Protein AF-0000000077860548 (afdb_homodimer)

InterPro domains:
  IPR002347 Short-chain dehydrogenase/reductase SDR [PF00106] (5-201)
  IPR002347 Short-chain dehydrogenase/reductase SDR [PR00081] (3-20)
  IPR002347 Short-chain dehydrogenase/reductase SDR [PR00081] (82-93)
  IPR002347 Short-chain dehydrogenase/reductase SDR [PR00081] (161-180)
  IPR002347 Short-chain dehydrogenase/reductase SDR [PR00081] (182-199)
  IPR036291 NAD(P)-binding domain superfamily [SSF51735] (1-253)
  IPR051468 Fungal Secondary Metabolite SDRs [PTHR43544] (3-253)

Secondary structure (DSSP, 8-state):
-EEEEES--SSHHHHHHHHHHHTS-TTTEEEEEEEESSS--HHHHHHHHHTTTSEEEEE--TT-HHHHHHHHHHHHHHHTTPPP-EEEE--------TT-GGG---HHHHHIIIIIHHHHHHHHHHHHHHTSSS-EEEEE--GGG-STTGGGGTTS--HHHHHHHHHHHHHHHHHHHHTGGGT-EEEEEE--SEESTTT-TT-SEEHHHHHHHHHHHHHH--GGGTTEEEE-B-TT-TT-SSS---BSPBPP-/-EEEEES--SSHHHHHHHHHHHTS-TTTEEEEEEEESSS--HHHHHHHHHTTTSEEEEE--TT-HHHHHHHHHHHHHHHTTPPP-EEEE--------TT-GGG---HHHHHIIIIIHHHHHHHHHHHHHHTSSS-EEEEE--GGG-STTGGGGTTS--HHHHHHHHHHHHHHHHHHHHTGGGT-EEEEEE--SEESTTT-TT-SEEHHHHHHHHHHHHHH--GGGTTEEEE-B-TT-TT-SSS---BSPBPP-

Sequence (506 aa):
MANYLITGSARGLGLALATHLASFPKAEVASVFATSRRDNSPGLAELVASSSGRVVFIPLDATDRTSVQNAARQVEKQLHGRGLDVLVNNVGVMPVTRGGVEKMEDLDDTFHANVTSTHMVTQAFLPLLRKGERKLVTNISTTLGSIGVASTFKSNPVPAYKITRAALNMLTKQYADDLADEGFTFLAVSPGWLQTDMGGSRADLPVAQGAAAVIKTMKEATTAQNGKFLNIHVPGWENNPGLNQYDGKEIPWMANYLITGSARGLGLALATHLASFPKAEVASVFATSRRDNSPGLAELVASSSGRVVFIPLDATDRTSVQNAARQVEKQLHGRGLDVLVNNVGVMPVTRGGVEKMEDLDDTFHANVTSTHMVTQAFLPLLRKGERKLVTNISTTLGSIGVASTFKSNPVPAYKITRAALNMLTKQYADDLADEGFTFLAVSPGWLQTDMGGSRADLPVAQGAAAVIKTMKEATTAQNGKFLNIHVPGWENNPGLNQYDGKEIPW

pLDDT: mean 97.77, std 1.95, range [85.56, 99.0]

Foldseek 3Di:
DAEEEEEPCLWFLNVLLQQVLLPDDCVVQVAYEREDQDDPRPSLVVSCVVSVNRYHYFHADLLDLVRLLVSLVVVVVVCVQAAHAEYEYDWADFDFDPPDPVRDDCLVVRLSRQAVSLVSNCVNRVVRLLRYDRQEYEYEAALLLAPVCVVLVRVGRRVSNNVNSVVNLVVQQVCLVVCLVSQHAGEYEHLAQEPTPRNHNPGDYHSNQSSVQVVVCRVPDHNVCGSFYWAGADPPQQDPPGSDGRHGGTRHD/DAEEEEEPCLWFLNVLLQQVLLPDDCVVQVAYEREDQDDPRPSLVVSCVVSVNRYHYFHADLLDLVRLLVSLVVVVVVCVQAAHAEYEYDWADFDFDPPDPVRDDCLVVRLSRQAVSLVSNCVNRVVRLLRYDRQEYEYEAALLLAPVCVVLVRVRRRVSNNVNSVVNLVVQQVVLVVCLVSQHAGEYEHLAQEPTPRNHNPGDYHSNQSSVQVVVCRVPDHNVCRSFYWAGADPPQQDPPGSDGRHGGTRHD

Organism: Aspergillus terreus (NCBI:txid33178)

Nearest PDB structures (foldseek):
  3wxb-assembly1_A  TM=8.643E-01  e=3.933E-23  Gallus gallus
  7ypd-assembly1_A  TM=9.084E-01  e=6.012E-19  Rhodotorula toruloides
  3osu-assembly1_A  TM=7.828E-01  e=9.444E-14  Staphylococcus aureus subsp. aureus Mu50
  3i4f-assembly1_D  TM=7.724E-01  e=5.865E-13  Bacillus thuringiensis serovar kurstaki str. T03a001
  1qyv-assembly1_A  TM=6.945E-01  e=1.367E-11  Homo sapiens

Structure (mmCIF, N/CA/C/O backbone):
data_AF-0000000077860548-model_v1
#
loop_
_entity.id
_entity.type
_entity.pdbx_description
1 polymer 'Short-chain oxidoreductase'
#
loop_
_atom_site.group_PDB
_atom_site.id
_atom_site.type_symbol
_atom_site.label_atom_id
_atom_site.label_alt_id
_atom_site.label_comp_id
_atom_site.label_asym_id
_atom_site.label_entity_id
_atom_site.label_seq_id
_atom_site.pdbx_PDB_ins_code
_atom_site.Cartn_x
_atom_site.Cartn_y
_atom_site.Cartn_z
_atom_site.occupancy
_atom_site.B_iso_or_equiv
_atom_site.auth_seq_id
_atom_site.auth_comp_id
_atom_site.auth_asym_id
_atom_site.auth_atom_id
_atom_site.pdbx_PDB_model_num
ATOM 1 N N . MET A 1 1 ? -3.428 -33.531 -11.109 1 92 1 MET A N 1
ATOM 2 C CA . MET A 1 1 ? -2.74 -32.781 -12.164 1 92 1 MET A CA 1
ATOM 3 C C . MET A 1 1 ? -3.133 -31.312 -12.133 1 92 1 MET A C 1
ATOM 5 O O . MET A 1 1 ? -4.316 -30.984 -12.195 1 92 1 MET A O 1
ATOM 9 N N . ALA A 1 2 ? -2.025 -30.5 -11.898 1 97.75 2 ALA A N 1
ATOM 10 C CA . ALA A 1 2 ? -2.314 -29.094 -11.68 1 97.75 2 ALA A CA 1
ATOM 11 C C . ALA A 1 2 ? -1.868 -28.234 -12.867 1 97.75 2 ALA A C 1
ATOM 13 O O . ALA A 1 2 ? -0.825 -28.5 -13.469 1 97.75 2 ALA A O 1
ATOM 14 N N . ASN A 1 3 ? -2.666 -27.234 -13.227 1 98.75 3 ASN A N 1
ATOM 15 C CA . ASN A 1 3 ? -2.326 -26.234 -14.227 1 98.75 3 ASN A CA 1
ATOM 16 C C . ASN A 1 3 ? -1.877 -24.922 -13.578 1 98.75 3 ASN A C 1
ATOM 18 O O . ASN A 1 3 ? -2.547 -24.406 -12.68 1 98.75 3 ASN A O 1
ATOM 22 N N . TYR A 1 4 ? -0.72 -24.453 -14.031 1 98.88 4 TYR A N 1
ATOM 23 C CA . TYR A 1 4 ? -0.123 -23.234 -13.477 1 98.88 4 TYR A CA 1
ATOM 24 C C . TYR A 1 4 ? -0.091 -22.125 -14.516 1 98.88 4 TYR A C 1
ATOM 26 O O . TYR A 1 4 ? 0.106 -22.375 -15.703 1 98.88 4 TYR A O 1
ATOM 34 N N . LEU A 1 5 ? -0.34 -20.922 -14.125 1 98.94 5 LEU A N 1
ATOM 35 C CA . LEU A 1 5 ? -0.016 -19.734 -14.906 1 98.94 5 LEU A CA 1
ATOM 36 C C . LEU A 1 5 ? 0.943 -18.812 -14.148 1 98.94 5 LEU A C 1
ATOM 38 O O . LEU A 1 5 ? 0.754 -18.562 -12.953 1 98.94 5 LEU A O 1
ATOM 42 N N . ILE A 1 6 ? 1.998 -18.359 -14.797 1 98.94 6 ILE A N 1
ATOM 43 C CA . ILE A 1 6 ? 2.998 -17.469 -14.227 1 98.94 6 ILE A CA 1
ATOM 44 C C . ILE A 1 6 ? 3.111 -16.203 -15.078 1 98.94 6 ILE A C 1
ATOM 46 O O . ILE A 1 6 ? 3.357 -16.281 -16.281 1 98.94 6 ILE A O 1
ATOM 50 N N . THR A 1 7 ? 2.92 -15.062 -14.43 1 98.88 7 THR A N 1
ATOM 51 C CA . THR A 1 7 ? 3.15 -13.836 -15.18 1 98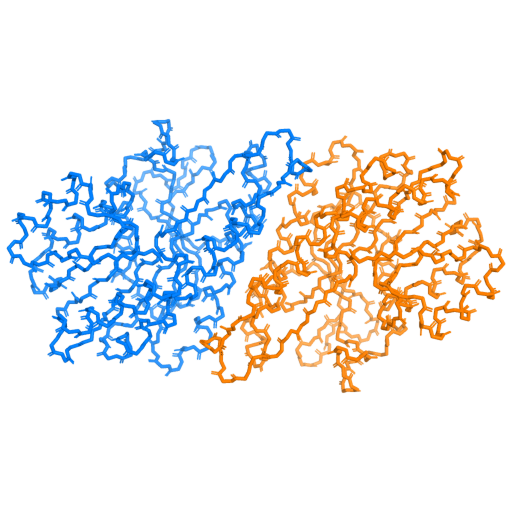.88 7 THR A CA 1
ATOM 52 C C . THR A 1 7 ? 4.625 -13.445 -15.141 1 98.88 7 THR A C 1
ATOM 54 O O . THR A 1 7 ? 5.301 -13.648 -14.125 1 98.88 7 THR A O 1
ATOM 57 N N . GLY A 1 8 ? 5.113 -12.836 -16.234 1 98.31 8 GLY A N 1
ATOM 58 C CA . GLY A 1 8 ? 6.504 -12.406 -16.297 1 98.31 8 GLY A CA 1
ATOM 59 C C . GLY A 1 8 ? 7.484 -13.562 -16.297 1 98.31 8 GLY A C 1
ATOM 60 O O . GLY A 1 8 ? 8.312 -13.68 -15.383 1 98.31 8 GLY A O 1
ATOM 61 N N . SER A 1 9 ? 7.551 -14.375 -17.422 1 98.38 9 SER A N 1
ATOM 62 C CA . SER A 1 9 ? 8.336 -15.609 -17.422 1 98.38 9 SER A CA 1
ATOM 63 C C . SER A 1 9 ? 9.516 -15.508 -18.391 1 98.38 9 SER A C 1
ATOM 65 O O . SER A 1 9 ? 10.188 -16.5 -18.656 1 98.38 9 SER A O 1
ATOM 67 N N . ALA A 1 10 ? 9.781 -14.32 -18.938 1 97.5 10 ALA A N 1
ATOM 68 C CA . ALA A 1 10 ? 10.82 -14.172 -19.938 1 97.5 10 ALA A CA 1
ATOM 69 C C . ALA A 1 10 ? 12.211 -14.336 -19.328 1 97.5 10 ALA A C 1
ATOM 71 O O . ALA A 1 10 ? 13.148 -14.742 -20.016 1 97.5 10 ALA A O 1
ATOM 72 N N . ARG A 1 11 ? 12.391 -13.984 -18.078 1 96.88 11 ARG A N 1
ATOM 73 C CA . ARG A 1 11 ? 13.664 -14.055 -17.375 1 96.88 11 ARG A CA 1
ATOM 74 C C . ARG A 1 11 ? 13.461 -14.141 -15.867 1 96.88 11 ARG A C 1
ATOM 76 O O . ARG A 1 11 ? 12.32 -14.258 -15.398 1 96.88 11 ARG A O 1
ATOM 83 N N . GLY A 1 12 ? 14.492 -14.234 -15.188 1 97.88 12 GLY A N 1
ATOM 84 C CA . GLY A 1 12 ? 14.469 -14.094 -13.742 1 97.88 12 GLY A CA 1
ATOM 85 C C . GLY A 1 12 ? 13.664 -15.188 -13.055 1 97.88 12 GLY A C 1
ATOM 86 O O . GLY A 1 12 ? 13.766 -16.359 -13.414 1 97.88 12 GLY A O 1
ATOM 87 N N . LEU A 1 13 ? 12.977 -14.766 -12.008 1 98.75 13 LEU A N 1
ATOM 88 C CA . LEU A 1 13 ? 12.25 -15.703 -11.156 1 98.75 13 LEU A CA 1
ATOM 89 C C . LEU A 1 13 ? 11.141 -16.391 -11.938 1 98.75 13 LEU A C 1
ATOM 91 O O . LEU A 1 13 ? 10.93 -17.609 -11.781 1 98.75 13 LEU A O 1
ATOM 95 N N . GLY A 1 14 ? 10.422 -15.648 -12.82 1 98.81 14 GLY A N 1
ATOM 96 C CA . GLY A 1 14 ? 9.352 -16.25 -13.594 1 98.81 14 GLY A CA 1
ATOM 97 C C . GLY A 1 14 ? 9.812 -17.406 -14.461 1 98.81 14 GLY A C 1
ATOM 98 O O . GLY A 1 14 ? 9.18 -18.453 -14.492 1 98.81 14 GLY A O 1
ATOM 99 N N . LEU A 1 15 ? 10.906 -17.172 -15.156 1 98.69 15 LEU A N 1
ATOM 100 C CA . LEU A 1 15 ? 11.469 -18.219 -15.992 1 98.69 15 LEU A CA 1
ATOM 101 C C . LEU A 1 15 ? 11.922 -19.406 -15.148 1 98.69 15 LEU A C 1
ATOM 103 O O . LEU A 1 15 ? 11.703 -20.562 -15.516 1 98.69 15 LEU A O 1
ATOM 107 N N . ALA A 1 16 ? 12.523 -19.109 -14.016 1 98.81 16 ALA A N 1
ATOM 108 C CA . ALA A 1 16 ? 13 -20.156 -13.125 1 98.81 16 ALA A CA 1
ATOM 109 C C . ALA A 1 16 ? 11.836 -20.969 -12.562 1 98.81 16 ALA A C 1
ATOM 111 O O . ALA A 1 16 ? 11.93 -22.203 -12.43 1 98.81 16 ALA A O 1
ATOM 112 N N . LEU A 1 17 ? 10.758 -20.328 -12.203 1 98.94 17 LEU A N 1
ATOM 113 C CA . LEU A 1 17 ? 9.562 -21.016 -11.727 1 98.94 17 LEU A CA 1
ATOM 114 C C . LEU A 1 17 ? 9 -21.938 -12.797 1 98.94 17 LEU A C 1
ATOM 116 O O . LEU A 1 17 ? 8.711 -23.109 -12.531 1 98.94 17 LEU A O 1
ATOM 120 N N . ALA A 1 18 ? 8.852 -21.391 -13.992 1 98.81 18 ALA A N 1
ATOM 121 C CA . ALA A 1 18 ? 8.328 -22.188 -15.102 1 98.81 18 ALA A CA 1
ATOM 122 C C . ALA A 1 18 ? 9.203 -23.406 -15.359 1 98.81 18 ALA A C 1
ATOM 124 O O . ALA A 1 18 ? 8.695 -24.516 -15.547 1 98.81 18 ALA A O 1
ATOM 125 N N . THR A 1 19 ? 10.5 -23.188 -15.367 1 98.62 19 THR A N 1
ATOM 126 C CA . THR A 1 19 ? 11.461 -24.266 -15.609 1 98.62 19 THR A CA 1
ATOM 127 C C . THR A 1 19 ? 11.352 -25.344 -14.539 1 98.62 19 THR A C 1
ATOM 129 O O . THR A 1 19 ? 11.312 -26.531 -14.859 1 98.62 19 THR A O 1
ATOM 132 N N . HIS A 1 20 ? 11.305 -24.938 -13.297 1 98.69 20 HIS A N 1
ATOM 133 C CA . HIS A 1 20 ? 11.219 -25.891 -12.195 1 98.69 20 HIS A CA 1
ATOM 134 C C . HIS A 1 20 ? 9.906 -26.656 -12.227 1 98.69 20 HIS A C 1
ATOM 136 O O . HIS A 1 20 ? 9.883 -27.875 -12.055 1 98.69 20 HIS A O 1
ATOM 142 N N . LEU A 1 21 ? 8.82 -25.984 -12.43 1 98.69 21 LEU A N 1
ATOM 143 C CA . LEU A 1 21 ? 7.516 -26.641 -12.484 1 98.69 21 LEU A CA 1
ATOM 144 C C . LEU A 1 21 ? 7.461 -27.656 -13.625 1 98.69 21 LEU A C 1
ATOM 146 O O . LEU A 1 21 ? 6.887 -28.734 -13.477 1 98.69 21 LEU A O 1
ATOM 150 N N . ALA A 1 22 ? 8.07 -27.312 -14.758 1 97.94 22 ALA A N 1
ATOM 151 C CA . ALA A 1 22 ? 8.062 -28.188 -15.93 1 97.94 22 ALA A CA 1
ATOM 152 C C . ALA A 1 22 ? 8.852 -29.469 -15.664 1 97.94 22 ALA A C 1
ATOM 154 O O . ALA A 1 22 ? 8.695 -30.453 -16.391 1 97.94 22 ALA A O 1
ATOM 155 N N . SER A 1 23 ? 9.703 -29.422 -14.664 1 97.56 23 SER A N 1
ATOM 156 C CA . SER A 1 23 ? 10.539 -30.578 -14.375 1 97.56 23 SER A CA 1
ATOM 157 C C . SER A 1 23 ? 9.773 -31.625 -13.586 1 97.56 23 SER A C 1
ATOM 159 O O . SER A 1 23 ? 10.227 -32.781 -13.469 1 97.56 23 SER A O 1
ATOM 161 N N . PHE A 1 24 ? 8.641 -31.297 -13.008 1 97.75 24 PHE A N 1
ATOM 162 C CA . PHE A 1 24 ? 7.832 -32.25 -12.258 1 97.75 24 PHE A CA 1
ATOM 163 C C . PHE A 1 24 ? 7.098 -33.188 -13.195 1 97.75 24 PHE A C 1
ATOM 165 O O . PHE A 1 24 ? 6.852 -32.875 -14.359 1 97.75 24 PHE A O 1
ATOM 172 N N . PRO A 1 25 ? 6.707 -34.375 -12.695 1 97 25 PRO A N 1
ATOM 173 C CA . PRO A 1 25 ? 5.926 -35.312 -13.531 1 97 25 PRO A CA 1
ATOM 174 C C . PRO A 1 25 ? 4.57 -34.719 -13.938 1 97 25 PRO A C 1
ATOM 176 O O . PRO A 1 25 ? 3.99 -33.938 -13.188 1 97 25 PRO A O 1
ATOM 179 N N . LYS A 1 26 ? 4.078 -35.219 -15.062 1 95.31 26 LYS A N 1
ATOM 180 C CA . LYS A 1 26 ? 2.807 -34.75 -15.617 1 95.31 26 LYS A CA 1
ATOM 181 C C . LYS A 1 26 ? 1.664 -35 -14.633 1 95.31 26 LYS A C 1
ATOM 183 O O . LYS A 1 26 ? 0.711 -34.219 -14.57 1 95.31 26 LYS A O 1
ATOM 188 N N . ALA A 1 27 ? 1.834 -36.062 -13.836 1 96.06 27 ALA A N 1
ATOM 189 C CA . ALA A 1 27 ? 0.808 -36.406 -12.859 1 96.06 27 ALA A CA 1
ATOM 190 C C . ALA A 1 27 ? 0.69 -35.375 -11.766 1 96.06 27 ALA A C 1
ATOM 192 O O . ALA A 1 27 ? -0.352 -35.25 -11.117 1 96.06 27 ALA A O 1
ATOM 193 N N . GLU A 1 28 ? 1.735 -34.531 -11.625 1 96.88 28 GLU A N 1
ATOM 194 C CA . GLU A 1 28 ? 1.733 -33.469 -10.625 1 96.88 28 GLU A CA 1
ATOM 195 C C . GLU A 1 28 ? 1.457 -32.125 -11.258 1 96.88 28 GLU A C 1
ATOM 197 O O . GLU A 1 28 ? 0.625 -31.344 -10.766 1 96.88 28 GLU A O 1
ATOM 202 N N . VAL A 1 29 ? 2.166 -31.844 -12.289 1 97.75 29 VAL A N 1
ATOM 203 C CA . VAL A 1 29 ? 2.006 -30.594 -13.031 1 97.75 29 VAL A CA 1
ATOM 204 C C . VAL A 1 29 ? 1.607 -30.906 -14.477 1 97.75 29 VAL A C 1
ATOM 206 O O . VAL A 1 29 ? 2.43 -31.375 -15.266 1 97.75 29 VAL A O 1
ATOM 209 N N . ALA A 1 30 ? 0.38 -30.547 -14.781 1 97.38 30 ALA A N 1
ATOM 210 C CA . ALA A 1 30 ? -0.145 -30.891 -16.109 1 97.38 30 ALA A CA 1
ATOM 211 C C . ALA A 1 30 ? 0.331 -29.891 -17.156 1 97.38 30 ALA A C 1
ATOM 213 O O . ALA A 1 30 ? 0.83 -30.281 -18.203 1 97.38 30 ALA A O 1
ATOM 214 N N . SER A 1 31 ? 0.183 -28.625 -16.859 1 98.19 31 SER A N 1
ATOM 215 C CA . SER A 1 31 ? 0.587 -27.562 -17.797 1 98.19 31 SER A CA 1
ATOM 216 C C . SER A 1 31 ? 1.104 -26.344 -17.047 1 98.19 31 SER A C 1
ATOM 218 O O . SER A 1 31 ? 0.722 -26.094 -15.898 1 98.19 31 SER A O 1
ATOM 220 N N . VAL A 1 32 ? 2.033 -25.719 -17.672 1 98.88 32 VAL A N 1
ATOM 221 C CA . VAL A 1 32 ? 2.547 -24.422 -17.203 1 98.88 32 VAL A CA 1
ATOM 222 C C . VAL A 1 32 ? 2.344 -23.375 -18.297 1 98.88 32 VAL A C 1
ATOM 224 O O . VAL A 1 32 ? 2.992 -23.422 -19.344 1 98.88 32 VAL A O 1
ATOM 227 N N . PHE A 1 33 ? 1.404 -22.469 -18.031 1 98.88 33 PHE A N 1
ATOM 228 C CA . PHE A 1 33 ? 1.256 -21.312 -18.906 1 98.88 33 PHE A CA 1
ATOM 229 C C . PHE A 1 33 ? 2.238 -20.219 -18.516 1 98.88 33 PHE A C 1
ATOM 231 O O . PHE A 1 33 ? 2.088 -19.578 -17.469 1 98.88 33 PHE A O 1
ATOM 238 N N . ALA A 1 34 ? 3.27 -20.016 -19.328 1 98.81 34 ALA A N 1
ATOM 239 C CA . ALA A 1 34 ? 4.301 -19 -19.125 1 98.81 34 ALA A CA 1
ATOM 240 C C . ALA A 1 34 ? 4.016 -17.75 -19.938 1 98.81 34 ALA A C 1
ATOM 242 O O . ALA A 1 34 ? 3.848 -17.828 -21.156 1 98.81 34 ALA A O 1
ATOM 243 N N . THR A 1 35 ? 3.992 -16.594 -19.234 1 98.75 35 THR A N 1
ATOM 244 C CA . THR A 1 35 ? 3.584 -15.391 -19.953 1 98.75 35 THR A CA 1
ATOM 245 C C . THR A 1 35 ? 4.727 -14.383 -20.031 1 98.75 35 THR A C 1
ATOM 247 O O . THR A 1 35 ? 5.617 -14.391 -19.172 1 98.75 35 THR A O 1
ATOM 250 N N . SER A 1 36 ? 4.727 -13.625 -21 1 97.81 36 SER A N 1
ATOM 251 C CA . SER A 1 36 ? 5.551 -12.43 -21.172 1 97.81 36 SER A CA 1
ATOM 252 C C . SER A 1 36 ? 4.973 -11.516 -22.25 1 97.81 36 SER A C 1
ATOM 254 O O . SER A 1 36 ? 4.098 -11.914 -23.016 1 97.81 36 SER A O 1
ATOM 256 N N . ARG A 1 37 ? 5.48 -10.297 -22.328 1 95.31 37 ARG A N 1
ATOM 257 C CA . ARG A 1 37 ? 4.969 -9.32 -23.297 1 95.31 37 ARG A CA 1
ATOM 258 C C . ARG A 1 37 ? 5.273 -9.742 -24.719 1 95.31 37 ARG A C 1
ATOM 260 O O . ARG A 1 37 ? 4.43 -9.602 -25.609 1 95.31 37 ARG A O 1
ATOM 267 N N . ARG A 1 38 ? 6.492 -10.289 -24.844 1 88.75 38 ARG A N 1
ATOM 268 C CA . ARG A 1 38 ? 6.973 -10.672 -26.156 1 88.75 38 ARG A CA 1
ATOM 269 C C . ARG A 1 38 ? 7.547 -12.078 -26.156 1 88.75 38 ARG A C 1
ATOM 271 O O . ARG A 1 38 ? 7.953 -12.578 -25.094 1 88.75 38 ARG A O 1
ATOM 278 N N . ASP A 1 39 ? 7.445 -12.57 -27.281 1 88.12 39 ASP A N 1
ATOM 279 C CA . ASP A 1 39 ? 8.023 -13.898 -27.484 1 88.12 39 ASP A CA 1
ATOM 280 C C . ASP A 1 39 ? 9.484 -13.805 -27.906 1 88.12 39 ASP A C 1
ATOM 282 O O . ASP A 1 39 ? 9.859 -14.297 -28.969 1 88.12 39 ASP A O 1
ATOM 286 N N . ASN A 1 40 ? 10.328 -13.266 -27.125 1 88.94 40 ASN A N 1
ATOM 287 C CA . ASN A 1 40 ? 11.711 -13.062 -27.547 1 88.94 40 ASN A CA 1
ATOM 288 C C . ASN A 1 40 ? 12.695 -13.516 -26.469 1 88.94 40 ASN A C 1
ATOM 290 O O . ASN A 1 40 ? 13.875 -13.156 -26.516 1 88.94 40 ASN A O 1
ATOM 294 N N . SER A 1 41 ? 12.195 -14.18 -25.547 1 94.38 41 SER A N 1
ATOM 295 C CA . SER A 1 41 ? 13.062 -14.758 -24.531 1 94.38 41 SER A CA 1
ATOM 296 C C . SER A 1 41 ? 13.656 -16.078 -24.984 1 94.38 41 SER A C 1
ATOM 298 O O . SER A 1 41 ? 12.945 -17.078 -25.094 1 94.38 41 SER A O 1
ATOM 300 N N . PRO A 1 42 ? 15 -16.109 -25.234 1 96.25 42 PRO A N 1
ATOM 301 C CA . PRO A 1 42 ? 15.594 -17.375 -25.672 1 96.25 42 PRO A CA 1
ATOM 302 C C . PRO A 1 42 ? 15.398 -18.5 -24.672 1 96.25 42 PRO A C 1
ATOM 304 O O . PRO A 1 42 ? 15.133 -19.641 -25.062 1 96.25 42 PRO A O 1
ATOM 307 N N . GLY A 1 43 ? 15.539 -18.156 -23.406 1 96.62 43 GLY A N 1
ATOM 308 C CA . GLY A 1 43 ? 15.344 -19.156 -22.359 1 96.62 43 GLY A CA 1
ATOM 309 C C . GLY A 1 43 ? 13.938 -19.734 -22.344 1 96.62 43 GLY A C 1
ATOM 310 O O . GLY A 1 43 ? 13.758 -20.938 -22.219 1 96.62 43 GLY A O 1
ATOM 311 N N . LEU A 1 44 ? 12.977 -18.875 -22.5 1 97.75 44 LEU A N 1
ATOM 312 C CA . LEU A 1 44 ? 11.594 -19.328 -22.5 1 97.75 44 LEU A CA 1
ATOM 313 C C . LEU A 1 44 ? 11.281 -20.125 -23.766 1 97.75 44 LEU A C 1
ATOM 315 O O . LEU A 1 44 ? 10.586 -21.141 -23.703 1 97.75 44 LEU A O 1
ATOM 319 N N . ALA A 1 45 ? 11.789 -19.641 -24.875 1 97.81 45 ALA A N 1
ATOM 320 C CA . ALA A 1 45 ? 11.578 -20.359 -26.141 1 97.81 45 ALA A CA 1
ATOM 321 C C . ALA A 1 45 ? 12.117 -21.781 -26.062 1 97.81 45 ALA A C 1
ATOM 323 O O . ALA A 1 45 ? 11.477 -22.719 -26.516 1 97.81 45 ALA A O 1
ATOM 324 N N . GLU A 1 46 ? 13.289 -21.906 -25.547 1 97.94 46 GLU A N 1
ATOM 325 C CA . GLU A 1 46 ? 13.898 -23.234 -25.391 1 97.94 46 GLU A CA 1
ATOM 326 C C . GLU A 1 46 ? 13.07 -24.109 -24.469 1 97.94 46 GLU A C 1
ATOM 328 O O . GLU A 1 46 ? 12.922 -25.312 -24.703 1 97.94 46 GLU A O 1
ATOM 333 N N . LEU A 1 47 ? 12.617 -23.547 -23.359 1 97.94 47 LEU A N 1
ATOM 334 C CA . LEU A 1 47 ? 11.797 -24.281 -22.406 1 97.94 47 LEU A CA 1
ATOM 335 C C . LEU A 1 47 ? 10.516 -24.781 -23.062 1 97.94 47 LEU A C 1
ATOM 337 O O . LEU A 1 47 ? 10.133 -25.938 -22.891 1 97.94 47 LEU A O 1
ATOM 341 N N . VAL A 1 48 ? 9.859 -23.906 -23.781 1 98 48 VAL A N 1
ATOM 342 C CA . VAL A 1 48 ? 8.625 -24.266 -24.484 1 98 48 VAL A CA 1
ATOM 343 C C . VAL A 1 48 ? 8.891 -25.375 -25.484 1 98 48 VAL A C 1
ATOM 345 O O . VAL A 1 48 ? 8.18 -26.375 -25.516 1 98 48 VAL A O 1
ATOM 348 N N . ALA A 1 49 ? 9.938 -25.281 -26.219 1 97.44 49 ALA A N 1
ATOM 349 C CA . ALA A 1 49 ? 10.273 -26.234 -27.266 1 97.44 49 ALA A CA 1
ATOM 350 C C . ALA A 1 49 ? 10.602 -27.594 -26.688 1 97.44 49 ALA A C 1
ATOM 352 O O . ALA A 1 49 ? 10.305 -28.625 -27.297 1 97.44 49 ALA A O 1
ATOM 353 N N . SER A 1 50 ? 11.18 -27.594 -25.578 1 96.69 50 SER A N 1
ATOM 354 C CA . SER A 1 50 ? 11.672 -28.844 -25 1 96.69 50 SER A CA 1
ATOM 355 C C . SER A 1 50 ? 10.617 -29.5 -24.109 1 96.69 50 SER A C 1
ATOM 357 O O . SER A 1 50 ? 10.844 -30.578 -23.562 1 96.69 50 SER A O 1
ATOM 359 N N . SER A 1 51 ? 9.438 -28.938 -23.906 1 96.19 51 SER A N 1
ATOM 360 C CA . SER A 1 51 ? 8.492 -29.375 -22.891 1 96.19 51 SER A CA 1
ATOM 361 C C . SER A 1 51 ? 7.461 -30.344 -23.469 1 96.19 51 SER A C 1
ATOM 363 O O . SER A 1 51 ? 6.625 -30.875 -22.734 1 96.19 51 SER A O 1
ATOM 365 N N . SER A 1 52 ? 7.504 -30.594 -24.766 1 94.12 52 SER A N 1
ATOM 366 C CA . SER A 1 52 ? 6.531 -31.438 -25.438 1 94.12 52 SER A CA 1
ATOM 367 C C . SER A 1 52 ? 5.105 -30.953 -25.188 1 94.12 52 SER A C 1
ATOM 369 O O . SER A 1 52 ? 4.227 -31.75 -24.859 1 94.12 52 SER A O 1
ATOM 371 N N . GLY A 1 53 ? 4.891 -29.641 -25.156 1 94.38 53 GLY A N 1
ATOM 372 C CA . GLY A 1 53 ? 3.564 -29.047 -25.094 1 94.38 53 GLY A CA 1
ATOM 373 C C . GLY A 1 53 ? 3.107 -28.75 -23.688 1 94.38 53 GLY A C 1
ATOM 374 O O . GLY A 1 53 ? 2.051 -28.156 -23.469 1 94.38 53 GLY A O 1
ATOM 375 N N . ARG A 1 54 ? 3.891 -29.125 -22.688 1 96.44 54 ARG A N 1
ATOM 376 C CA . ARG A 1 54 ? 3.504 -28.953 -21.297 1 96.44 54 ARG A CA 1
ATOM 377 C C . ARG A 1 54 ? 3.68 -27.5 -20.859 1 96.44 54 ARG A C 1
ATOM 379 O O . ARG A 1 54 ? 2.953 -27.016 -20 1 96.44 54 ARG A O 1
ATOM 386 N N . VAL A 1 55 ? 4.715 -26.859 -21.391 1 98.44 55 VAL A N 1
ATOM 387 C CA . VAL A 1 55 ? 4.883 -25.422 -21.188 1 98.44 55 VAL A CA 1
ATOM 388 C C . VAL A 1 55 ? 4.355 -24.656 -22.406 1 98.44 55 VAL A C 1
ATOM 390 O O . VAL A 1 55 ? 4.781 -24.906 -23.547 1 98.44 55 VAL A O 1
ATOM 393 N N . VAL A 1 56 ? 3.381 -23.766 -22.172 1 98.44 56 VAL A N 1
ATOM 394 C CA . VAL A 1 56 ? 2.754 -23.016 -23.25 1 98.44 56 VAL A CA 1
ATOM 395 C C . VAL A 1 56 ? 3.039 -21.531 -23.078 1 98.44 56 VAL A C 1
ATOM 397 O O . VAL A 1 56 ? 2.818 -20.969 -22 1 98.44 56 VAL A O 1
ATOM 400 N N . PHE A 1 57 ? 3.549 -20.906 -24.125 1 98.5 57 PHE A N 1
ATOM 401 C CA . PHE A 1 57 ? 3.758 -19.453 -24.094 1 98.5 57 PHE A CA 1
ATOM 402 C C . PHE A 1 57 ? 2.449 -18.719 -24.344 1 98.5 57 PHE A C 1
ATOM 404 O O . PHE A 1 57 ? 1.729 -19.031 -25.297 1 98.5 57 PHE A O 1
ATOM 411 N N . ILE A 1 58 ? 2.102 -17.781 -23.484 1 98.69 58 ILE A N 1
ATOM 412 C CA . ILE A 1 58 ? 0.937 -16.922 -23.609 1 98.69 58 ILE A CA 1
ATOM 413 C C . ILE A 1 58 ? 1.38 -15.453 -23.625 1 98.69 58 ILE A C 1
ATOM 415 O O . ILE A 1 58 ? 1.914 -14.961 -22.625 1 98.69 58 ILE A O 1
ATOM 419 N N . PRO A 1 59 ? 1.218 -14.703 -24.75 1 98.56 59 PRO A N 1
ATOM 420 C CA . PRO A 1 59 ? 1.518 -13.273 -24.703 1 98.56 59 PRO A CA 1
ATOM 421 C C . PRO A 1 59 ? 0.638 -12.516 -23.703 1 98.56 59 PRO A C 1
ATOM 423 O O . PRO A 1 59 ? -0.589 -12.641 -23.75 1 98.56 59 PRO A O 1
ATOM 426 N N . LEU A 1 60 ? 1.26 -11.828 -22.781 1 98.75 60 LEU A N 1
ATOM 427 C CA . LEU A 1 60 ? 0.517 -11.102 -21.766 1 98.75 60 LEU A CA 1
ATOM 428 C C . LEU A 1 60 ? 1.321 -9.914 -21.25 1 98.75 60 LEU A C 1
ATOM 430 O O . LEU A 1 60 ? 2.422 -10.086 -20.719 1 98.75 60 LEU A O 1
ATOM 434 N N . ASP A 1 61 ? 0.818 -8.703 -21.547 1 98.69 61 ASP A N 1
ATOM 435 C CA . ASP A 1 61 ? 1.234 -7.496 -20.844 1 98.69 61 ASP A CA 1
ATOM 436 C C . ASP A 1 61 ? 0.32 -7.211 -19.656 1 98.69 61 ASP A C 1
ATOM 438 O O . ASP A 1 61 ? -0.808 -6.746 -19.828 1 98.69 61 ASP A O 1
ATOM 442 N N . ALA A 1 62 ? 0.861 -7.469 -18.453 1 98.5 62 ALA A N 1
ATOM 443 C CA . ALA A 1 62 ? 0.044 -7.402 -17.25 1 98.5 62 ALA A CA 1
ATOM 444 C C . ALA A 1 62 ? -0.484 -5.992 -17.016 1 98.5 62 ALA A C 1
ATOM 446 O O . ALA A 1 62 ? -1.425 -5.793 -16.25 1 98.5 62 ALA A O 1
ATOM 447 N N . THR A 1 63 ? 0.116 -4.938 -17.656 1 98.25 63 THR A N 1
ATOM 448 C CA . THR A 1 63 ? -0.279 -3.553 -17.406 1 98.25 63 THR A CA 1
ATOM 449 C C . THR A 1 63 ? -1.341 -3.111 -18.422 1 98.25 63 THR A C 1
ATOM 451 O O . THR A 1 63 ? -1.772 -1.956 -18.406 1 98.25 63 THR A O 1
ATOM 454 N N . ASP A 1 64 ? -1.715 -4.004 -19.312 1 98.56 64 ASP A N 1
ATOM 455 C CA . ASP A 1 64 ? -2.697 -3.709 -20.344 1 98.56 64 ASP A CA 1
ATOM 456 C C . ASP A 1 64 ? -3.932 -4.598 -20.203 1 98.56 64 ASP A C 1
ATOM 458 O O . ASP A 1 64 ? -3.865 -5.805 -20.453 1 98.56 64 ASP A O 1
ATOM 462 N N . ARG A 1 65 ? -5.031 -4 -19.922 1 98.19 65 ARG A N 1
ATOM 463 C CA . ARG A 1 65 ? -6.258 -4.73 -19.625 1 98.19 65 ARG A CA 1
ATOM 464 C C . ARG A 1 65 ? -6.664 -5.621 -20.781 1 98.19 65 ARG A C 1
ATOM 466 O O . ARG A 1 65 ? -7.066 -6.77 -20.594 1 98.19 65 ARG A O 1
ATOM 473 N N . THR A 1 66 ? -6.57 -5.094 -21.953 1 98.56 66 THR A N 1
ATOM 474 C CA . THR A 1 66 ? -6.941 -5.863 -23.141 1 98.56 66 THR A CA 1
ATOM 475 C C . THR A 1 66 ? -6.023 -7.07 -23.312 1 98.56 66 THR A C 1
ATOM 477 O O . THR A 1 66 ? -6.488 -8.172 -23.609 1 98.56 66 THR A O 1
ATOM 480 N N . SER A 1 67 ? -4.746 -6.844 -23.141 1 98.81 67 SER A N 1
ATOM 481 C CA . SER A 1 67 ? -3.781 -7.938 -23.219 1 98.81 67 SER A CA 1
ATOM 482 C C . SER A 1 67 ? -4.094 -9.031 -22.203 1 98.81 67 SER A C 1
ATOM 484 O O . SER A 1 67 ? -4.051 -10.219 -22.516 1 98.81 67 SER A O 1
ATOM 486 N N . VAL A 1 68 ? -4.457 -8.656 -21 1 98.88 68 VAL A N 1
ATOM 487 C CA . VAL A 1 68 ? -4.762 -9.586 -19.922 1 98.88 68 VAL A CA 1
ATOM 488 C C . VAL A 1 68 ? -6.008 -10.398 -20.266 1 98.88 68 VAL A C 1
ATOM 490 O O . VAL A 1 68 ? -6.023 -11.625 -20.109 1 98.88 68 VAL A O 1
ATOM 493 N N . GLN A 1 69 ? -7.008 -9.742 -20.75 1 98.75 69 GLN A N 1
ATOM 494 C CA . GLN A 1 69 ? -8.242 -10.422 -21.109 1 98.75 69 GLN A CA 1
ATOM 495 C C . GLN A 1 69 ? -8.016 -11.414 -22.25 1 98.75 69 GLN A C 1
ATOM 497 O O . GLN A 1 69 ? -8.555 -12.523 -22.234 1 98.75 69 GLN A O 1
ATOM 502 N N . ASN A 1 70 ? -7.242 -11 -23.219 1 98.81 70 ASN A N 1
ATOM 503 C CA . ASN A 1 70 ? -6.906 -11.891 -24.328 1 98.81 70 ASN A CA 1
ATOM 504 C C . ASN A 1 70 ? -6.148 -13.125 -23.828 1 98.81 70 ASN A C 1
ATOM 506 O O . ASN A 1 70 ? -6.395 -14.234 -24.312 1 98.81 70 ASN A O 1
ATOM 510 N N . ALA A 1 71 ? -5.25 -12.906 -22.922 1 98.88 71 ALA A N 1
ATOM 511 C CA . ALA A 1 71 ? -4.492 -14.023 -22.359 1 98.88 71 ALA A CA 1
ATOM 512 C C . ALA A 1 71 ? -5.414 -15.016 -21.656 1 98.88 71 ALA A C 1
ATOM 514 O O . ALA A 1 71 ? -5.254 -16.234 -21.797 1 98.88 71 ALA A O 1
ATOM 515 N N . ALA A 1 72 ? -6.367 -14.523 -20.875 1 98.88 72 ALA A N 1
ATOM 516 C CA . ALA A 1 72 ? -7.309 -15.383 -20.172 1 98.88 72 ALA A CA 1
ATOM 517 C C . ALA A 1 72 ? -8.109 -16.234 -21.141 1 98.88 72 ALA A C 1
ATOM 519 O O . ALA A 1 72 ? -8.328 -17.438 -20.906 1 98.88 72 ALA A O 1
ATOM 520 N N . ARG A 1 73 ? -8.492 -15.609 -22.25 1 98.69 73 ARG A N 1
ATOM 521 C CA . ARG A 1 73 ? -9.242 -16.344 -23.266 1 98.69 73 ARG A CA 1
ATOM 522 C C . ARG A 1 73 ? -8.383 -17.438 -23.891 1 98.69 73 ARG A C 1
ATOM 524 O O . ARG A 1 73 ? -8.859 -18.547 -24.141 1 98.69 73 ARG A O 1
ATOM 531 N N . GLN A 1 74 ? -7.191 -17.141 -24.188 1 98.69 74 GLN A N 1
ATOM 532 C CA . GLN A 1 74 ? -6.281 -18.109 -24.781 1 98.69 74 GLN A CA 1
ATOM 533 C C . GLN A 1 74 ? -6.043 -19.297 -23.844 1 98.69 74 GLN A C 1
ATOM 535 O O . GLN A 1 74 ? -6.051 -20.438 -24.281 1 98.69 74 GLN A O 1
ATOM 540 N N . VAL A 1 75 ? -5.816 -19 -22.578 1 98.88 75 VAL A N 1
ATOM 541 C CA . VAL A 1 75 ? -5.586 -20.047 -21.594 1 98.88 75 VAL A CA 1
ATOM 542 C C . VAL A 1 75 ? -6.832 -20.922 -21.469 1 98.88 75 VAL A C 1
ATOM 544 O O . VAL A 1 75 ? -6.734 -22.156 -21.391 1 98.88 75 VAL A O 1
ATOM 547 N N . GLU A 1 76 ? -7.98 -20.266 -21.422 1 98.75 76 GLU A N 1
ATOM 548 C CA . GLU A 1 76 ? -9.234 -21.016 -21.359 1 98.75 76 GLU A CA 1
ATOM 549 C C . GLU A 1 76 ? -9.336 -22.031 -22.484 1 98.75 76 GLU A C 1
ATOM 551 O O . GLU A 1 76 ? -9.703 -23.188 -22.25 1 98.75 76 GLU A O 1
ATOM 556 N N . LYS A 1 77 ? -9 -21.609 -23.656 1 98.19 77 LYS A N 1
ATOM 557 C CA . LYS A 1 77 ? -9.047 -22.5 -24.812 1 98.19 77 LYS A CA 1
ATOM 558 C C . LYS A 1 77 ? -8.086 -23.672 -24.641 1 98.19 77 LYS A C 1
ATOM 560 O O . LYS A 1 77 ? -8.414 -24.812 -24.984 1 98.19 77 LYS A O 1
ATOM 565 N N . GLN A 1 78 ? -6.957 -23.406 -24.125 1 97.44 78 GLN A N 1
ATOM 566 C CA . GLN A 1 78 ? -5.918 -24.422 -23.984 1 97.44 78 GLN A CA 1
ATOM 567 C C . GLN A 1 78 ? -6.25 -25.406 -22.859 1 97.44 78 GLN A C 1
ATOM 569 O O . GLN A 1 78 ? -5.73 -26.531 -22.844 1 97.44 78 GLN A O 1
ATOM 574 N N . LEU A 1 79 ? -7.066 -25.016 -21.938 1 97.81 79 LEU A N 1
ATOM 575 C CA . LEU A 1 79 ? -7.406 -25.844 -20.797 1 97.81 79 LEU A CA 1
ATOM 576 C C . LEU A 1 79 ? -8.461 -26.875 -21.172 1 97.81 79 LEU A C 1
ATOM 578 O O . LEU A 1 79 ? -8.68 -27.844 -20.438 1 97.81 79 LEU A O 1
ATOM 582 N N . HIS A 1 80 ? -9.211 -26.656 -22.312 1 96.19 80 HIS A N 1
ATOM 583 C CA . HIS A 1 80 ? -10.188 -27.609 -22.844 1 96.19 80 HIS A CA 1
ATOM 584 C C . HIS A 1 80 ? -11.203 -28.016 -21.781 1 96.19 80 HIS A C 1
ATOM 586 O O . HIS A 1 80 ? -11.445 -29.203 -21.562 1 96.19 80 HIS A O 1
ATOM 592 N N . GLY A 1 81 ? -11.688 -27.016 -21.047 1 95.75 81 GLY A N 1
ATOM 593 C CA . GLY A 1 81 ? -12.758 -27.234 -20.094 1 95.75 81 GLY A CA 1
ATOM 594 C C . GLY A 1 81 ? -12.258 -27.438 -18.672 1 95.75 81 GLY A C 1
ATOM 595 O O . GLY A 1 81 ? -13.023 -27.344 -17.719 1 95.75 81 GLY A O 1
ATOM 596 N N . ARG A 1 82 ? -10.961 -27.719 -18.562 1 97.25 82 ARG A N 1
ATOM 597 C CA . ARG A 1 82 ? -10.375 -27.828 -17.219 1 97.25 82 ARG A CA 1
ATOM 598 C C . ARG A 1 82 ? -10.164 -26.438 -16.609 1 97.25 82 ARG A C 1
ATOM 600 O O . ARG A 1 82 ? -10.32 -25.422 -17.297 1 97.25 82 ARG A O 1
ATOM 607 N N . GLY A 1 83 ? -9.797 -26.453 -15.359 1 98.38 83 GLY A N 1
ATOM 608 C CA . GLY A 1 83 ? -9.555 -25.203 -14.672 1 98.38 83 GLY A CA 1
ATOM 609 C C . GLY A 1 83 ? -8.078 -24.891 -14.492 1 98.38 83 GLY A C 1
ATOM 610 O O . GLY A 1 83 ? -7.223 -25.703 -14.828 1 98.38 83 GLY A O 1
ATOM 611 N N . LEU A 1 84 ? -7.863 -23.656 -14.117 1 98.88 84 LEU A N 1
ATOM 612 C CA . LEU A 1 84 ? -6.551 -23.219 -13.648 1 98.88 84 LEU A CA 1
ATOM 613 C C . LEU A 1 84 ? -6.41 -23.453 -12.141 1 98.88 84 LEU A C 1
ATOM 615 O O . LEU A 1 84 ? -7.309 -23.109 -11.375 1 98.88 84 LEU A O 1
ATOM 619 N N . ASP A 1 85 ? -5.32 -24.031 -11.703 1 98.88 85 ASP A N 1
ATOM 620 C CA . ASP A 1 85 ? -5.195 -24.422 -10.305 1 98.88 85 ASP A CA 1
ATOM 621 C C . ASP A 1 85 ? -4.402 -23.391 -9.516 1 98.88 85 ASP A C 1
ATOM 623 O O . ASP A 1 85 ? -4.703 -23.125 -8.352 1 98.88 85 ASP A O 1
ATOM 627 N N . VAL A 1 86 ? -3.338 -22.828 -10.109 1 98.94 86 VAL A N 1
ATOM 628 C CA . VAL A 1 86 ? -2.441 -21.922 -9.414 1 98.94 86 VAL A CA 1
ATOM 629 C C . VAL A 1 86 ? -2.096 -20.734 -10.32 1 98.94 86 VAL A C 1
ATOM 631 O O . VAL A 1 86 ? -1.725 -20.922 -11.477 1 98.94 86 VAL A O 1
ATOM 634 N N . LEU A 1 87 ? -2.33 -19.562 -9.867 1 98.94 87 LEU A N 1
ATOM 635 C CA . LEU A 1 87 ? -1.858 -18.344 -10.5 1 98.94 87 LEU A CA 1
ATOM 636 C C . LEU A 1 87 ? -0.711 -17.719 -9.703 1 98.94 87 LEU A C 1
ATOM 638 O O . LEU A 1 87 ? -0.836 -17.5 -8.492 1 98.94 87 LEU A O 1
ATOM 642 N N . VAL A 1 88 ? 0.436 -17.531 -10.344 1 99 88 VAL A N 1
ATOM 643 C CA . VAL A 1 88 ? 1.568 -16.828 -9.75 1 99 88 VAL A CA 1
ATOM 644 C C . VAL A 1 88 ? 1.723 -15.453 -10.391 1 99 88 VAL A C 1
ATOM 646 O O . VAL A 1 88 ? 2.164 -15.344 -11.531 1 99 88 VAL A O 1
ATOM 649 N N . ASN A 1 89 ? 1.315 -14.477 -9.664 1 98.94 89 ASN A N 1
ATOM 650 C CA . ASN A 1 89 ? 1.6 -13.102 -10.07 1 98.94 89 ASN A CA 1
ATOM 651 C C . ASN A 1 89 ? 3.031 -12.703 -9.727 1 98.94 89 ASN A C 1
ATOM 653 O O . ASN A 1 89 ? 3.33 -12.391 -8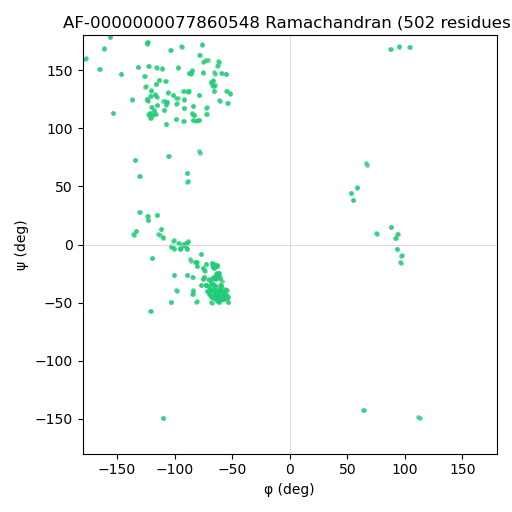.57 1 98.94 89 ASN A O 1
ATOM 657 N N . ASN A 1 90 ? 3.848 -12.609 -10.766 1 98.75 90 ASN A N 1
ATOM 658 C CA . ASN A 1 90 ? 5.281 -12.453 -10.555 1 98.75 90 ASN A CA 1
ATOM 659 C C . ASN A 1 90 ? 5.797 -11.156 -11.172 1 98.75 90 ASN A C 1
ATOM 661 O O . ASN A 1 90 ? 6.902 -10.711 -10.859 1 98.75 90 ASN A O 1
ATOM 665 N N . VAL A 1 91 ? 4.957 -10.508 -11.984 1 98.12 91 VAL A N 1
ATOM 666 C CA . VAL A 1 91 ? 5.363 -9.281 -12.672 1 98.12 91 VAL A CA 1
ATOM 667 C C . VAL A 1 91 ? 5.535 -8.156 -11.648 1 98.12 91 VAL A C 1
ATOM 669 O O . VAL A 1 91 ? 4.734 -8.023 -10.727 1 98.12 91 VAL A O 1
ATOM 672 N N . GLY A 1 92 ? 6.535 -7.371 -11.828 1 97.56 92 GLY A N 1
ATOM 673 C CA . GLY A 1 92 ? 6.766 -6.184 -11.016 1 97.56 92 GLY A CA 1
ATOM 674 C C . GLY A 1 92 ? 7.98 -5.387 -11.453 1 97.56 92 GLY A C 1
ATOM 675 O O . GLY A 1 92 ? 8.828 -5.895 -12.195 1 97.56 92 GLY A O 1
ATOM 676 N N . VAL A 1 93 ? 8.031 -4.145 -11.078 1 98.38 93 VAL A N 1
ATOM 677 C CA . VAL A 1 93 ? 9.18 -3.277 -11.32 1 98.38 93 VAL A CA 1
ATOM 678 C C . VAL A 1 93 ? 9.711 -2.734 -9.992 1 98.38 93 VAL A C 1
ATOM 680 O O . VAL A 1 93 ? 8.984 -2.691 -9 1 98.38 93 VAL A O 1
ATOM 683 N N . MET A 1 94 ? 10.93 -2.424 -9.961 1 98.62 94 MET A N 1
ATOM 684 C CA . MET A 1 94 ? 11.609 -1.906 -8.781 1 98.62 94 MET A CA 1
ATOM 685 C C . MET A 1 94 ? 12.484 -0.708 -9.141 1 98.62 94 MET A C 1
ATOM 687 O O . MET A 1 94 ? 13.711 -0.814 -9.172 1 98.62 94 MET A O 1
ATOM 691 N N . PRO A 1 95 ? 11.875 0.46 -9.43 1 98.38 95 PRO A N 1
ATOM 692 C CA . PRO A 1 95 ? 12.695 1.618 -9.789 1 98.38 95 PRO A CA 1
ATOM 693 C C . PRO A 1 95 ? 13.547 2.121 -8.633 1 98.38 95 PRO A C 1
ATOM 695 O O . PRO A 1 95 ? 13.102 2.107 -7.48 1 98.38 95 PRO A O 1
ATOM 698 N N . VAL A 1 96 ? 14.734 2.508 -8.945 1 98.06 96 VAL A N 1
ATOM 699 C CA . VAL A 1 96 ? 15.656 3.094 -7.98 1 98.06 96 VAL A CA 1
ATOM 700 C C . VAL A 1 96 ? 15.453 4.605 -7.914 1 98.06 96 VAL A C 1
ATOM 702 O O . VAL A 1 96 ? 15.266 5.258 -8.945 1 98.06 96 VAL A O 1
ATOM 705 N N . THR A 1 97 ? 15.352 5.121 -6.727 1 97.88 97 THR A N 1
ATOM 706 C CA . THR A 1 97 ? 15.312 6.559 -6.488 1 97.88 97 THR A CA 1
ATOM 707 C C . THR A 1 97 ? 16.516 7.004 -5.672 1 97.88 97 THR A C 1
ATOM 709 O O . THR A 1 97 ? 16.609 6.703 -4.48 1 97.88 97 THR A O 1
ATOM 712 N N . ARG A 1 98 ? 17.391 7.781 -6.336 1 94.75 98 ARG A N 1
ATOM 713 C CA . ARG A 1 98 ? 18.531 8.312 -5.617 1 94.75 98 ARG A CA 1
ATOM 714 C C . ARG A 1 98 ? 18.203 9.633 -4.938 1 94.75 98 ARG A C 1
ATOM 716 O O . ARG A 1 98 ? 17.344 10.383 -5.414 1 94.75 98 ARG A O 1
ATOM 723 N N . GLY A 1 99 ? 18.75 9.914 -3.869 1 95 99 GLY A N 1
ATOM 724 C CA . GLY A 1 99 ? 18.594 11.188 -3.189 1 95 99 GLY A CA 1
ATOM 725 C C . GLY A 1 99 ? 17.453 11.18 -2.178 1 95 99 GLY A C 1
ATOM 726 O O . GLY A 1 99 ? 17.047 12.234 -1.688 1 95 99 GLY A O 1
ATOM 727 N N . GLY A 1 100 ? 16.812 10.016 -1.939 1 96.62 100 GLY A N 1
ATOM 728 C CA . GLY A 1 100 ? 15.805 9.922 -0.896 1 96.62 100 GLY A CA 1
ATOM 729 C C . GLY A 1 100 ? 14.391 9.883 -1.435 1 96.62 100 GLY A C 1
ATOM 730 O O . GLY A 1 100 ? 14.164 10.156 -2.615 1 96.62 100 GLY A O 1
ATOM 731 N N . VAL A 1 101 ? 13.461 9.594 -0.538 1 98.19 101 VAL A N 1
ATOM 732 C CA . VAL A 1 101 ? 12.055 9.406 -0.887 1 98.19 101 VAL A CA 1
ATOM 733 C C . VAL A 1 101 ? 11.492 10.703 -1.478 1 98.19 101 VAL A C 1
ATOM 735 O O . VAL A 1 101 ? 10.633 10.664 -2.361 1 98.19 101 VAL A O 1
ATOM 738 N N . GLU A 1 102 ? 12.016 11.844 -1.1 1 98.12 102 GLU A N 1
ATOM 739 C CA . GLU A 1 102 ? 11.5 13.125 -1.574 1 98.12 102 GLU A CA 1
ATOM 740 C C . GLU A 1 102 ? 11.75 13.305 -3.068 1 98.12 102 GLU A C 1
ATOM 742 O O . GLU A 1 102 ? 11.156 14.172 -3.705 1 98.12 102 GLU A O 1
ATOM 747 N N . LYS A 1 103 ? 12.641 12.484 -3.637 1 98.25 103 LYS A N 1
ATOM 748 C CA . LYS A 1 103 ? 12.977 12.617 -5.051 1 98.25 103 LYS A CA 1
ATOM 749 C C . LYS A 1 103 ? 12.172 11.641 -5.902 1 98.25 103 LYS A C 1
ATOM 751 O O . LYS A 1 103 ? 12.305 11.625 -7.129 1 98.25 103 LYS A O 1
ATOM 756 N N . MET A 1 104 ? 11.305 10.883 -5.219 1 97.94 104 MET A N 1
ATOM 757 C CA . MET A 1 104 ? 10.5 9.867 -5.891 1 97.94 104 MET A CA 1
ATOM 758 C C . MET A 1 104 ? 9.516 10.508 -6.859 1 97.94 104 MET A C 1
ATOM 760 O O . MET A 1 104 ? 8.812 11.453 -6.504 1 97.94 104 MET A O 1
ATOM 764 N N . GLU A 1 105 ? 9.406 10.016 -8.148 1 97.06 105 GLU A N 1
ATOM 765 C CA . GLU A 1 105 ? 8.523 10.602 -9.156 1 97.06 105 GLU A CA 1
ATOM 766 C C . GLU A 1 105 ? 7.762 9.523 -9.914 1 97.06 105 GLU A C 1
ATOM 768 O O . GLU A 1 105 ? 7.027 9.828 -10.859 1 97.06 105 GLU A O 1
ATOM 773 N N . ASP A 1 106 ? 7.863 8.352 -9.492 1 97.62 106 ASP A N 1
ATOM 774 C CA . ASP A 1 106 ? 7.371 7.254 -10.328 1 97.62 106 ASP A CA 1
ATOM 775 C C . ASP A 1 106 ? 6.332 6.422 -9.578 1 97.62 106 ASP A C 1
ATOM 777 O O . ASP A 1 106 ? 6.117 5.25 -9.898 1 97.62 106 ASP A O 1
ATOM 781 N N . LEU A 1 107 ? 5.68 6.961 -8.625 1 98.5 107 LEU A N 1
ATOM 782 C CA . LEU A 1 107 ? 4.773 6.211 -7.762 1 98.5 107 LEU A CA 1
ATOM 783 C C . LEU A 1 107 ? 3.604 5.645 -8.562 1 98.5 107 LEU A C 1
ATOM 785 O O . LEU A 1 107 ? 3.295 4.453 -8.453 1 98.5 107 LEU A O 1
ATOM 789 N N . ASP A 1 108 ? 3.004 6.512 -9.375 1 98.75 108 ASP A N 1
ATOM 790 C CA . ASP A 1 108 ? 1.819 6.07 -10.102 1 98.75 108 ASP A CA 1
ATOM 791 C C . ASP A 1 108 ? 2.16 4.941 -11.07 1 98.75 108 ASP A C 1
ATOM 793 O O . ASP A 1 108 ? 1.46 3.926 -11.125 1 98.75 108 ASP A O 1
ATOM 797 N N . ASP A 1 109 ? 3.219 5.117 -11.82 1 98.69 109 ASP A N 1
ATOM 798 C CA . ASP A 1 109 ? 3.617 4.094 -12.781 1 98.69 109 ASP A CA 1
ATOM 799 C C . ASP A 1 109 ? 4.004 2.795 -12.078 1 98.69 109 ASP A C 1
ATOM 801 O O . ASP A 1 109 ? 3.658 1.706 -12.539 1 98.69 109 ASP A O 1
ATOM 805 N N . THR A 1 110 ? 4.719 2.904 -11 1 98.94 110 THR A N 1
ATOM 806 C CA . THR A 1 110 ? 5.129 1.729 -10.234 1 98.94 110 THR A CA 1
ATOM 807 C C . THR A 1 110 ? 3.912 1.014 -9.656 1 98.94 110 THR A C 1
ATOM 809 O O . THR A 1 110 ? 3.854 -0.218 -9.648 1 98.94 110 THR A O 1
ATOM 812 N N . PHE A 1 111 ? 2.943 1.787 -9.188 1 98.94 111 PHE A N 1
ATOM 813 C CA . PHE A 1 111 ? 1.728 1.205 -8.633 1 98.94 111 PHE A CA 1
ATOM 814 C C . PHE A 1 111 ? 0.954 0.444 -9.703 1 98.94 111 PHE A C 1
ATOM 816 O O . PHE A 1 111 ? 0.481 -0.668 -9.461 1 98.94 111 PHE A O 1
ATOM 823 N N . HIS A 1 112 ? 0.837 1.047 -10.836 1 98.94 112 HIS A N 1
ATOM 824 C CA . HIS A 1 112 ? 0.135 0.367 -11.922 1 98.94 112 HIS A CA 1
ATOM 825 C C . HIS A 1 112 ? 0.82 -0.946 -12.281 1 98.94 112 HIS A C 1
ATOM 827 O O . HIS A 1 112 ? 0.159 -1.975 -12.438 1 98.94 112 HIS A O 1
ATOM 833 N N . ALA A 1 113 ? 2.068 -0.986 -12.336 1 98.81 113 ALA A N 1
ATOM 834 C CA . ALA A 1 113 ? 2.852 -2.15 -12.742 1 98.81 113 ALA A CA 1
ATOM 835 C C . ALA A 1 113 ? 2.84 -3.225 -11.656 1 98.81 113 ALA A C 1
ATOM 837 O O . ALA A 1 113 ? 2.822 -4.418 -11.961 1 98.81 113 ALA A O 1
ATOM 838 N N . ASN A 1 114 ? 2.822 -2.801 -10.391 1 98.88 114 ASN A N 1
ATOM 839 C CA . ASN A 1 114 ? 3.055 -3.754 -9.312 1 98.88 114 ASN A CA 1
ATOM 840 C C . ASN A 1 114 ? 1.746 -4.191 -8.656 1 98.88 114 ASN A C 1
ATOM 842 O O . ASN A 1 114 ? 1.672 -5.27 -8.07 1 98.88 114 ASN A O 1
ATOM 846 N N . VAL A 1 115 ? 0.741 -3.355 -8.727 1 98.94 115 VAL A N 1
ATOM 847 C CA . VAL A 1 115 ? -0.456 -3.637 -7.945 1 98.94 115 VAL A CA 1
ATOM 848 C C . VAL A 1 115 ? -1.664 -3.762 -8.867 1 98.94 115 VAL A C 1
ATOM 850 O O . VAL A 1 115 ? -2.332 -4.797 -8.891 1 98.94 115 VAL A O 1
ATOM 853 N N . THR A 1 116 ? -1.923 -2.707 -9.648 1 98.94 116 THR A N 1
ATOM 854 C CA . THR A 1 116 ? -3.08 -2.744 -10.539 1 98.94 116 THR A CA 1
ATOM 855 C C . THR A 1 116 ? -2.973 -3.91 -11.516 1 98.94 116 THR A C 1
ATOM 857 O O . THR A 1 116 ? -3.973 -4.562 -11.82 1 98.94 116 THR A O 1
ATOM 860 N N . SER A 1 117 ? -1.771 -4.133 -12.023 1 98.88 117 SER A N 1
ATOM 861 C CA . SER A 1 117 ? -1.548 -5.25 -12.93 1 98.88 117 SER A CA 1
ATOM 862 C C . SER A 1 117 ? -1.935 -6.578 -12.281 1 98.88 117 SER A C 1
ATOM 864 O O . SER A 1 117 ? -2.568 -7.422 -12.922 1 98.88 117 SER A O 1
ATOM 866 N N . THR A 1 118 ? -1.509 -6.793 -11.016 1 98.94 118 THR A N 1
ATOM 867 C CA . THR A 1 118 ? -1.842 -8.008 -10.273 1 98.94 118 THR A CA 1
ATOM 868 C C . THR A 1 118 ? -3.354 -8.164 -10.148 1 98.94 118 THR A C 1
ATOM 870 O O . THR A 1 118 ? -3.887 -9.258 -10.328 1 98.94 118 THR A O 1
ATOM 873 N N . HIS A 1 119 ? -4.043 -7.066 -9.828 1 98.94 119 HIS A N 1
ATOM 874 C CA . HIS A 1 119 ? -5.496 -7.09 -9.742 1 98.94 119 HIS A CA 1
ATOM 875 C C . HIS A 1 119 ? -6.125 -7.465 -11.078 1 98.94 119 HIS A C 1
ATOM 877 O O . HIS A 1 119 ? -7.008 -8.328 -11.133 1 98.94 119 HIS A O 1
ATOM 883 N N . MET A 1 120 ? -5.68 -6.828 -12.164 1 98.94 120 MET A N 1
ATOM 884 C CA . MET A 1 120 ? -6.254 -7.07 -13.484 1 98.94 120 MET A CA 1
ATOM 885 C C . MET A 1 120 ? -6.078 -8.531 -13.898 1 98.94 120 MET A C 1
ATOM 887 O O . MET A 1 120 ? -7.016 -9.156 -14.398 1 98.94 120 MET A O 1
ATOM 891 N N . VAL A 1 121 ? -4.93 -9.055 -13.641 1 98.94 121 VAL A N 1
ATOM 892 C CA . VAL A 1 121 ? -4.656 -10.445 -14 1 98.94 121 VAL A CA 1
ATOM 893 C C . VAL A 1 121 ? -5.512 -11.383 -13.148 1 98.94 121 VAL A C 1
ATOM 895 O O . VAL A 1 121 ? -6.168 -12.281 -13.672 1 98.94 121 VAL A O 1
ATOM 898 N N . THR A 1 122 ? -5.492 -11.18 -11.812 1 98.94 122 THR A N 1
ATOM 899 C CA . THR A 1 122 ? -6.277 -12.016 -10.906 1 98.94 122 THR A CA 1
ATOM 900 C C . THR A 1 122 ? -7.75 -12 -11.305 1 98.94 122 THR A C 1
ATOM 902 O O . THR A 1 122 ? -8.383 -13.055 -11.422 1 98.94 122 THR A O 1
ATOM 905 N N . GLN A 1 123 ? -8.258 -10.789 -11.555 1 98.81 123 GLN A N 1
ATOM 906 C CA . GLN A 1 123 ? -9.656 -10.609 -11.938 1 98.81 123 GLN A CA 1
ATOM 907 C C . GLN A 1 123 ? -9.984 -11.398 -13.203 1 98.81 123 GLN A C 1
ATOM 909 O O . GLN A 1 123 ? -10.984 -12.109 -13.258 1 98.81 123 GLN A O 1
ATOM 914 N N . ALA A 1 124 ? -9.156 -11.312 -14.203 1 98.88 124 ALA A N 1
ATOM 915 C CA . ALA A 1 124 ? -9.406 -11.922 -15.508 1 98.88 124 ALA A CA 1
ATOM 916 C C . ALA A 1 124 ? -9.352 -13.445 -15.414 1 98.88 124 ALA A C 1
ATOM 918 O O . ALA A 1 124 ? -10.055 -14.141 -16.156 1 98.88 124 ALA A O 1
ATOM 919 N N . PHE A 1 125 ? -8.57 -13.977 -14.508 1 98.94 125 PHE A N 1
ATOM 920 C CA . PHE A 1 125 ? -8.344 -15.414 -14.484 1 98.94 125 PHE A CA 1
ATOM 921 C C . PHE A 1 125 ? -9.195 -16.078 -13.406 1 98.94 125 PHE A C 1
ATOM 923 O O . PHE A 1 125 ? -9.203 -17.312 -13.281 1 98.94 125 PHE A O 1
ATOM 930 N N . LEU A 1 126 ? -9.938 -15.297 -12.625 1 98.81 126 LEU A N 1
ATOM 931 C CA . LEU A 1 126 ? -10.727 -15.805 -11.516 1 98.81 126 LEU A CA 1
ATOM 932 C C . LEU A 1 126 ? -11.719 -16.859 -11.984 1 98.81 126 LEU A C 1
ATOM 934 O O . LEU A 1 126 ? -11.867 -17.906 -11.352 1 98.81 126 LEU A O 1
ATOM 938 N N . PRO A 1 127 ? -12.383 -16.656 -13.148 1 98.69 127 PRO A N 1
ATOM 939 C CA . PRO A 1 127 ? -13.312 -17.688 -13.594 1 98.69 127 PRO A CA 1
ATOM 940 C C . PRO A 1 127 ? -12.617 -19.031 -13.844 1 98.69 127 PRO A C 1
ATOM 942 O O . PRO A 1 127 ? -13.164 -20.078 -13.523 1 98.69 127 PRO A O 1
ATOM 945 N N . LEU A 1 128 ? -11.469 -19.031 -14.406 1 98.88 128 LEU A N 1
ATOM 946 C CA . LEU A 1 128 ? -10.719 -20.25 -14.656 1 98.88 128 LEU A CA 1
ATOM 947 C C . LEU A 1 128 ? -10.211 -20.859 -13.352 1 98.88 128 LEU A C 1
ATOM 949 O O . LEU A 1 128 ? -10.148 -22.078 -13.211 1 98.88 128 LEU A O 1
ATOM 953 N N . LEU A 1 129 ? -9.828 -19.969 -12.43 1 98.94 129 LEU A N 1
ATOM 954 C CA . LEU A 1 129 ? -9.367 -20.406 -11.117 1 98.94 129 LEU A CA 1
ATOM 955 C C . LEU A 1 129 ? -10.5 -21.078 -10.344 1 98.94 129 LEU A C 1
ATOM 957 O O . LEU A 1 129 ? -10.273 -22.062 -9.625 1 98.94 129 LEU A O 1
ATOM 961 N N . ARG A 1 130 ? -11.68 -20.578 -10.445 1 98.69 130 ARG A N 1
ATOM 962 C CA . ARG A 1 130 ? -12.844 -21.141 -9.766 1 98.69 130 ARG A CA 1
ATOM 963 C C . ARG A 1 130 ? -13.133 -22.547 -10.266 1 98.69 130 ARG A C 1
ATOM 965 O O . ARG A 1 130 ? -13.719 -23.359 -9.539 1 98.69 130 ARG A O 1
ATOM 972 N N . LYS A 1 131 ? -12.703 -22.875 -11.477 1 98.31 131 LYS A N 1
ATOM 973 C CA . LYS A 1 131 ? -12.891 -24.203 -12.047 1 98.31 131 LYS A CA 1
ATOM 974 C C . LYS A 1 131 ? -11.758 -25.141 -11.633 1 98.31 131 LYS A C 1
ATOM 976 O O . LYS A 1 131 ? -11.836 -26.359 -11.852 1 98.31 131 LYS A O 1
ATOM 981 N N . GLY A 1 132 ? -10.688 -24.562 -11.078 1 97.75 132 GLY A N 1
ATOM 982 C CA . GLY A 1 132 ? -9.539 -25.359 -10.672 1 97.75 132 GLY A CA 1
ATOM 983 C C . GLY A 1 132 ? -9.75 -26.078 -9.359 1 97.75 132 GLY A C 1
ATOM 984 O O . GLY A 1 132 ? -10.648 -25.734 -8.586 1 97.75 132 GLY A O 1
ATOM 985 N N . GLU A 1 133 ? -8.961 -27.031 -9.102 1 95.69 133 GLU A N 1
ATOM 986 C CA . GLU A 1 133 ? -9.078 -27.812 -7.871 1 95.69 133 GLU A CA 1
ATOM 987 C C . GLU A 1 133 ? -8.367 -27.125 -6.715 1 95.69 133 GLU A C 1
ATOM 989 O O . GLU A 1 133 ? -8.875 -27.094 -5.59 1 95.69 133 GLU A O 1
ATOM 994 N N . ARG A 1 134 ? -7.23 -26.531 -6.883 1 96.44 134 ARG A N 1
ATOM 995 C CA . ARG A 1 134 ? -6.406 -26 -5.805 1 96.44 134 ARG A CA 1
ATOM 996 C C . ARG A 1 134 ? -6.855 -24.594 -5.414 1 96.44 134 ARG A C 1
ATOM 998 O O . ARG A 1 134 ? -6.816 -24.234 -4.238 1 96.44 134 ARG A O 1
ATOM 1005 N N . LYS A 1 135 ? -7.168 -23.734 -6.367 1 98.5 135 LYS A N 1
ATOM 1006 C CA . LYS A 1 135 ? -7.609 -22.344 -6.156 1 98.5 135 LYS A CA 1
ATOM 1007 C C . LYS A 1 135 ? -6.57 -21.547 -5.379 1 98.5 135 LYS A C 1
ATOM 1009 O O . LYS A 1 135 ? -6.895 -20.906 -4.383 1 98.5 135 LYS A O 1
ATOM 1014 N N . LEU A 1 136 ? -5.289 -21.609 -5.785 1 98.94 136 LEU A N 1
ATOM 1015 C CA . LEU A 1 136 ? -4.168 -20.922 -5.145 1 98.94 136 LEU A CA 1
ATOM 1016 C C . LEU A 1 136 ? -3.666 -19.766 -6 1 98.94 136 LEU A C 1
ATOM 1018 O O . LEU A 1 136 ? -3.395 -19.953 -7.191 1 98.94 136 LEU A O 1
ATOM 1022 N N . VAL A 1 137 ? -3.66 -18.594 -5.41 1 98.94 137 VAL A N 1
ATOM 1023 C CA . VAL A 1 137 ? -3.035 -17.438 -6.035 1 98.94 137 VAL A CA 1
ATOM 1024 C C . VAL A 1 137 ? -1.848 -16.969 -5.191 1 98.94 137 VAL A C 1
ATOM 1026 O O . VAL A 1 137 ? -1.989 -16.719 -3.994 1 98.94 137 VAL A O 1
ATOM 1029 N N . THR A 1 138 ? -0.696 -16.969 -5.766 1 98.94 138 THR A N 1
ATOM 1030 C CA . THR A 1 138 ? 0.51 -16.484 -5.102 1 98.94 138 THR A CA 1
ATOM 1031 C C . THR A 1 138 ? 0.974 -15.164 -5.723 1 98.94 138 THR A C 1
ATOM 1033 O O . THR A 1 138 ? 1.295 -15.109 -6.91 1 98.94 138 THR A O 1
ATOM 1036 N N . ASN A 1 139 ? 0.937 -14.133 -4.93 1 98.94 139 ASN A N 1
ATOM 1037 C CA . ASN A 1 139 ? 1.542 -12.859 -5.309 1 98.94 139 ASN A CA 1
ATOM 1038 C C . ASN A 1 139 ? 2.986 -12.766 -4.828 1 98.94 139 ASN A C 1
ATOM 1040 O O . ASN A 1 139 ? 3.252 -12.828 -3.627 1 98.94 139 ASN A O 1
ATOM 1044 N N . ILE A 1 140 ? 3.9 -12.648 -5.777 1 98.94 140 ILE A N 1
ATOM 1045 C CA . ILE A 1 140 ? 5.297 -12.484 -5.395 1 98.94 140 ILE A CA 1
ATOM 1046 C C . ILE A 1 140 ? 5.516 -11.086 -4.828 1 98.94 140 ILE A C 1
ATOM 1048 O O . ILE A 1 140 ? 5.379 -10.086 -5.547 1 98.94 140 ILE A O 1
ATOM 1052 N N . SER A 1 141 ? 5.785 -11.023 -3.59 1 98.75 141 SER A N 1
ATOM 1053 C CA . SER A 1 141 ? 6.086 -9.781 -2.883 1 98.75 141 SER A CA 1
ATOM 1054 C C . SER A 1 141 ? 7.555 -9.719 -2.479 1 98.75 141 SER A C 1
ATOM 1056 O O . SER A 1 141 ? 8.438 -10.102 -3.256 1 98.75 141 SER A O 1
ATOM 1058 N N . THR A 1 142 ? 7.887 -9.094 -1.44 1 98.62 142 THR A N 1
ATOM 1059 C CA . THR A 1 142 ? 9.234 -8.898 -0.918 1 98.62 142 THR A CA 1
ATOM 1060 C C . THR A 1 142 ? 9.188 -8.406 0.528 1 98.62 142 THR A C 1
ATOM 1062 O O . THR A 1 142 ? 8.258 -7.699 0.92 1 98.62 142 THR A O 1
ATOM 1065 N N . THR A 1 143 ? 10.211 -8.719 1.317 1 98.19 143 THR A N 1
ATOM 1066 C CA . THR A 1 143 ? 10.32 -8.18 2.67 1 98.19 143 THR A CA 1
ATOM 1067 C C . THR A 1 143 ? 10.414 -6.656 2.639 1 98.19 143 THR A C 1
ATOM 1069 O O . THR A 1 143 ? 10.039 -5.984 3.602 1 98.19 143 THR A O 1
ATOM 1072 N N . LEU A 1 144 ? 10.875 -6.098 1.534 1 98.56 144 LEU A N 1
ATOM 1073 C CA . LEU A 1 144 ? 10.93 -4.648 1.371 1 98.56 144 LEU A CA 1
ATOM 1074 C C . LEU A 1 144 ? 9.531 -4.043 1.401 1 98.56 144 LEU A C 1
ATOM 1076 O O . LEU A 1 144 ? 9.383 -2.83 1.569 1 98.56 144 LEU A O 1
ATOM 1080 N N . GLY A 1 145 ? 8.484 -4.855 1.191 1 98.69 145 GLY A N 1
ATOM 1081 C CA . GLY A 1 145 ? 7.109 -4.391 1.229 1 98.69 145 GLY A CA 1
ATOM 1082 C C . GLY A 1 145 ? 6.484 -4.484 2.609 1 98.69 145 GLY A C 1
ATOM 1083 O O . GLY A 1 145 ? 5.293 -4.223 2.777 1 98.69 145 GLY A O 1
ATOM 1084 N N . SER A 1 146 ? 7.277 -4.953 3.646 1 98.75 146 SER A N 1
ATOM 1085 C CA . SER A 1 146 ? 6.836 -5.012 5.035 1 98.75 146 SER A CA 1
ATOM 1086 C C . SER A 1 146 ? 7.027 -3.672 5.734 1 98.75 146 SER A C 1
ATOM 1088 O O . SER A 1 146 ? 8.156 -3.178 5.844 1 98.75 146 SER A O 1
ATOM 1090 N N . ILE A 1 147 ? 5.949 -3.096 6.195 1 98.88 147 ILE A N 1
ATOM 1091 C CA . ILE A 1 147 ? 6.066 -1.85 6.945 1 98.88 147 ILE A CA 1
ATOM 1092 C C . ILE A 1 147 ? 6.742 -2.117 8.289 1 98.88 147 ILE A C 1
ATOM 1094 O O . ILE A 1 147 ? 7.527 -1.299 8.773 1 98.88 147 ILE A O 1
ATOM 1098 N N . GLY A 1 148 ? 6.469 -3.309 8.828 1 98.19 148 GLY A N 1
ATOM 1099 C CA . GLY A 1 148 ? 6.957 -3.691 10.141 1 98.19 148 GLY A CA 1
ATOM 1100 C C . GLY A 1 148 ? 8.469 -3.775 10.219 1 98.19 148 GLY A C 1
ATOM 1101 O O . GLY A 1 148 ? 9.055 -3.59 11.289 1 98.19 148 GLY A O 1
ATOM 1102 N N . VAL A 1 149 ? 9.141 -4.02 9.07 1 97.44 149 VAL A N 1
ATOM 1103 C CA . VAL A 1 149 ? 10.594 -4.117 9.117 1 97.44 149 VAL A CA 1
ATOM 1104 C C . VAL A 1 149 ? 11.211 -3.109 8.156 1 97.44 149 VAL A C 1
ATOM 1106 O O . VAL A 1 149 ? 12.352 -3.275 7.723 1 97.44 149 VAL A O 1
ATOM 1109 N N . ALA A 1 150 ? 10.492 -2.105 7.805 1 98.06 150 ALA A N 1
ATOM 1110 C CA . ALA A 1 150 ? 10.914 -1.142 6.789 1 98.06 150 ALA A CA 1
ATOM 1111 C C . ALA A 1 150 ? 12.219 -0.458 7.191 1 98.06 150 ALA A C 1
ATOM 1113 O O . ALA A 1 150 ? 13.07 -0.186 6.344 1 98.06 150 ALA A O 1
ATOM 1114 N N . SER A 1 151 ? 12.391 -0.214 8.492 1 97.62 151 SER A N 1
ATOM 1115 C CA . SER A 1 151 ? 13.57 0.504 8.969 1 97.62 151 SER A CA 1
ATOM 1116 C C . SER A 1 151 ? 14.844 -0.308 8.742 1 97.62 151 SER A C 1
ATOM 1118 O O . SER A 1 151 ? 15.922 0.258 8.539 1 97.62 151 SER A O 1
ATOM 1120 N N . THR A 1 152 ? 14.648 -1.662 8.734 1 95.81 152 THR A N 1
ATOM 1121 C CA . THR A 1 152 ? 15.781 -2.553 8.477 1 95.81 152 THR A CA 1
ATOM 1122 C C . THR A 1 152 ? 16.328 -2.324 7.074 1 95.81 152 THR A C 1
ATOM 1124 O O . THR A 1 152 ? 17.531 -2.48 6.844 1 95.81 152 THR A O 1
ATOM 1127 N N . PHE A 1 153 ? 15.477 -1.86 6.195 1 96.94 153 PHE A N 1
ATOM 1128 C CA . PHE A 1 153 ? 15.852 -1.771 4.789 1 96.94 153 PHE A CA 1
ATOM 1129 C C . PHE A 1 153 ? 15.891 -0.318 4.332 1 96.94 153 PHE A C 1
ATOM 1131 O O . PHE A 1 153 ? 15.711 -0.033 3.145 1 96.94 153 PHE A O 1
ATOM 1138 N N . LYS A 1 154 ? 16.109 0.601 5.258 1 96.06 154 LYS A N 1
ATOM 1139 C CA . LYS A 1 154 ? 16.031 2.031 4.98 1 96.06 154 LYS A CA 1
ATOM 1140 C C . LYS A 1 154 ? 17.078 2.447 3.941 1 96.06 154 LYS A C 1
ATOM 1142 O O . LYS A 1 154 ? 16.844 3.375 3.164 1 96.06 154 LYS A O 1
ATOM 1147 N N . SER A 1 155 ? 18.172 1.696 3.824 1 95.75 155 SER A N 1
ATOM 1148 C CA . SER A 1 155 ? 19.266 2.084 2.939 1 95.75 155 SER A CA 1
ATOM 1149 C C . SER A 1 155 ? 18.984 1.675 1.499 1 95.75 155 SER A C 1
ATOM 1151 O O . SER A 1 155 ? 19.672 2.117 0.576 1 95.75 155 SER A O 1
ATOM 1153 N N . ASN A 1 156 ? 17.984 0.767 1.262 1 96.88 156 ASN A N 1
ATOM 1154 C CA . ASN A 1 156 ? 17.594 0.412 -0.1 1 96.88 156 ASN A CA 1
ATOM 1155 C C . ASN A 1 156 ? 16.828 1.542 -0.777 1 96.88 156 ASN A C 1
ATOM 1157 O O . ASN A 1 156 ? 15.734 1.899 -0.342 1 96.88 156 ASN A O 1
ATOM 1161 N N . PRO A 1 157 ? 17.359 2.117 -1.893 1 97.81 157 PRO A N 1
ATOM 1162 C CA . PRO A 1 157 ? 16.797 3.348 -2.455 1 97.81 157 PRO A CA 1
ATOM 1163 C C . PRO A 1 157 ? 15.68 3.078 -3.469 1 97.81 157 PRO A C 1
ATOM 1165 O O . PRO A 1 157 ? 15.727 3.58 -4.594 1 97.81 157 PRO A O 1
ATOM 1168 N N . VAL A 1 158 ? 14.672 2.309 -3.008 1 98.62 158 VAL A N 1
ATOM 1169 C CA . VAL A 1 158 ? 13.586 1.91 -3.896 1 98.62 158 VAL A CA 1
ATOM 1170 C C . VAL A 1 158 ? 12.242 2.188 -3.227 1 98.62 158 VAL A C 1
ATOM 1172 O O . VAL A 1 158 ? 11.398 1.297 -3.125 1 98.62 158 VAL A O 1
ATOM 1175 N N . PRO A 1 159 ? 11.945 3.447 -2.855 1 98.75 159 PRO A N 1
ATOM 1176 C CA . PRO A 1 159 ? 10.758 3.754 -2.059 1 98.75 159 PRO A CA 1
ATOM 1177 C C . PRO A 1 159 ? 9.461 3.438 -2.795 1 98.75 159 PRO A C 1
ATOM 1179 O O . PRO A 1 159 ? 8.508 2.938 -2.188 1 98.75 159 PRO A O 1
ATOM 1182 N N . ALA A 1 160 ? 9.383 3.744 -4.109 1 98.88 160 ALA A N 1
ATOM 1183 C CA . ALA A 1 160 ? 8.156 3.439 -4.848 1 98.88 160 ALA A CA 1
ATOM 1184 C C . ALA A 1 160 ? 7.855 1.944 -4.816 1 98.88 160 ALA A C 1
ATOM 1186 O O . ALA A 1 160 ? 6.695 1.543 -4.691 1 98.88 160 ALA A O 1
ATOM 1187 N N . TYR A 1 161 ? 8.953 1.16 -4.91 1 98.81 161 TYR A N 1
ATOM 1188 C CA . TYR A 1 161 ? 8.82 -0.291 -4.84 1 98.81 161 TYR A CA 1
ATOM 1189 C C . TYR A 1 161 ? 8.305 -0.726 -3.473 1 98.81 161 TYR A C 1
ATOM 1191 O O . TYR A 1 161 ? 7.336 -1.484 -3.381 1 98.81 161 TYR A O 1
ATOM 1199 N N . LYS A 1 162 ? 8.859 -0.209 -2.393 1 98.88 162 LYS A N 1
ATOM 1200 C CA . LYS A 1 162 ? 8.453 -0.549 -1.031 1 98.88 162 LYS A CA 1
ATOM 1201 C C . LYS A 1 162 ? 7 -0.17 -0.78 1 98.88 162 LYS A C 1
ATOM 1203 O O . LYS A 1 162 ? 6.219 -0.98 -0.274 1 98.88 162 LYS A O 1
ATOM 1208 N N . ILE A 1 163 ? 6.633 1.008 -1.211 1 98.94 163 ILE A N 1
ATOM 1209 C CA . ILE A 1 163 ? 5.293 1.545 -0.996 1 98.94 163 ILE A CA 1
ATOM 1210 C C . ILE A 1 163 ? 4.273 0.703 -1.757 1 98.94 163 ILE A C 1
ATOM 1212 O O . ILE A 1 163 ? 3.26 0.284 -1.191 1 98.94 163 ILE A O 1
ATOM 1216 N N . THR A 1 164 ? 4.531 0.376 -3.006 1 98.94 164 THR A N 1
ATOM 1217 C CA . THR A 1 164 ? 3.561 -0.348 -3.822 1 98.94 164 THR A CA 1
ATOM 1218 C C . THR A 1 164 ? 3.488 -1.813 -3.402 1 98.94 164 THR A C 1
ATOM 1220 O O . THR A 1 164 ? 2.426 -2.434 -3.479 1 98.94 164 THR A O 1
ATOM 1223 N N . ARG A 1 165 ? 4.547 -2.336 -2.881 1 98.94 165 ARG A N 1
ATOM 1224 C CA . ARG A 1 165 ? 4.512 -3.725 -2.436 1 98.94 165 ARG A CA 1
ATOM 1225 C C . ARG A 1 165 ? 3.74 -3.861 -1.127 1 98.94 165 ARG A C 1
ATOM 1227 O O . ARG A 1 165 ? 3.098 -4.883 -0.882 1 98.94 165 ARG A O 1
ATOM 1234 N N . ALA A 1 166 ? 3.74 -2.807 -0.284 1 98.94 166 ALA A N 1
ATOM 1235 C CA . ALA A 1 166 ? 2.811 -2.799 0.842 1 98.94 166 ALA A CA 1
ATOM 1236 C C . ALA A 1 166 ? 1.363 -2.836 0.358 1 98.94 166 ALA A C 1
ATOM 1238 O O . ALA A 1 166 ? 0.529 -3.541 0.929 1 98.94 166 ALA A O 1
ATOM 1239 N N . ALA A 1 167 ? 1.08 -2.07 -0.68 1 99 167 ALA A N 1
ATOM 1240 C CA . ALA A 1 167 ? -0.253 -2.094 -1.276 1 99 167 ALA A CA 1
ATOM 1241 C C . ALA A 1 167 ? -0.584 -3.479 -1.825 1 99 167 ALA A C 1
ATOM 1243 O O . ALA A 1 167 ? -1.71 -3.959 -1.675 1 99 167 ALA A O 1
ATOM 1244 N N . LEU A 1 168 ? 0.38 -4.125 -2.459 1 98.94 168 LEU A N 1
ATOM 1245 C CA . LEU A 1 168 ? 0.189 -5.473 -2.982 1 98.94 168 LEU A CA 1
ATOM 1246 C C . LEU A 1 168 ? -0.148 -6.449 -1.858 1 98.94 168 LEU A C 1
ATOM 1248 O O . LEU A 1 168 ? -0.991 -7.332 -2.031 1 98.94 168 LEU A O 1
ATOM 1252 N N . ASN A 1 169 ? 0.557 -6.305 -0.73 1 98.94 169 ASN A N 1
ATOM 1253 C CA . ASN A 1 169 ? 0.267 -7.141 0.43 1 98.94 169 ASN A CA 1
ATOM 1254 C C . ASN A 1 169 ? -1.177 -6.977 0.896 1 98.94 169 ASN A C 1
ATOM 1256 O O . ASN A 1 169 ? -1.854 -7.957 1.2 1 98.94 169 ASN A O 1
ATOM 1260 N N . MET A 1 170 ? -1.642 -5.723 0.879 1 99 170 MET A N 1
ATOM 1261 C CA . MET A 1 170 ? -3.033 -5.504 1.267 1 99 170 MET A CA 1
ATOM 1262 C C . MET A 1 170 ? -3.984 -6.078 0.222 1 99 170 MET A C 1
ATOM 1264 O O . MET A 1 170 ? -5.016 -6.652 0.566 1 99 170 MET A O 1
ATOM 1268 N N . LEU A 1 171 ? -3.654 -5.91 -1.025 1 98.94 171 LEU A N 1
ATOM 1269 C CA . LEU A 1 171 ? -4.461 -6.516 -2.078 1 98.94 171 LEU A CA 1
ATOM 1270 C C . LEU A 1 171 ? -4.605 -8.016 -1.859 1 98.94 171 LEU A C 1
ATOM 1272 O O . LEU A 1 171 ? -5.703 -8.57 -1.985 1 98.94 171 LEU A O 1
ATOM 1276 N N . THR A 1 172 ? -3.504 -8.648 -1.511 1 98.94 172 THR A N 1
ATOM 1277 C CA . THR A 1 172 ? -3.506 -10.078 -1.223 1 98.94 172 THR A CA 1
ATOM 1278 C C . THR A 1 172 ? -4.484 -10.406 -0.1 1 98.94 172 THR A C 1
ATOM 1280 O O . THR A 1 172 ? -5.309 -11.312 -0.23 1 98.94 172 THR A O 1
ATOM 1283 N N . LYS A 1 173 ? -4.398 -9.609 0.957 1 98.94 173 LYS A N 1
ATOM 1284 C CA . LYS A 1 173 ? -5.254 -9.812 2.119 1 98.94 173 LYS A CA 1
ATOM 1285 C C . LYS A 1 173 ? -6.723 -9.602 1.765 1 98.94 173 LYS A C 1
ATOM 1287 O O . LYS A 1 173 ? -7.59 -10.352 2.223 1 98.94 173 LYS A O 1
ATOM 1292 N N . GLN A 1 174 ? -7.047 -8.609 0.939 1 98.88 174 GLN A N 1
ATOM 1293 C CA . GLN A 1 174 ? -8.422 -8.312 0.542 1 98.88 174 GLN A CA 1
ATOM 1294 C C . GLN A 1 174 ? -9.023 -9.469 -0.254 1 98.88 174 GLN A C 1
ATOM 1296 O O . GLN A 1 174 ? -10.156 -9.883 0.004 1 98.88 174 GLN A O 1
ATOM 1301 N N . TYR A 1 175 ? -8.305 -9.992 -1.217 1 98.94 175 TYR A N 1
ATOM 1302 C CA . TYR A 1 175 ? -8.781 -11.141 -1.986 1 98.94 175 TYR A CA 1
ATOM 1303 C C . TYR A 1 175 ? -8.953 -12.359 -1.094 1 98.94 175 TYR A C 1
ATOM 1305 O O . TYR A 1 175 ? -9.945 -13.078 -1.202 1 98.94 175 TYR A O 1
ATOM 1313 N N . ALA A 1 176 ? -7.93 -12.609 -0.238 1 98.94 176 ALA A N 1
ATOM 1314 C CA . ALA A 1 176 ? -7.977 -13.75 0.675 1 98.94 176 ALA A CA 1
ATOM 1315 C C . ALA A 1 176 ? -9.258 -13.734 1.501 1 98.94 176 ALA A C 1
ATOM 1317 O O . ALA A 1 176 ? -9.961 -14.75 1.588 1 98.94 176 ALA A O 1
ATOM 1318 N N . ASP A 1 177 ? -9.555 -12.562 2.111 1 98.62 177 ASP A N 1
ATOM 1319 C CA . ASP A 1 177 ? -10.734 -12.438 2.959 1 98.62 177 ASP A CA 1
ATOM 1320 C C . ASP A 1 177 ? -12.016 -12.594 2.143 1 98.62 177 ASP A C 1
ATOM 1322 O O . ASP A 1 177 ? -12.945 -13.289 2.561 1 98.62 177 ASP A O 1
ATOM 1326 N N . ASP A 1 178 ? -12.086 -12.055 0.975 1 98.56 178 ASP A N 1
ATOM 1327 C CA . ASP A 1 178 ? -13.305 -11.984 0.175 1 98.56 178 ASP A CA 1
ATOM 1328 C C . ASP A 1 178 ? -13.672 -13.352 -0.382 1 98.56 178 ASP A C 1
ATOM 1330 O O . ASP A 1 178 ? -14.859 -13.688 -0.504 1 98.56 178 ASP A O 1
ATOM 1334 N N . LEU A 1 179 ? -12.648 -14.156 -0.716 1 98.56 179 LEU A N 1
ATOM 1335 C CA . LEU A 1 179 ? -12.938 -15.383 -1.44 1 98.56 179 LEU A CA 1
ATOM 1336 C C . LEU A 1 179 ? -12.656 -16.609 -0.57 1 98.56 179 LEU A C 1
ATOM 1338 O O . LEU A 1 179 ? -12.594 -17.734 -1.071 1 98.56 179 LEU A O 1
ATOM 1342 N N . ALA A 1 180 ? -12.477 -16.375 0.732 1 98.31 180 ALA A N 1
ATOM 1343 C CA . ALA A 1 180 ? -12.188 -17.469 1.658 1 98.31 180 ALA A CA 1
ATOM 1344 C C . ALA A 1 180 ? -13.266 -18.531 1.592 1 98.31 180 ALA A C 1
ATOM 1346 O O . ALA A 1 180 ? -12.961 -19.734 1.584 1 98.31 180 ALA A O 1
ATOM 1347 N N . ASP A 1 181 ? -14.5 -18.125 1.458 1 97.69 181 ASP A N 1
ATOM 1348 C CA . ASP A 1 181 ? -15.625 -19.047 1.5 1 97.69 181 ASP A CA 1
ATOM 1349 C C . ASP A 1 181 ? -15.703 -19.891 0.223 1 97.69 181 ASP A C 1
ATOM 1351 O O . ASP A 1 181 ? -16.391 -20.906 0.183 1 97.69 181 ASP A O 1
ATOM 1355 N N . GLU A 1 182 ? -15.008 -19.422 -0.803 1 98.06 182 GLU A N 1
ATOM 1356 C CA . GLU A 1 182 ? -14.977 -20.172 -2.053 1 98.06 182 GLU A CA 1
ATOM 1357 C C . GLU A 1 182 ? -13.828 -21.188 -2.064 1 98.06 182 GLU A C 1
ATOM 1359 O O . GLU A 1 182 ? -13.625 -21.891 -3.057 1 98.06 182 GLU A O 1
ATOM 1364 N N . GLY A 1 183 ? -13.016 -21.172 -0.996 1 98.06 183 GLY A N 1
ATOM 1365 C CA . GLY A 1 183 ? -11.945 -22.141 -0.882 1 98.06 183 GLY A CA 1
ATOM 1366 C C . GLY A 1 183 ? -10.625 -21.641 -1.423 1 98.06 183 GLY A C 1
ATOM 1367 O O . GLY A 1 183 ? -9.664 -22.406 -1.537 1 98.06 183 GLY A O 1
ATOM 1368 N N . PHE A 1 184 ? -10.578 -20.375 -1.736 1 98.81 184 PHE A N 1
ATOM 1369 C CA . PHE A 1 184 ? -9.352 -19.812 -2.283 1 98.81 184 PHE A CA 1
ATOM 1370 C C . PHE A 1 184 ? -8.305 -19.625 -1.189 1 98.81 184 PHE A C 1
ATOM 1372 O O . PHE A 1 184 ? -8.648 -19.375 -0.032 1 98.81 184 PHE A O 1
ATOM 1379 N N . THR A 1 185 ? -7.066 -19.75 -1.537 1 98.88 185 THR A N 1
ATOM 1380 C CA . THR A 1 185 ? -5.914 -19.328 -0.749 1 98.88 185 THR A CA 1
ATOM 1381 C C . THR A 1 185 ? -5.086 -18.297 -1.514 1 98.88 185 THR A C 1
ATOM 1383 O O . THR A 1 185 ? -4.652 -18.562 -2.639 1 98.88 185 THR A O 1
ATOM 1386 N N . PHE A 1 186 ? -4.988 -17.141 -0.968 1 98.94 186 PHE A N 1
ATOM 1387 C CA . PHE A 1 186 ? -4.094 -16.109 -1.47 1 98.94 186 PHE A CA 1
ATOM 1388 C C . PHE A 1 186 ? -2.875 -15.961 -0.569 1 98.94 186 PHE A C 1
ATOM 1390 O O . PHE A 1 186 ? -3.008 -15.828 0.65 1 98.94 186 PHE A O 1
ATOM 1397 N N . LEU A 1 187 ? -1.654 -15.953 -1.181 1 98.94 187 LEU A N 1
ATOM 1398 C CA . LEU A 1 187 ? -0.408 -15.781 -0.443 1 98.94 187 LEU A CA 1
ATOM 1399 C C . LEU A 1 187 ? 0.405 -14.625 -1.012 1 98.94 187 LEU A C 1
ATOM 1401 O O . LEU A 1 187 ? 0.466 -14.438 -2.229 1 98.94 187 LEU A O 1
ATOM 1405 N N . ALA A 1 188 ? 0.923 -13.828 -0.148 1 98.94 188 ALA A N 1
ATOM 1406 C CA . ALA A 1 188 ? 2.098 -13.031 -0.489 1 98.94 188 ALA A CA 1
ATOM 1407 C C . ALA A 1 188 ? 3.385 -13.758 -0.12 1 98.94 188 ALA A C 1
ATOM 1409 O O . ALA A 1 188 ? 3.555 -14.188 1.022 1 98.94 188 ALA A O 1
ATOM 1410 N N . VAL A 1 189 ? 4.289 -13.938 -1.067 1 98.94 189 VAL A N 1
ATOM 1411 C CA . VAL A 1 189 ? 5.508 -14.695 -0.798 1 98.94 189 VAL A CA 1
ATOM 1412 C C . VAL A 1 189 ? 6.73 -13.836 -1.127 1 98.94 189 VAL A C 1
ATOM 1414 O O . VAL A 1 189 ? 6.816 -13.266 -2.213 1 98.94 189 VAL A O 1
ATOM 1417 N N . SER A 1 190 ? 7.59 -13.672 -0.222 1 98.88 190 SER A N 1
ATOM 1418 C CA . SER A 1 190 ? 8.906 -13.117 -0.493 1 98.88 190 SER A CA 1
ATOM 1419 C C . SER A 1 190 ? 9.883 -14.188 -0.96 1 98.88 190 SER A C 1
ATOM 1421 O O . SER A 1 190 ? 10.258 -15.07 -0.186 1 98.88 190 SER A O 1
ATOM 1423 N N . PRO A 1 191 ? 10.281 -14.117 -2.156 1 98.69 191 PRO A N 1
ATOM 1424 C CA . PRO A 1 191 ? 11.125 -15.18 -2.703 1 98.69 191 PRO A CA 1
ATOM 1425 C C . PRO A 1 191 ? 12.578 -15.07 -2.232 1 98.69 191 PRO A C 1
ATOM 1427 O O . PRO A 1 191 ? 13.367 -16 -2.445 1 98.69 191 PRO A O 1
ATOM 1430 N N . GLY A 1 192 ? 12.922 -13.93 -1.538 1 97.75 192 GLY A N 1
ATOM 1431 C CA . GLY A 1 192 ? 14.297 -13.656 -1.182 1 97.75 192 GLY A CA 1
ATOM 1432 C C . GLY A 1 192 ? 15.008 -12.766 -2.184 1 97.75 192 GLY A C 1
ATOM 1433 O O . GLY A 1 192 ? 14.438 -12.406 -3.217 1 97.75 192 GLY A O 1
ATOM 1434 N N . TRP A 1 193 ? 16.203 -12.32 -1.78 1 98.06 193 TRP A N 1
ATOM 1435 C CA . TRP A 1 193 ? 17.062 -11.547 -2.672 1 98.06 193 TRP A CA 1
ATOM 1436 C C . TRP A 1 193 ? 17.812 -12.461 -3.633 1 98.06 193 TRP A C 1
ATOM 1438 O O . TRP A 1 193 ? 18.766 -13.133 -3.24 1 98.06 193 TRP A O 1
ATOM 1448 N N . LEU A 1 194 ? 17.375 -12.43 -4.887 1 98.5 194 LEU A N 1
ATOM 1449 C CA . LEU A 1 194 ? 17.812 -13.422 -5.871 1 98.5 194 LEU A CA 1
ATOM 1450 C C . LEU A 1 194 ? 18.703 -12.781 -6.926 1 98.5 194 LEU A C 1
ATOM 1452 O O . LEU A 1 194 ? 18.5 -11.633 -7.309 1 98.5 194 LEU A O 1
ATOM 1456 N N . GLN A 1 195 ? 19.578 -13.594 -7.461 1 98.25 195 GLN A N 1
ATOM 1457 C CA . GLN A 1 195 ? 20.484 -13.148 -8.523 1 98.25 195 GLN A CA 1
ATOM 1458 C C . GLN A 1 195 ? 19.766 -13.117 -9.867 1 98.25 195 GLN A C 1
ATOM 1460 O O . GLN A 1 195 ? 19.875 -14.062 -10.656 1 98.25 195 GLN A O 1
ATOM 1465 N N . THR A 1 196 ? 19.031 -12.102 -10.117 1 97.69 196 THR A N 1
ATOM 1466 C CA . THR A 1 196 ? 18.328 -11.742 -11.344 1 97.69 196 THR A CA 1
ATOM 1467 C C . THR A 1 196 ? 18.734 -10.344 -11.812 1 97.69 196 THR A C 1
ATOM 1469 O O . THR A 1 196 ? 19.547 -9.68 -11.164 1 97.69 196 THR A O 1
ATOM 1472 N N . ASP A 1 197 ? 18.266 -9.945 -12.969 1 95.56 197 ASP A N 1
ATOM 1473 C CA . ASP A 1 197 ? 18.531 -8.578 -13.406 1 95.56 197 ASP A CA 1
ATOM 1474 C C . ASP A 1 197 ? 18.062 -7.57 -12.359 1 95.56 197 ASP A C 1
ATOM 1476 O O . ASP A 1 197 ? 18.734 -6.57 -12.102 1 95.56 197 ASP A O 1
ATOM 1480 N N . MET A 1 198 ? 16.953 -7.805 -11.75 1 95.31 198 MET A N 1
ATOM 1481 C CA . MET A 1 198 ? 16.391 -6.918 -10.742 1 95.31 198 MET A CA 1
ATOM 1482 C C . MET A 1 198 ? 17.188 -6.984 -9.445 1 95.31 198 MET A C 1
ATOM 1484 O O . MET A 1 198 ? 17.453 -5.957 -8.82 1 95.31 198 MET A O 1
ATOM 1488 N N . GLY A 1 199 ? 17.641 -8.203 -9.023 1 96.38 199 GLY A N 1
ATOM 1489 C CA . GLY A 1 199 ? 18.297 -8.406 -7.738 1 96.38 199 GLY A CA 1
ATOM 1490 C C . GLY A 1 199 ? 19.781 -8.102 -7.766 1 96.38 199 GLY A C 1
ATOM 1491 O O . GLY A 1 199 ? 20.375 -7.809 -6.727 1 96.38 199 GLY A O 1
ATOM 1492 N N . GLY A 1 200 ? 20.391 -8.281 -8.969 1 96.69 200 GLY A N 1
ATOM 1493 C CA . GLY A 1 200 ? 21.812 -8.047 -9.109 1 96.69 200 GLY A CA 1
ATOM 1494 C C . GLY A 1 200 ? 22.656 -9.266 -8.781 1 96.69 200 GLY A C 1
ATOM 1495 O O . GLY A 1 200 ? 22.172 -10.211 -8.164 1 96.69 200 GLY A O 1
ATOM 1496 N N . SER A 1 201 ? 23.906 -9.227 -9.102 1 95.62 201 SER A N 1
ATOM 1497 C CA . SER A 1 201 ? 24.812 -10.367 -8.969 1 95.62 201 SER A CA 1
ATOM 1498 C C . SER A 1 201 ? 25.203 -10.594 -7.512 1 95.62 201 SER A C 1
ATOM 1500 O O . SER A 1 201 ? 25.656 -11.68 -7.148 1 95.62 201 SER A O 1
ATOM 1502 N N . ARG A 1 202 ? 25.062 -9.594 -6.66 1 94.56 202 ARG A N 1
ATOM 1503 C CA . ARG A 1 202 ? 25.484 -9.688 -5.266 1 94.56 202 ARG A CA 1
ATOM 1504 C C . ARG A 1 202 ? 24.359 -10.258 -4.398 1 94.56 202 ARG A C 1
ATOM 1506 O O . ARG A 1 202 ? 24.516 -10.391 -3.184 1 94.56 202 ARG A O 1
ATOM 1513 N N . ALA A 1 203 ? 23.219 -10.641 -5.035 1 97.19 203 ALA A N 1
ATOM 1514 C CA . ALA A 1 203 ? 22.078 -11.156 -4.277 1 97.19 203 ALA A CA 1
ATOM 1515 C C . ALA A 1 203 ? 22.453 -12.438 -3.537 1 97.19 203 ALA A C 1
ATOM 1517 O O . ALA A 1 203 ? 23.391 -13.133 -3.916 1 97.19 203 ALA A O 1
ATOM 1518 N N . ASP A 1 204 ? 21.672 -12.719 -2.5 1 97 204 ASP A N 1
ATOM 1519 C CA . ASP A 1 204 ? 21.938 -13.789 -1.544 1 97 204 ASP A CA 1
ATOM 1520 C C . ASP A 1 204 ? 21.938 -15.156 -2.229 1 97 204 ASP A C 1
ATOM 1522 O O . ASP A 1 204 ? 22.781 -16 -1.938 1 97 204 ASP A O 1
ATOM 1526 N N . LEU A 1 205 ? 20.906 -15.367 -3.137 1 97.94 205 LEU A N 1
ATOM 1527 C CA . LEU A 1 205 ? 20.625 -16.719 -3.619 1 97.94 205 LEU A CA 1
ATOM 1528 C C . LEU A 1 205 ? 20.625 -16.766 -5.145 1 97.94 205 LEU A C 1
ATOM 1530 O O . LEU A 1 205 ? 20.141 -15.828 -5.793 1 97.94 205 LEU A O 1
ATOM 1534 N N . PRO A 1 206 ? 21.094 -17.875 -5.719 1 98.31 206 PRO A N 1
ATOM 1535 C CA . PRO A 1 206 ? 20.781 -18.125 -7.129 1 98.31 206 PRO A CA 1
ATOM 1536 C C . PRO A 1 206 ? 19.266 -18.188 -7.383 1 98.31 206 PRO A C 1
ATOM 1538 O O . PRO A 1 206 ? 18.516 -18.672 -6.531 1 98.31 206 PRO A O 1
ATOM 1541 N N . VAL A 1 207 ? 18.859 -17.766 -8.523 1 98.56 207 VAL A N 1
ATOM 1542 C CA . VAL A 1 207 ? 17.438 -17.656 -8.844 1 98.56 207 VAL A CA 1
ATOM 1543 C C . VAL A 1 207 ? 16.797 -19.031 -8.742 1 98.56 207 VAL A C 1
ATOM 1545 O O . VAL A 1 207 ? 15.648 -19.156 -8.289 1 98.56 207 VAL A O 1
ATOM 1548 N N . ALA A 1 208 ? 17.484 -20.125 -9.094 1 98.38 208 ALA A N 1
ATOM 1549 C CA . ALA A 1 208 ? 16.938 -21.484 -9.062 1 98.38 208 ALA A CA 1
ATOM 1550 C C . ALA A 1 208 ? 16.609 -21.906 -7.633 1 98.38 208 ALA A C 1
ATOM 1552 O O . ALA A 1 208 ? 15.625 -22.609 -7.398 1 98.38 208 ALA A O 1
ATOM 1553 N N . GLN A 1 209 ? 17.438 -21.453 -6.707 1 98.38 209 GLN A N 1
ATOM 1554 C CA . GLN A 1 209 ? 17.203 -21.781 -5.305 1 98.38 209 GLN A CA 1
ATOM 1555 C C . GLN A 1 209 ? 15.969 -21.078 -4.762 1 98.38 209 GLN A C 1
ATOM 1557 O O . GLN A 1 209 ? 15.172 -21.672 -4.031 1 98.38 209 GLN A O 1
ATOM 1562 N N . GLY A 1 210 ? 15.805 -19.812 -5.086 1 98.56 210 GLY A N 1
ATOM 1563 C CA . GLY A 1 210 ? 14.602 -19.094 -4.715 1 98.56 210 GLY A CA 1
ATOM 1564 C C . GLY A 1 210 ? 13.344 -19.672 -5.332 1 98.56 210 GLY A C 1
ATOM 1565 O O . GLY A 1 210 ? 12.32 -19.812 -4.652 1 98.56 210 GLY A O 1
ATOM 1566 N N . ALA A 1 211 ? 13.461 -20.031 -6.582 1 98.88 211 ALA A N 1
ATOM 1567 C CA . ALA A 1 211 ? 12.32 -20.594 -7.289 1 98.88 211 ALA A CA 1
ATOM 1568 C C . ALA A 1 211 ? 11.867 -21.906 -6.641 1 98.88 211 ALA A C 1
ATOM 1570 O O . ALA A 1 211 ? 10.672 -22.125 -6.445 1 98.88 211 ALA A O 1
ATOM 1571 N N . ALA A 1 212 ? 12.844 -22.75 -6.32 1 98.75 212 ALA A N 1
ATOM 1572 C CA . ALA A 1 212 ? 12.523 -24.016 -5.672 1 98.75 212 ALA A CA 1
ATOM 1573 C C . ALA A 1 212 ? 11.812 -23.781 -4.344 1 98.75 212 ALA A C 1
ATOM 1575 O O . ALA A 1 212 ? 10.867 -24.5 -4.004 1 98.75 212 ALA A O 1
ATOM 1576 N N . ALA A 1 213 ? 12.289 -22.797 -3.59 1 98.88 213 ALA A N 1
ATOM 1577 C CA . ALA A 1 213 ? 11.695 -22.5 -2.285 1 98.88 213 ALA A CA 1
ATOM 1578 C C . ALA A 1 213 ? 10.289 -21.922 -2.438 1 98.88 213 ALA A C 1
ATOM 1580 O O . ALA A 1 213 ? 9.398 -22.219 -1.633 1 98.88 213 ALA A O 1
ATOM 1581 N N . VAL A 1 214 ? 10.039 -21.078 -3.422 1 98.94 214 VAL A N 1
ATOM 1582 C CA . VAL A 1 214 ? 8.711 -20.531 -3.693 1 98.94 214 VAL A CA 1
ATOM 1583 C C . VAL A 1 214 ? 7.758 -21.672 -4.062 1 98.94 214 VAL A C 1
ATOM 1585 O O . VAL A 1 214 ? 6.633 -21.734 -3.557 1 98.94 214 VAL A O 1
ATOM 1588 N N . ILE A 1 215 ? 8.203 -22.625 -4.945 1 98.88 215 ILE A N 1
ATOM 1589 C CA . ILE A 1 215 ? 7.371 -23.734 -5.371 1 98.88 215 ILE A CA 1
ATOM 1590 C C . ILE A 1 215 ? 7.039 -24.625 -4.172 1 98.88 215 ILE A C 1
ATOM 1592 O O . ILE A 1 215 ? 5.902 -25.078 -4.023 1 98.88 215 ILE A O 1
ATOM 1596 N N . LYS A 1 216 ? 8.039 -24.828 -3.311 1 98.75 216 LYS A N 1
ATOM 1597 C CA . LYS A 1 216 ? 7.773 -25.594 -2.094 1 98.75 216 LYS A CA 1
ATOM 1598 C C . LYS A 1 216 ? 6.711 -24.906 -1.238 1 98.75 216 LYS A C 1
ATOM 1600 O O . LYS A 1 216 ? 5.809 -25.578 -0.72 1 98.75 216 LYS A O 1
ATOM 1605 N N . THR A 1 217 ? 6.824 -23.594 -1.062 1 98.69 217 THR A N 1
ATOM 1606 C CA . THR A 1 217 ? 5.836 -22.828 -0.315 1 98.69 217 THR A CA 1
ATOM 1607 C C . THR A 1 217 ? 4.445 -23 -0.909 1 98.69 217 THR A C 1
ATOM 1609 O O . THR A 1 217 ? 3.477 -23.234 -0.178 1 98.69 217 THR A O 1
ATOM 1612 N N . MET A 1 218 ? 4.32 -22.984 -2.227 1 98.5 218 MET A N 1
ATOM 1613 C CA . MET A 1 218 ? 3.037 -23.141 -2.908 1 98.5 218 MET A CA 1
ATOM 1614 C C . MET A 1 218 ? 2.488 -24.547 -2.73 1 98.5 218 MET A C 1
ATOM 1616 O O . MET A 1 218 ? 1.303 -24.719 -2.447 1 98.5 218 MET A O 1
ATOM 1620 N N . LYS A 1 219 ? 3.34 -25.531 -2.9 1 97.75 219 LYS A N 1
ATOM 1621 C CA . LYS A 1 219 ? 2.912 -26.922 -2.834 1 97.75 219 LYS A CA 1
ATOM 1622 C C . LYS A 1 219 ? 2.426 -27.281 -1.433 1 97.75 219 LYS A C 1
ATOM 1624 O O . LYS A 1 219 ? 1.515 -28.094 -1.276 1 97.75 219 LYS A O 1
ATOM 1629 N N . GLU A 1 220 ? 2.994 -26.609 -0.45 1 97.69 220 GLU A N 1
ATOM 1630 C CA . GLU A 1 220 ? 2.666 -26.938 0.934 1 97.69 220 GLU A CA 1
ATOM 1631 C C . GLU A 1 220 ? 1.558 -26.031 1.468 1 97.69 220 GLU A C 1
ATOM 1633 O O . GLU A 1 220 ? 1.087 -26.219 2.592 1 97.69 220 GLU A O 1
ATOM 1638 N N . ALA A 1 221 ? 1.13 -25.109 0.676 1 97.44 221 ALA A N 1
ATOM 1639 C CA . ALA A 1 221 ? 0.136 -24.125 1.125 1 97.44 221 ALA A CA 1
ATOM 1640 C C . ALA A 1 221 ? -1.201 -24.812 1.415 1 97.44 221 ALA A C 1
ATOM 1642 O O . ALA A 1 221 ? -1.625 -25.703 0.677 1 97.44 221 ALA A O 1
ATOM 1643 N N . THR A 1 222 ? -1.85 -24.438 2.531 1 96.94 222 THR A N 1
ATOM 1644 C CA . THR A 1 222 ? -3.209 -24.812 2.898 1 96.94 222 THR A CA 1
ATOM 1645 C C . THR A 1 222 ? -4.07 -23.578 3.15 1 96.94 222 THR A C 1
ATOM 1647 O O . THR A 1 222 ? -3.568 -22.453 3.168 1 96.94 222 THR A O 1
ATOM 1650 N N . THR A 1 223 ? -5.332 -23.812 3.338 1 97.38 223 THR A N 1
ATOM 1651 C CA . THR A 1 223 ? -6.242 -22.703 3.584 1 97.38 223 THR A CA 1
ATOM 1652 C C . THR A 1 223 ? -5.91 -22.016 4.906 1 97.38 223 THR A C 1
ATOM 1654 O O . THR A 1 223 ? -6.301 -20.859 5.129 1 97.38 223 THR A O 1
ATOM 1657 N N . ALA A 1 224 ? -5.145 -22.672 5.793 1 97.56 224 ALA A N 1
ATOM 1658 C CA . ALA A 1 224 ? -4.719 -22.078 7.062 1 97.56 224 ALA A CA 1
ATOM 1659 C C . ALA A 1 224 ? -3.777 -20.906 6.828 1 97.56 224 ALA A C 1
ATOM 1661 O O . ALA A 1 224 ? -3.652 -20.031 7.684 1 97.56 224 ALA A O 1
ATOM 1662 N N . GLN A 1 225 ? -3.152 -20.828 5.672 1 98.12 225 GLN A N 1
ATOM 1663 C CA . GLN A 1 225 ? -2.193 -19.781 5.371 1 98.12 225 GLN A CA 1
ATOM 1664 C C . GLN A 1 225 ? -2.826 -18.688 4.512 1 98.12 225 GLN A C 1
ATOM 1666 O O . GLN A 1 225 ? -2.148 -17.75 4.09 1 98.12 225 GLN A O 1
ATOM 1671 N N . ASN A 1 226 ? -4.176 -18.859 4.266 1 98.81 226 ASN A N 1
ATOM 1672 C CA . ASN A 1 226 ? -4.852 -17.875 3.424 1 98.81 226 ASN A CA 1
ATOM 1673 C C . ASN A 1 226 ? -4.652 -16.453 3.951 1 98.81 226 ASN A C 1
ATOM 1675 O O . ASN A 1 226 ? -4.918 -16.188 5.121 1 98.81 226 ASN A O 1
ATOM 1679 N N . GLY A 1 227 ? -4.098 -15.594 3.129 1 98.81 227 GLY A N 1
ATOM 1680 C CA . GLY A 1 227 ? -3.951 -14.188 3.467 1 98.81 227 GLY A CA 1
ATOM 1681 C C . GLY A 1 227 ? -2.67 -13.883 4.219 1 98.81 227 GLY A C 1
ATOM 1682 O O . GLY A 1 227 ? -2.537 -12.82 4.828 1 98.81 227 GLY A O 1
ATOM 1683 N N . LYS A 1 228 ? -1.733 -14.836 4.199 1 98.75 228 LYS A N 1
ATOM 1684 C CA . LYS A 1 228 ? -0.508 -14.625 4.961 1 98.75 228 LYS A CA 1
ATOM 1685 C C . LYS A 1 228 ? 0.61 -14.094 4.066 1 98.75 228 LYS A C 1
ATOM 1687 O O . LYS A 1 228 ? 0.556 -14.234 2.844 1 98.75 228 LYS A O 1
ATOM 1692 N N . PHE A 1 229 ? 1.512 -13.375 4.625 1 98.94 229 PHE A N 1
ATOM 1693 C CA . PHE A 1 229 ? 2.768 -12.914 4.047 1 98.94 229 PHE A CA 1
ATOM 1694 C C . PHE A 1 229 ? 3.924 -13.805 4.473 1 98.94 229 PHE A C 1
ATOM 1696 O O . PHE A 1 229 ? 4.379 -13.734 5.617 1 98.94 229 PHE A O 1
ATOM 1703 N N . LEU A 1 230 ? 4.457 -14.625 3.559 1 98.88 230 LEU A N 1
ATOM 1704 C CA . LEU A 1 230 ? 5.375 -15.695 3.939 1 98.88 230 LEU A CA 1
ATOM 1705 C C . LEU A 1 230 ? 6.758 -15.461 3.338 1 98.88 230 LEU A C 1
ATOM 1707 O O . LEU A 1 230 ? 6.875 -15.047 2.184 1 98.88 230 LEU A O 1
ATOM 1711 N N . ASN A 1 231 ? 7.727 -15.719 4.148 1 98.62 231 ASN A N 1
ATOM 1712 C CA . ASN A 1 231 ? 9.102 -15.82 3.67 1 98.62 231 ASN A CA 1
ATOM 1713 C C . ASN A 1 231 ? 9.406 -17.219 3.15 1 98.62 231 ASN A C 1
ATOM 1715 O O . ASN A 1 231 ? 8.836 -18.203 3.629 1 98.62 231 ASN A O 1
ATOM 1719 N N . ILE A 1 232 ? 10.305 -17.312 2.166 1 98.75 232 ILE A N 1
ATOM 1720 C CA . ILE A 1 232 ? 10.727 -18.641 1.761 1 98.75 232 ILE A CA 1
ATOM 1721 C C . ILE A 1 232 ? 11.602 -19.266 2.848 1 98.75 232 ILE A C 1
ATOM 1723 O O . ILE A 1 232 ? 12.148 -18.547 3.695 1 98.75 232 ILE A O 1
ATOM 1727 N N . HIS A 1 233 ? 11.664 -20.578 2.793 1 98.69 233 HIS A N 1
ATOM 1728 C CA . HIS A 1 233 ? 12.594 -21.281 3.66 1 98.69 233 HIS A CA 1
ATOM 1729 C C . HIS A 1 233 ? 13.773 -21.844 2.867 1 98.69 233 HIS A C 1
ATOM 1731 O O . HIS A 1 233 ? 13.578 -22.562 1.881 1 98.69 233 HIS A O 1
ATOM 1737 N N . VAL A 1 234 ? 14.898 -21.438 3.203 1 98.31 234 VAL A N 1
ATOM 1738 C CA . VAL A 1 234 ? 16.141 -21.984 2.648 1 98.31 234 VAL A CA 1
ATOM 1739 C C . VAL A 1 234 ? 17.016 -22.516 3.777 1 98.31 234 VAL A C 1
ATOM 1741 O O . VAL A 1 234 ? 17.562 -21.75 4.566 1 98.31 234 VAL A O 1
ATOM 1744 N N . PRO A 1 235 ? 17.188 -23.891 3.842 1 97.19 235 PRO A N 1
ATOM 1745 C CA . PRO A 1 235 ? 18 -24.453 4.914 1 97.19 235 PRO A CA 1
ATOM 1746 C C . PRO A 1 235 ? 19.375 -23.797 5.031 1 97.19 235 PRO A C 1
ATOM 1748 O O . PRO A 1 235 ? 20.062 -23.594 4.02 1 97.19 235 PRO A O 1
ATOM 1751 N N . GLY A 1 236 ? 19.75 -23.391 6.191 1 96.06 236 GLY A N 1
ATOM 1752 C CA . GLY A 1 236 ? 21.031 -22.766 6.441 1 96.06 236 GLY A CA 1
ATOM 1753 C C . GLY A 1 236 ? 20.969 -21.25 6.461 1 96.06 236 GLY A C 1
ATOM 1754 O O . GLY A 1 236 ? 21.922 -20.594 6.875 1 96.06 236 GLY A O 1
ATOM 1755 N N . TRP A 1 237 ? 19.781 -20.719 6.051 1 96.75 237 TRP A N 1
ATOM 1756 C CA . TRP A 1 237 ? 19.656 -19.266 5.953 1 96.75 237 TRP A CA 1
ATOM 1757 C C . TRP A 1 237 ? 18.734 -18.719 7.039 1 96.75 237 TRP A C 1
ATOM 1759 O O . TRP A 1 237 ? 18.438 -17.531 7.07 1 96.75 237 TRP A O 1
ATOM 1769 N N . GLU A 1 238 ? 18.266 -19.562 7.988 1 96.38 238 GLU A N 1
ATOM 1770 C CA . GLU A 1 238 ? 17.25 -19.203 8.969 1 96.38 238 GLU A CA 1
ATOM 1771 C C . GLU A 1 238 ? 17.75 -18.109 9.922 1 96.38 238 GLU A C 1
ATOM 1773 O O . GLU A 1 238 ? 16.969 -17.297 10.406 1 96.38 238 GLU A O 1
ATOM 1778 N N . ASN A 1 239 ? 19.047 -18.078 10.148 1 93.44 239 ASN A N 1
ATOM 1779 C CA . ASN A 1 239 ? 19.656 -17.125 11.078 1 93.44 239 ASN A CA 1
ATOM 1780 C C . ASN A 1 239 ? 20.844 -16.391 10.453 1 93.44 239 ASN A C 1
ATOM 1782 O O . ASN A 1 239 ? 21.828 -16.125 11.133 1 93.44 239 ASN A O 1
ATOM 1786 N N . ASN A 1 240 ? 20.734 -16.297 9.141 1 91.5 240 ASN A N 1
ATOM 1787 C CA . ASN A 1 240 ? 21.812 -15.617 8.43 1 91.5 240 ASN A CA 1
ATOM 1788 C C . ASN A 1 240 ? 22.047 -14.203 8.969 1 91.5 240 ASN A C 1
ATOM 1790 O O . ASN A 1 240 ? 21.094 -13.469 9.219 1 91.5 240 ASN A O 1
ATOM 1794 N N . PRO A 1 241 ? 23.359 -13.938 9.203 1 88.75 241 PRO A N 1
ATOM 1795 C CA . PRO A 1 241 ? 23.609 -12.547 9.594 1 88.75 241 PRO A CA 1
ATOM 1796 C C . PRO A 1 241 ? 23.297 -11.547 8.484 1 88.75 241 PRO A C 1
ATOM 1798 O O . PRO A 1 241 ? 23.359 -11.891 7.305 1 88.75 241 PRO A O 1
ATOM 1801 N N . GLY A 1 242 ? 22.891 -10.398 8.812 1 85.88 242 GLY A N 1
ATOM 1802 C CA . GLY A 1 242 ? 22.578 -9.391 7.801 1 85.88 242 GLY A CA 1
ATOM 1803 C C . GLY A 1 242 ? 21.109 -9.062 7.715 1 85.88 242 GLY A C 1
ATOM 1804 O O . GLY A 1 242 ? 20.375 -9.164 8.703 1 85.88 242 GLY A O 1
ATOM 1805 N N . LEU A 1 243 ? 20.688 -8.711 6.488 1 88.81 243 LEU A N 1
ATOM 1806 C CA . LEU A 1 243 ? 19.359 -8.109 6.332 1 88.81 243 LEU A CA 1
ATOM 1807 C C . LEU A 1 243 ? 18.297 -9.188 6.121 1 88.81 243 LEU A C 1
ATOM 1809 O O . LEU A 1 243 ? 17.141 -9 6.492 1 88.81 243 LEU A O 1
ATOM 1813 N N . ASN A 1 244 ? 18.828 -10.375 5.555 1 94.44 244 ASN A N 1
ATOM 1814 C CA . ASN A 1 244 ? 17.812 -11.336 5.141 1 94.44 244 ASN A CA 1
ATOM 1815 C C . ASN A 1 244 ? 18 -12.68 5.852 1 94.44 244 ASN A C 1
ATOM 1817 O O . ASN A 1 244 ? 19.125 -13.172 5.973 1 94.44 244 ASN A O 1
ATOM 1821 N N . GLN A 1 245 ? 16.969 -13.141 6.43 1 96.25 245 GLN A N 1
ATOM 1822 C CA . GLN A 1 245 ? 16.828 -14.516 6.895 1 96.25 245 GLN A CA 1
ATOM 1823 C C . GLN A 1 245 ? 15.703 -15.234 6.16 1 96.25 245 GLN A C 1
ATOM 1825 O O . GLN A 1 245 ? 14.609 -14.68 5.996 1 96.25 245 GLN A O 1
ATOM 1830 N N . TYR A 1 246 ? 15.938 -16.375 5.637 1 98.12 246 TYR A N 1
ATOM 1831 C CA . TYR A 1 246 ? 14.938 -17.141 4.902 1 98.12 246 TYR A CA 1
ATOM 1832 C C . TYR A 1 246 ? 14.438 -18.312 5.734 1 98.12 246 TYR A C 1
ATOM 1834 O O . TYR A 1 246 ? 14.719 -19.469 5.422 1 98.12 246 TYR A O 1
ATOM 1842 N N . ASP A 1 247 ? 13.555 -18.016 6.73 1 97.88 247 ASP A N 1
ATOM 1843 C CA . ASP A 1 247 ? 13.195 -18.953 7.789 1 97.88 247 ASP A CA 1
ATOM 1844 C C . ASP A 1 247 ? 11.82 -19.578 7.535 1 97.88 247 ASP A C 1
ATOM 1846 O O . ASP A 1 247 ? 11.344 -20.391 8.328 1 97.88 247 ASP A O 1
ATOM 1850 N N . GLY A 1 248 ? 11.133 -19.203 6.469 1 97.94 248 GLY A N 1
ATOM 1851 C CA . GLY A 1 248 ? 9.852 -19.781 6.098 1 97.94 248 GLY A CA 1
ATOM 1852 C C . GLY A 1 248 ? 8.703 -19.297 6.957 1 97.94 248 GLY A C 1
ATOM 1853 O O . GLY A 1 248 ? 7.578 -19.781 6.84 1 97.94 248 GLY A O 1
ATOM 1854 N N . LYS A 1 249 ? 8.945 -18.297 7.793 1 97.56 249 LYS A N 1
ATOM 1855 C CA . LYS A 1 249 ? 7.926 -17.828 8.727 1 97.56 249 LYS A CA 1
ATOM 1856 C C . LYS A 1 249 ? 7.133 -16.672 8.133 1 97.56 249 LYS A C 1
ATOM 1858 O O . LYS A 1 249 ? 7.441 -16.188 7.039 1 97.56 249 LYS A O 1
ATOM 1863 N N . GLU A 1 250 ? 6.086 -16.328 8.812 1 98.38 250 GLU A N 1
ATOM 1864 C CA . GLU A 1 250 ? 5.309 -15.156 8.414 1 98.38 250 GLU A CA 1
ATOM 1865 C C . GLU A 1 250 ? 6.109 -13.867 8.602 1 98.38 250 GLU A C 1
ATOM 1867 O O . GLU A 1 250 ? 6.84 -13.727 9.586 1 98.38 250 GLU A O 1
ATOM 1872 N N . ILE A 1 251 ? 6.023 -13.039 7.656 1 98.12 251 ILE A N 1
ATOM 1873 C CA . ILE A 1 251 ? 6.645 -11.719 7.707 1 98.12 251 ILE A CA 1
ATOM 1874 C C . ILE A 1 251 ? 5.652 -10.703 8.266 1 98.12 251 ILE A C 1
ATOM 1876 O O . ILE A 1 251 ? 4.48 -10.688 7.875 1 98.12 251 ILE A O 1
ATOM 1880 N N . PRO A 1 252 ? 6.098 -9.875 9.25 1 97.88 252 PRO A N 1
ATOM 1881 C CA . PRO A 1 252 ? 5.18 -8.812 9.672 1 97.88 252 PRO A CA 1
ATOM 1882 C C . PRO A 1 252 ? 4.723 -7.934 8.516 1 97.88 252 PRO A C 1
ATOM 1884 O O . PRO A 1 252 ? 5.477 -7.707 7.566 1 97.88 252 PRO A O 1
ATOM 1887 N N . TRP A 1 253 ? 3.549 -7.504 8.641 1 97.81 253 TRP A N 1
ATOM 1888 C CA . TRP A 1 253 ? 3.059 -6.648 7.562 1 97.81 253 TRP A CA 1
ATOM 1889 C C . TRP A 1 253 ? 3.846 -5.34 7.504 1 97.81 253 TRP A C 1
ATOM 1891 O O . TRP A 1 253 ? 4.133 -4.734 8.539 1 97.81 253 TRP A O 1
ATOM 1901 N N . MET B 1 1 ? 5.055 29.703 18.609 1 92 1 MET B N 1
ATOM 1902 C CA . MET B 1 1 ? 3.998 29.969 17.641 1 92 1 MET B CA 1
ATOM 1903 C C . MET B 1 1 ? 4.164 29.094 16.391 1 92 1 MET B C 1
ATOM 1905 O O . MET B 1 1 ? 5.219 29.109 15.758 1 92 1 MET B O 1
ATOM 1909 N N . ALA B 1 2 ? 3.068 28.25 16.219 1 97.75 2 ALA B N 1
ATOM 1910 C CA . ALA B 1 2 ? 3.205 27.234 15.164 1 97.75 2 ALA B CA 1
ATOM 1911 C C . ALA B 1 2 ? 2.328 27.578 13.961 1 97.75 2 ALA B C 1
ATOM 1913 O O . ALA B 1 2 ? 1.205 28.062 14.125 1 97.75 2 ALA B O 1
ATOM 1914 N N . ASN B 1 3 ? 2.848 27.344 12.758 1 98.75 3 ASN B N 1
ATOM 1915 C CA . ASN B 1 3 ? 2.104 27.453 11.508 1 98.75 3 ASN B CA 1
ATOM 1916 C C . ASN B 1 3 ? 1.679 26.078 10.992 1 98.75 3 ASN B C 1
ATOM 1918 O O . ASN B 1 3 ? 2.496 25.156 10.922 1 98.75 3 ASN B O 1
ATOM 1922 N N . TYR B 1 4 ? 0.384 25.969 10.695 1 98.88 4 TYR B N 1
ATOM 1923 C CA . TYR B 1 4 ? -0.195 24.719 10.234 1 98.88 4 TYR B CA 1
ATOM 1924 C C . TYR B 1 4 ? -0.671 24.828 8.789 1 98.88 4 TYR B C 1
ATOM 1926 O O . TYR B 1 4 ? -1.155 25.875 8.367 1 98.88 4 TYR B O 1
ATOM 1934 N N . LEU B 1 5 ? -0.49 23.797 8.016 1 98.94 5 LEU B N 1
ATOM 1935 C CA . LEU B 1 5 ? -1.184 23.641 6.738 1 98.94 5 LEU B CA 1
ATOM 1936 C C . LEU B 1 5 ? -2.008 22.359 6.734 1 98.94 5 LEU B C 1
ATOM 1938 O O . LEU B 1 5 ? -1.529 21.297 7.164 1 98.94 5 LEU B O 1
ATOM 1942 N N . ILE B 1 6 ? -3.254 22.422 6.312 1 98.94 6 ILE B N 1
ATOM 1943 C CA . ILE B 1 6 ? -4.168 21.281 6.223 1 98.94 6 ILE B CA 1
ATOM 1944 C C . ILE B 1 6 ? -4.695 21.156 4.797 1 98.94 6 ILE B C 1
ATOM 1946 O O . ILE B 1 6 ? -5.262 22.109 4.25 1 98.94 6 ILE B O 1
ATOM 1950 N N . THR B 1 7 ? -4.488 19.984 4.23 1 98.88 7 THR B N 1
ATOM 1951 C CA . THR B 1 7 ? -5.09 19.781 2.918 1 98.88 7 THR B CA 1
ATOM 1952 C C . THR B 1 7 ? -6.531 19.297 3.057 1 98.88 7 THR B C 1
ATOM 1954 O O . THR B 1 7 ? -6.855 18.547 3.977 1 98.88 7 THR B O 1
ATOM 1957 N N . GLY B 1 8 ? -7.391 19.688 2.102 1 98.31 8 GLY B N 1
ATOM 1958 C CA . GLY B 1 8 ? -8.781 19.266 2.129 1 98.31 8 GLY B CA 1
ATOM 1959 C C . GLY B 1 8 ? -9.555 19.844 3.297 1 98.31 8 GLY B C 1
ATOM 1960 O O . GLY B 1 8 ? -10.086 19.109 4.129 1 98.31 8 GLY B O 1
ATOM 1961 N N . SER B 1 9 ? -9.805 21.219 3.311 1 98.38 9 SER B N 1
ATOM 1962 C CA . SER B 1 9 ? -10.375 21.875 4.48 1 98.38 9 SER B CA 1
ATOM 1963 C C . SER B 1 9 ? -11.781 22.391 4.191 1 98.38 9 SER B C 1
ATOM 1965 O O . SER B 1 9 ? -12.367 23.109 5 1 98.38 9 SER B O 1
ATOM 1967 N N . ALA B 1 10 ? -12.359 22.047 3.037 1 97.5 10 ALA B N 1
ATOM 1968 C CA . ALA B 1 10 ? -13.648 22.594 2.637 1 97.5 10 ALA B CA 1
ATOM 1969 C C . ALA B 1 10 ? -14.773 22.016 3.5 1 97.5 10 ALA B C 1
ATOM 1971 O O . ALA B 1 10 ? -15.812 22.672 3.686 1 97.5 10 ALA B O 1
ATOM 1972 N N . ARG B 1 11 ? -14.641 20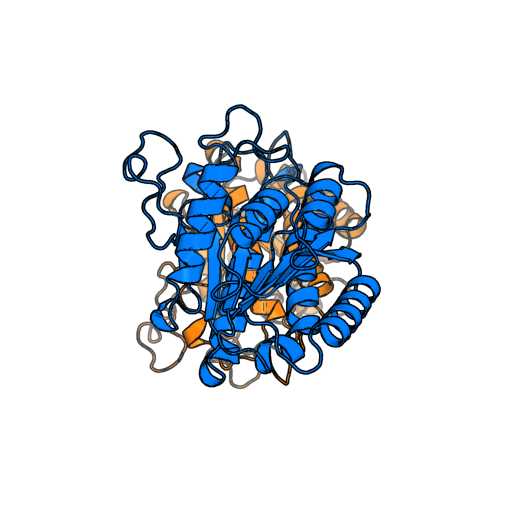.812 3.986 1 96.75 11 ARG B N 1
ATOM 1973 C CA . ARG B 1 11 ? -15.648 20.125 4.797 1 96.75 11 ARG B CA 1
ATOM 1974 C C . ARG B 1 11 ? -15.016 19.047 5.66 1 96.75 11 ARG B C 1
ATOM 1976 O O . ARG B 1 11 ? -13.789 18.922 5.707 1 96.75 11 ARG B O 1
ATOM 1983 N N . GLY B 1 12 ? -15.805 18.438 6.398 1 97.88 12 GLY B N 1
ATOM 1984 C CA . GLY B 1 12 ? -15.391 17.234 7.109 1 97.88 12 GLY B CA 1
ATOM 1985 C C . GLY B 1 12 ? -14.289 17.484 8.117 1 97.88 12 GLY B C 1
ATOM 1986 O O . GLY B 1 12 ? -14.32 18.484 8.852 1 97.88 12 GLY B O 1
ATOM 1987 N N . LEU B 1 13 ? -13.391 16.516 8.195 1 98.75 13 LEU B N 1
ATOM 1988 C CA . LEU B 1 13 ? -12.328 16.531 9.188 1 98.75 13 LEU B CA 1
ATOM 1989 C C . LEU B 1 13 ? -11.406 17.734 8.977 1 98.75 13 LEU B C 1
ATOM 1991 O O . LEU B 1 13 ? -10.992 18.391 9.938 1 98.75 13 LEU B O 1
ATOM 1995 N N . GLY B 1 14 ? -11.078 18.047 7.691 1 98.81 14 GLY B N 1
ATOM 1996 C CA . GLY B 1 14 ? -10.195 19.172 7.414 1 98.81 14 GLY B CA 1
ATOM 1997 C C . GLY B 1 14 ? -10.719 20.5 7.949 1 98.81 14 GLY B C 1
ATOM 1998 O O . GLY B 1 14 ? -9.984 21.25 8.578 1 98.81 14 GLY B O 1
ATOM 1999 N N . LEU B 1 15 ? -11.977 20.734 7.688 1 98.62 15 LEU B N 1
ATOM 2000 C CA . LEU B 1 15 ? -12.602 21.953 8.188 1 98.62 15 LEU B CA 1
ATOM 2001 C C . LEU B 1 15 ? -12.633 21.953 9.711 1 98.62 15 LEU B C 1
ATOM 2003 O O . LEU B 1 15 ? -12.359 22.984 10.336 1 98.62 15 LEU B O 1
ATOM 2007 N N . ALA B 1 16 ? -12.922 20.812 10.297 1 98.81 16 ALA B N 1
ATOM 2008 C CA . ALA B 1 16 ? -12.977 20.703 11.75 1 98.81 16 ALA B CA 1
ATOM 2009 C C . ALA B 1 16 ? -11.602 20.938 12.367 1 98.81 16 ALA B C 1
ATOM 2011 O O . ALA B 1 16 ? -11.484 21.578 13.414 1 98.81 16 ALA B O 1
ATOM 2012 N N . LEU B 1 17 ? -10.562 20.406 11.758 1 98.94 17 LEU B N 1
ATOM 2013 C CA . LEU B 1 17 ? -9.203 20.625 12.227 1 98.94 17 LEU B CA 1
ATOM 2014 C C . LEU B 1 17 ? -8.844 22.109 12.172 1 98.94 17 LEU B C 1
ATOM 2016 O O . LEU B 1 17 ? -8.336 22.672 13.148 1 98.94 17 LEU B O 1
ATOM 2020 N N . ALA B 1 18 ? -9.109 22.719 11.031 1 98.81 18 ALA B N 1
ATOM 2021 C CA . ALA B 1 18 ? -8.812 24.141 10.875 1 98.81 18 ALA B CA 1
ATOM 2022 C C . ALA B 1 18 ? -9.547 24.984 11.922 1 98.81 18 ALA B C 1
ATOM 2024 O O . ALA B 1 18 ? -8.961 25.875 12.531 1 98.81 18 ALA B O 1
ATOM 2025 N N . THR B 1 19 ? -10.805 24.656 12.109 1 98.62 19 THR B N 1
ATOM 2026 C CA . THR B 1 19 ? -11.641 25.375 13.062 1 98.62 19 THR B CA 1
ATOM 2027 C C . THR B 1 19 ? -11.094 25.234 14.484 1 98.62 19 THR B C 1
ATOM 2029 O O . THR B 1 19 ? -10.969 26.219 15.211 1 98.62 19 THR B O 1
ATOM 2032 N N . HIS B 1 20 ? -10.758 24.031 14.859 1 98.69 20 HIS B N 1
ATOM 2033 C CA . HIS B 1 20 ? -10.234 23.766 16.203 1 98.69 20 HIS B CA 1
ATOM 2034 C C . HIS B 1 20 ? -8.883 24.438 16.406 1 98.69 20 HIS B C 1
ATOM 2036 O O . HIS B 1 20 ? -8.648 25.078 17.438 1 98.69 20 HIS B O 1
ATOM 2042 N N . LEU B 1 21 ? -8.008 24.359 15.477 1 98.69 21 LEU B N 1
ATOM 2043 C CA . LEU B 1 21 ? -6.695 24.984 15.57 1 98.69 21 LEU B CA 1
ATOM 2044 C C . LEU B 1 21 ? -6.824 26.5 15.695 1 98.69 21 LEU B C 1
ATOM 2046 O O . LEU B 1 21 ? -6.086 27.125 16.453 1 98.69 21 LEU B O 1
ATOM 2050 N N . ALA B 1 22 ? -7.77 27.062 14.969 1 97.94 22 ALA B N 1
ATOM 2051 C CA . ALA B 1 22 ? -7.977 28.516 14.969 1 97.94 22 ALA B CA 1
ATOM 2052 C C . ALA B 1 22 ? -8.469 29 16.328 1 97.94 22 ALA B C 1
ATOM 2054 O O . ALA B 1 22 ? -8.391 30.188 16.641 1 97.94 22 ALA B O 1
ATOM 2055 N N . SER B 1 23 ? -8.992 28.078 17.094 1 97.5 23 SER B N 1
ATOM 2056 C CA . SER B 1 23 ? -9.555 28.453 18.391 1 97.5 23 SER B CA 1
ATOM 2057 C C . SER B 1 23 ? -8.461 28.594 19.453 1 97.5 23 SER B C 1
ATOM 2059 O O . SER B 1 23 ? -8.695 29.156 20.516 1 97.5 23 SER B O 1
ATOM 2061 N N . PHE B 1 24 ? -7.266 28.094 19.203 1 97.75 24 PHE B N 1
ATOM 2062 C CA . PHE B 1 24 ? -6.156 28.219 20.141 1 97.75 24 PHE B CA 1
ATOM 2063 C C . PHE B 1 24 ? -5.594 29.641 20.141 1 97.75 24 PHE B C 1
ATOM 2065 O O . PHE B 1 24 ? -5.738 30.359 19.156 1 97.75 24 PHE B O 1
ATOM 2072 N N . PRO B 1 25 ? -4.906 30.031 21.234 1 97 25 PRO B N 1
ATOM 2073 C CA . PRO B 1 25 ? -4.273 31.344 21.25 1 97 25 PRO B CA 1
ATOM 2074 C C . PRO B 1 25 ? -3.184 31.5 20.203 1 97 25 PRO B C 1
ATOM 2076 O O . PRO B 1 25 ? -2.531 30.516 19.828 1 97 25 PRO B O 1
ATOM 2079 N N . LYS B 1 26 ? -2.975 32.75 19.797 1 95.25 26 LYS B N 1
ATOM 2080 C CA . LYS B 1 26 ? -1.986 33.062 18.766 1 95.25 26 LYS B CA 1
ATOM 2081 C C . LYS B 1 26 ? -0.59 32.594 19.188 1 95.25 26 LYS B C 1
ATOM 2083 O O . LYS B 1 26 ? 0.22 32.219 18.344 1 95.25 26 LYS B O 1
ATOM 2088 N N . ALA B 1 27 ? -0.377 32.625 20.516 1 96.12 27 ALA B N 1
ATOM 2089 C CA . ALA B 1 27 ? 0.925 32.25 21.047 1 96.12 27 ALA B CA 1
ATOM 2090 C C . ALA B 1 27 ? 1.199 30.75 20.812 1 96.12 27 ALA B C 1
ATOM 2092 O O . ALA B 1 27 ? 2.355 30.328 20.797 1 96.12 27 ALA B O 1
ATOM 2093 N N . GLU B 1 28 ? 0.126 29.984 20.547 1 96.88 28 GLU B N 1
ATOM 2094 C CA . GLU B 1 28 ? 0.263 28.547 20.297 1 96.88 28 GLU B CA 1
ATOM 2095 C C . GLU B 1 28 ? 0.155 28.25 18.812 1 96.88 28 GLU B C 1
ATOM 2097 O O . GLU B 1 28 ? 0.975 27.5 18.25 1 96.88 28 GLU B O 1
ATOM 2102 N N . VAL B 1 29 ? -0.839 28.781 18.219 1 97.75 29 VAL B N 1
ATOM 2103 C CA . VAL B 1 29 ? -1.07 28.609 16.781 1 97.75 29 VAL B CA 1
ATOM 2104 C C . VAL B 1 29 ? -1.057 29.969 16.094 1 97.75 29 VAL B C 1
ATOM 2106 O O . VAL B 1 29 ? -1.999 30.766 16.234 1 97.75 29 VAL B O 1
ATOM 2109 N N . ALA B 1 30 ? -0.027 30.172 15.305 1 97.38 30 ALA B N 1
ATOM 2110 C CA . ALA B 1 30 ? 0.143 31.469 14.672 1 97.38 30 ALA B CA 1
ATOM 2111 C C . ALA B 1 30 ? -0.743 31.609 13.43 1 97.38 30 ALA B C 1
ATOM 2113 O O . ALA B 1 30 ? -1.458 32.594 13.273 1 97.38 30 ALA B O 1
ATOM 2114 N N . SER B 1 31 ? -0.697 30.609 12.578 1 98.19 31 SER B N 1
ATOM 2115 C CA . SER B 1 31 ? -1.486 30.625 11.344 1 98.19 31 SER B CA 1
ATOM 2116 C C . SER B 1 31 ? -1.936 29.219 10.961 1 98.19 31 SER B C 1
ATOM 2118 O O . SER B 1 31 ? -1.278 28.234 11.312 1 98.19 31 SER B O 1
ATOM 2120 N N . VAL B 1 32 ? -3.082 29.188 10.391 1 98.88 32 VAL B N 1
ATOM 2121 C CA . VAL B 1 32 ? -3.617 27.969 9.797 1 98.88 32 VAL B CA 1
ATOM 2122 C C . VAL B 1 32 ? -3.875 28.188 8.305 1 98.88 32 VAL B C 1
ATOM 2124 O O . VAL B 1 32 ? -4.777 28.938 7.93 1 98.88 32 VAL B O 1
ATOM 2127 N N . PHE B 1 33 ? -3.031 27.547 7.5 1 98.88 33 PHE B N 1
ATOM 2128 C CA . PHE B 1 33 ? -3.297 27.531 6.066 1 98.88 33 PHE B CA 1
ATOM 2129 C C . PHE B 1 33 ? -4.27 26.422 5.711 1 98.88 33 PHE B C 1
ATOM 2131 O O . PHE B 1 33 ? -3.918 25.234 5.77 1 98.88 33 PHE B O 1
ATOM 2138 N N . ALA B 1 34 ? -5.504 26.781 5.379 1 98.81 34 ALA B N 1
ATOM 2139 C CA . ALA B 1 34 ? -6.562 25.844 5.008 1 98.81 34 ALA B CA 1
ATOM 2140 C C . ALA B 1 34 ? -6.699 25.75 3.49 1 98.81 34 ALA B C 1
ATOM 2142 O O . ALA B 1 34 ? -6.879 26.766 2.811 1 98.81 34 ALA B O 1
ATOM 2143 N N . THR B 1 35 ? -6.629 24.484 2.992 1 98.75 35 THR B N 1
ATOM 2144 C CA . THR B 1 35 ? -6.617 24.375 1.538 1 98.75 35 THR B CA 1
ATOM 2145 C C . THR B 1 35 ? -7.859 23.641 1.042 1 98.75 35 THR B C 1
ATOM 2147 O O . THR B 1 35 ? -8.461 22.859 1.778 1 98.75 35 THR B O 1
ATOM 2150 N N . SER B 1 36 ? -8.234 23.922 -0.104 1 97.81 36 SER B N 1
ATOM 2151 C CA . SER B 1 36 ? -9.227 23.203 -0.893 1 97.81 36 SER B CA 1
ATOM 2152 C C . SER B 1 36 ? -9.109 23.547 -2.375 1 97.81 36 SER B C 1
ATOM 2154 O O . SER B 1 36 ? -8.445 24.516 -2.744 1 97.81 36 SER B O 1
ATOM 2156 N N . ARG B 1 37 ? -9.805 22.781 -3.221 1 95.19 37 ARG B N 1
ATOM 2157 C CA . ARG B 1 37 ? -9.727 22.984 -4.664 1 95.19 37 ARG B CA 1
ATOM 2158 C C . ARG B 1 37 ? -10.367 24.312 -5.062 1 95.19 37 ARG B C 1
ATOM 2160 O O . ARG B 1 37 ? -9.844 25.031 -5.91 1 95.19 37 ARG B O 1
ATOM 2167 N N . ARG B 1 38 ? -11.484 24.578 -4.371 1 88.69 38 ARG B N 1
ATOM 2168 C CA . ARG B 1 38 ? -12.266 25.766 -4.691 1 88.69 38 ARG B CA 1
ATOM 2169 C C . ARG B 1 38 ? -12.609 26.562 -3.43 1 88.69 38 ARG B C 1
ATOM 2171 O O . ARG B 1 38 ? -12.633 26 -2.33 1 88.69 38 ARG B O 1
ATOM 2178 N N . ASP B 1 39 ? -12.75 27.734 -3.723 1 88 39 ASP B N 1
ATOM 2179 C CA . ASP B 1 39 ? -13.164 28.641 -2.648 1 88 39 ASP B CA 1
ATOM 2180 C C . ASP B 1 39 ? -14.688 28.719 -2.551 1 88 39 ASP B C 1
ATOM 2182 O O . ASP B 1 39 ? -15.266 29.797 -2.678 1 88 39 ASP B O 1
ATOM 2186 N N . ASN B 1 40 ? -15.344 27.656 -2.281 1 89 40 ASN B N 1
ATOM 2187 C CA . ASN B 1 40 ? -16.797 27.688 -2.289 1 89 40 ASN B CA 1
ATOM 2188 C C . ASN B 1 40 ? -17.375 27 -1.052 1 89 40 ASN B C 1
ATOM 2190 O O . ASN B 1 40 ? -18.562 26.656 -1.022 1 89 40 ASN B O 1
ATOM 2194 N N . SER B 1 41 ? -16.547 26.75 -0.162 1 94.44 41 SER B N 1
ATOM 2195 C CA . SER B 1 41 ? -17 26.188 1.108 1 94.44 41 SER B CA 1
ATOM 2196 C C . SER B 1 41 ? -17.5 27.297 2.041 1 94.44 41 SER B C 1
ATOM 2198 O O . SER B 1 41 ? -16.719 28.094 2.557 1 94.44 41 SER B O 1
ATOM 2200 N N . PRO B 1 42 ? -18.844 27.312 2.303 1 96.19 42 PRO B N 1
ATOM 2201 C CA . PRO B 1 42 ? -19.359 28.359 3.195 1 96.19 42 PRO B CA 1
ATOM 2202 C C . PRO B 1 42 ? -18.734 28.312 4.586 1 96.19 42 PRO B C 1
ATOM 2204 O O . PRO B 1 42 ? -18.438 29.344 5.168 1 96.19 42 PRO B O 1
ATOM 2207 N N . GLY B 1 43 ? -18.562 27.078 5.078 1 96.5 43 GLY B N 1
ATOM 2208 C CA . GLY B 1 43 ? -17.938 26.922 6.387 1 96.5 43 GLY B CA 1
ATOM 2209 C C . GLY B 1 43 ? -16.531 27.453 6.445 1 96.5 43 GLY B C 1
ATOM 2210 O O . GLY B 1 43 ? -16.156 28.141 7.402 1 96.5 43 GLY B O 1
ATOM 2211 N N . LEU B 1 44 ? -15.781 27.172 5.434 1 97.69 44 LEU B N 1
ATOM 2212 C CA . LEU B 1 44 ? -14.398 27.641 5.395 1 97.69 44 LEU B CA 1
ATOM 2213 C C . LEU B 1 44 ? -14.352 29.156 5.203 1 97.69 44 LEU B C 1
ATOM 2215 O O . LEU B 1 44 ? -13.531 29.844 5.824 1 97.69 44 LEU B O 1
ATOM 2219 N N . ALA B 1 45 ? -15.203 29.656 4.344 1 97.81 45 ALA B N 1
ATOM 2220 C CA . ALA B 1 45 ? -15.258 31.109 4.125 1 97.81 45 ALA B CA 1
ATOM 2221 C C . ALA B 1 45 ? -15.555 31.844 5.422 1 97.81 45 ALA B C 1
ATOM 2223 O O . ALA B 1 45 ? -14.938 32.875 5.711 1 97.81 45 ALA B O 1
ATOM 2224 N N . GLU B 1 46 ? -16.5 31.375 6.137 1 97.94 46 GLU B N 1
ATOM 2225 C CA . GLU B 1 46 ? -16.859 31.984 7.418 1 97.94 46 GLU B CA 1
ATOM 2226 C C . GLU B 1 46 ? -15.688 31.922 8.398 1 97.94 46 GLU B C 1
ATOM 2228 O O . GLU B 1 46 ? -15.453 32.875 9.148 1 97.94 46 GLU B O 1
ATOM 2233 N N . LEU B 1 47 ? -15.031 30.781 8.445 1 97.94 47 LEU B N 1
ATOM 2234 C CA . LEU B 1 47 ? -13.883 30.609 9.328 1 97.94 47 LEU B CA 1
ATOM 2235 C C . LEU B 1 47 ? -12.773 31.609 8.984 1 97.94 47 LEU B C 1
ATOM 2237 O O . LEU B 1 47 ? -12.203 32.219 9.875 1 97.94 47 LEU B O 1
ATOM 2241 N N . VAL B 1 48 ? -12.477 31.719 7.719 1 97.94 48 VAL B N 1
ATOM 2242 C CA . VAL B 1 48 ? -11.445 32.625 7.258 1 97.94 48 VAL B CA 1
ATOM 2243 C C . VAL B 1 48 ? -11.836 34.062 7.633 1 97.94 48 VAL B C 1
ATOM 2245 O O . VAL B 1 48 ? -11.023 34.812 8.195 1 97.94 48 VAL B O 1
ATOM 2248 N N . ALA B 1 49 ? -13.047 34.438 7.434 1 97.44 49 ALA B N 1
ATOM 2249 C CA . ALA B 1 49 ? -13.523 35.781 7.664 1 97.44 49 ALA B CA 1
ATOM 2250 C C . ALA B 1 49 ? -13.484 36.125 9.148 1 97.44 49 ALA B C 1
ATOM 2252 O O . ALA B 1 49 ? -13.234 37.281 9.516 1 97.44 49 ALA B O 1
ATOM 2253 N N . SER B 1 50 ? -13.719 35.188 9.93 1 96.62 50 SER B N 1
ATOM 2254 C CA . SER B 1 50 ? -13.852 35.438 11.359 1 96.62 50 SER B CA 1
ATOM 2255 C C . SER B 1 50 ? -12.516 35.312 12.078 1 96.62 50 SER B C 1
ATOM 2257 O O . SER B 1 50 ? -12.422 35.531 13.289 1 96.62 50 SER B O 1
ATOM 2259 N N . SER B 1 51 ? -11.422 34.969 11.438 1 96.12 51 SER B N 1
ATOM 2260 C CA . SER B 1 51 ? -10.172 34.594 12.086 1 96.12 51 SER B CA 1
ATOM 2261 C C . SER B 1 51 ? -9.227 35.781 12.211 1 96.12 51 SER B C 1
ATOM 2263 O O . SER B 1 51 ? -8.156 35.656 12.82 1 96.12 51 SER B O 1
ATOM 2265 N N . SER B 1 52 ? -9.602 36.938 11.68 1 94.06 52 SER B N 1
ATOM 2266 C CA . SER B 1 52 ? -8.75 38.125 11.688 1 94.06 52 SER B CA 1
ATOM 2267 C C . SER B 1 52 ? -7.395 37.812 11.055 1 94.06 52 SER B C 1
ATOM 226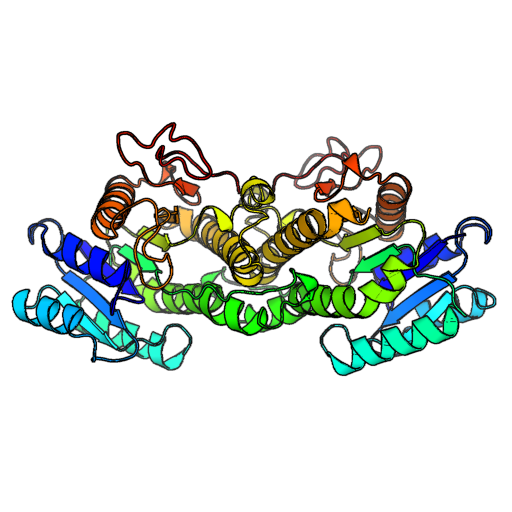9 O O . SER B 1 52 ? -6.352 38.188 11.609 1 94.06 52 SER B O 1
ATOM 2271 N N . GLY B 1 53 ? -7.363 37 9.977 1 94.25 53 GLY B N 1
ATOM 2272 C CA . GLY B 1 53 ? -6.168 36.781 9.18 1 94.25 53 GLY B CA 1
ATOM 2273 C C . GLY B 1 53 ? -5.375 35.562 9.633 1 94.25 53 GLY B C 1
ATOM 2274 O O . GLY B 1 53 ? -4.398 35.188 8.984 1 94.25 53 GLY B O 1
ATOM 2275 N N . ARG B 1 54 ? -5.789 34.906 10.711 1 96.44 54 ARG B N 1
ATOM 2276 C CA . ARG B 1 54 ? -5.051 33.781 11.258 1 96.44 54 ARG B CA 1
ATOM 2277 C C . ARG B 1 54 ? -5.297 32.531 10.422 1 96.44 54 ARG B C 1
ATOM 2279 O O . ARG B 1 54 ? -4.43 31.656 10.336 1 96.44 54 ARG B O 1
ATOM 2286 N N . VAL B 1 55 ? -6.52 32.406 9.906 1 98.44 55 VAL B N 1
ATOM 2287 C CA . VAL B 1 55 ? -6.82 31.328 8.961 1 98.44 55 VAL B CA 1
ATOM 2288 C C . VAL B 1 55 ? -6.766 31.875 7.535 1 98.44 55 VAL B C 1
ATOM 2290 O O . VAL B 1 55 ? -7.453 32.844 7.211 1 98.44 55 VAL B O 1
ATOM 2293 N N . VAL B 1 56 ? -5.891 31.297 6.711 1 98.44 56 VAL B N 1
ATOM 2294 C CA . VAL B 1 56 ? -5.703 31.75 5.34 1 98.44 56 VAL B CA 1
ATOM 2295 C C . VAL B 1 56 ? -6.129 30.656 4.363 1 98.44 56 VAL B C 1
ATOM 2297 O O . VAL B 1 56 ? -5.695 29.516 4.48 1 98.44 56 VAL B O 1
ATOM 2300 N N . PHE B 1 57 ? -7.004 31.016 3.43 1 98.5 57 PHE B N 1
ATOM 2301 C CA . PHE B 1 57 ? -7.391 30.062 2.389 1 98.5 57 PHE B CA 1
ATOM 2302 C C . PHE B 1 57 ? -6.32 29.984 1.306 1 98.5 57 PHE B C 1
ATOM 2304 O O . PHE B 1 57 ? -5.859 31.016 0.806 1 98.5 57 PHE B O 1
ATOM 2311 N N . ILE B 1 58 ? -5.879 28.797 0.978 1 98.69 58 ILE B N 1
ATOM 2312 C CA . ILE B 1 58 ? -4.93 28.516 -0.096 1 98.69 58 ILE B CA 1
ATOM 2313 C C . ILE B 1 58 ? -5.555 27.562 -1.106 1 98.69 58 ILE B C 1
ATOM 2315 O O . ILE B 1 58 ? -5.852 26.406 -0.777 1 98.69 58 ILE B O 1
ATOM 2319 N N . PRO B 1 59 ? -5.828 27.984 -2.381 1 98.56 59 PRO B N 1
ATOM 2320 C CA . PRO B 1 59 ? -6.297 27.031 -3.381 1 98.56 59 PRO B CA 1
ATOM 2321 C C . PRO B 1 59 ? -5.285 25.906 -3.648 1 98.56 59 PRO B C 1
ATOM 2323 O O . PRO B 1 59 ? -4.117 26.188 -3.928 1 98.56 59 PRO B O 1
ATOM 2326 N N . LEU B 1 60 ? -5.711 24.688 -3.482 1 98.75 60 LEU B N 1
ATOM 2327 C CA . LEU B 1 60 ? -4.816 23.562 -3.672 1 98.75 60 LEU B CA 1
ATOM 2328 C C . LEU B 1 60 ? -5.602 22.312 -4.074 1 98.75 60 LEU B C 1
ATOM 2330 O O . LEU B 1 60 ? -6.473 21.859 -3.33 1 98.75 60 LEU B O 1
ATOM 2334 N N . ASP B 1 61 ? -5.371 21.859 -5.32 1 98.69 61 ASP B N 1
ATOM 2335 C CA . ASP B 1 61 ? -5.734 20.516 -5.738 1 98.69 61 ASP B CA 1
ATOM 2336 C C . ASP B 1 61 ? -4.57 19.547 -5.543 1 98.69 61 ASP B C 1
ATOM 2338 O O . ASP B 1 61 ? -3.611 19.547 -6.32 1 98.69 61 ASP B O 1
ATOM 2342 N N . ALA B 1 62 ? -4.719 18.703 -4.516 1 98.5 62 ALA B N 1
ATOM 2343 C CA . ALA B 1 62 ? -3.613 17.844 -4.113 1 98.5 62 ALA B CA 1
ATOM 2344 C C . ALA B 1 62 ? -3.24 16.859 -5.223 1 98.5 62 ALA B C 1
ATOM 2346 O O . ALA B 1 62 ? -2.156 16.281 -5.207 1 98.5 62 ALA B O 1
ATOM 2347 N N . THR B 1 63 ? -4.133 16.625 -6.23 1 98.19 63 THR B N 1
ATOM 2348 C CA . THR B 1 63 ? -3.883 15.633 -7.273 1 98.19 63 THR B CA 1
ATOM 2349 C C . THR B 1 63 ? -3.221 16.281 -8.484 1 98.19 63 THR B C 1
ATOM 2351 O O . THR B 1 63 ? -2.965 15.625 -9.492 1 98.19 63 THR B O 1
ATOM 2354 N N . ASP B 1 64 ? -2.994 17.594 -8.406 1 98.5 64 ASP B N 1
ATOM 2355 C CA . ASP B 1 64 ? -2.393 18.344 -9.5 1 98.5 64 ASP B CA 1
ATOM 2356 C C . ASP B 1 64 ? -1.057 18.953 -9.078 1 98.5 64 ASP B C 1
ATOM 2358 O O . ASP B 1 64 ? -1.02 19.875 -8.258 1 98.5 64 ASP B O 1
ATOM 2362 N N . ARG B 1 65 ? -0.018 18.5 -9.695 1 98.19 65 ARG B N 1
ATOM 2363 C CA . ARG B 1 65 ? 1.334 18.891 -9.305 1 98.19 65 ARG B CA 1
ATOM 2364 C C . ARG B 1 65 ? 1.516 20.406 -9.391 1 98.19 65 ARG B C 1
ATOM 2366 O O . ARG B 1 65 ? 2.115 21.016 -8.5 1 98.19 65 ARG B O 1
ATOM 2373 N N . THR B 1 66 ? 1.025 20.969 -10.43 1 98.56 66 THR B N 1
ATOM 2374 C CA . THR B 1 66 ? 1.154 22.422 -10.609 1 98.56 66 THR B CA 1
ATOM 2375 C C . THR B 1 66 ? 0.402 23.172 -9.516 1 98.56 66 THR B C 1
ATOM 2377 O O . THR B 1 66 ? 0.91 24.141 -8.961 1 98.56 66 THR B O 1
ATOM 2380 N N . SER B 1 67 ? -0.792 22.719 -9.227 1 98.81 67 SER B N 1
ATOM 2381 C CA . SER B 1 67 ? -1.581 23.312 -8.156 1 98.81 67 SER B CA 1
ATOM 2382 C C . SER B 1 67 ? -0.848 23.25 -6.82 1 98.81 67 SER B C 1
ATOM 2384 O O . SER B 1 67 ? -0.815 24.234 -6.074 1 98.81 67 SER B O 1
ATOM 2386 N N . VAL B 1 68 ? -0.215 22.141 -6.531 1 98.88 68 VAL B N 1
ATOM 2387 C CA . VAL B 1 68 ? 0.51 21.922 -5.285 1 98.88 68 VAL B CA 1
ATOM 2388 C C . VAL B 1 68 ? 1.704 22.859 -5.203 1 98.88 68 VAL B C 1
ATOM 2390 O O . VAL B 1 68 ? 1.932 23.5 -4.172 1 98.88 68 VAL B O 1
ATOM 2393 N N . GLN B 1 69 ? 2.426 22.969 -6.262 1 98.75 69 GLN B N 1
ATOM 2394 C CA . GLN B 1 69 ? 3.594 23.844 -6.293 1 98.75 69 GLN B CA 1
ATOM 2395 C C . GLN B 1 69 ? 3.191 25.297 -6.105 1 98.75 69 GLN B C 1
ATOM 2397 O O . GLN B 1 69 ? 3.865 26.047 -5.391 1 98.75 69 GLN B O 1
ATOM 2402 N N . ASN B 1 70 ? 2.129 25.688 -6.758 1 98.81 70 ASN B N 1
ATOM 2403 C CA . ASN B 1 70 ? 1.626 27.047 -6.598 1 98.81 70 ASN B CA 1
ATOM 2404 C C . ASN B 1 70 ? 1.211 27.328 -5.156 1 98.81 70 ASN B C 1
ATOM 2406 O O . ASN B 1 70 ? 1.465 28.406 -4.633 1 98.81 70 ASN B O 1
ATOM 2410 N N . ALA B 1 71 ? 0.582 26.375 -4.555 1 98.88 71 ALA B N 1
ATOM 2411 C CA . ALA B 1 71 ? 0.174 26.516 -3.158 1 98.88 71 ALA B CA 1
ATOM 2412 C C . ALA B 1 71 ? 1.385 26.719 -2.252 1 98.88 71 ALA B C 1
ATOM 2414 O O . ALA B 1 71 ? 1.361 27.547 -1.345 1 98.88 71 ALA B O 1
ATOM 2415 N N . ALA B 1 72 ? 2.441 25.938 -2.455 1 98.88 72 ALA B N 1
ATOM 2416 C CA . ALA B 1 72 ? 3.652 26.062 -1.648 1 98.88 72 ALA B CA 1
ATOM 2417 C C . ALA B 1 72 ? 4.258 27.453 -1.769 1 98.88 72 ALA B C 1
ATOM 2419 O O . ALA B 1 72 ? 4.691 28.031 -0.772 1 98.88 72 ALA B O 1
ATOM 2420 N N . ARG B 1 73 ? 4.227 27.969 -2.984 1 98.69 73 ARG B N 1
ATOM 2421 C CA . ARG B 1 73 ? 4.75 29.312 -3.199 1 98.69 73 ARG B CA 1
ATOM 2422 C C . ARG B 1 73 ? 3.906 30.344 -2.473 1 98.69 73 ARG B C 1
ATOM 2424 O O . ARG B 1 73 ? 4.445 31.297 -1.884 1 98.69 73 ARG B O 1
ATOM 2431 N N . GLN B 1 74 ? 2.652 30.219 -2.537 1 98.69 74 GLN B N 1
ATOM 2432 C CA . GLN B 1 74 ? 1.755 31.156 -1.869 1 98.69 74 GLN B CA 1
ATOM 2433 C C . GLN B 1 74 ? 1.955 31.125 -0.357 1 98.69 74 GLN B C 1
ATOM 2435 O O . GLN B 1 74 ? 2 32.188 0.288 1 98.69 74 GLN B O 1
ATOM 2440 N N . VAL B 1 75 ? 2.061 29.938 0.199 1 98.88 75 VAL B N 1
ATOM 2441 C CA . VAL B 1 75 ? 2.264 29.797 1.638 1 98.88 75 VAL B CA 1
ATOM 2442 C C . VAL B 1 75 ? 3.605 30.422 2.031 1 98.88 75 VAL B C 1
ATOM 2444 O O . VAL B 1 75 ? 3.705 31.094 3.057 1 98.88 75 VAL B O 1
ATOM 2447 N N . GLU B 1 76 ? 4.609 30.141 1.229 1 98.75 76 GLU B N 1
ATOM 2448 C CA . GLU B 1 76 ? 5.926 30.719 1.49 1 98.75 76 GLU B CA 1
ATOM 2449 C C . GLU B 1 76 ? 5.844 32.219 1.612 1 98.75 76 GLU B C 1
ATOM 2451 O O . GLU B 1 76 ? 6.426 32.812 2.527 1 98.75 76 GLU B O 1
ATOM 2456 N N . LYS B 1 77 ? 5.129 32.844 0.707 1 98.19 77 LYS B N 1
ATOM 2457 C CA . LYS B 1 77 ? 4.973 34.281 0.726 1 98.19 77 LYS B CA 1
ATOM 2458 C C . LYS B 1 77 ? 4.273 34.75 2.002 1 98.19 77 LYS B C 1
ATOM 2460 O O . LYS B 1 77 ? 4.652 35.781 2.592 1 98.19 77 LYS B O 1
ATOM 2465 N N . GLN B 1 78 ? 3.318 34.031 2.414 1 97.44 78 GLN B N 1
ATOM 2466 C CA . GLN B 1 78 ? 2.51 34.406 3.57 1 97.44 78 GLN B CA 1
ATOM 2467 C C . GLN B 1 78 ? 3.281 34.188 4.871 1 97.44 78 GLN B C 1
ATOM 2469 O O . GLN B 1 78 ? 2.959 34.781 5.895 1 97.44 78 GLN B O 1
ATOM 2474 N N . LEU B 1 79 ? 4.266 33.344 4.852 1 97.81 79 LEU B N 1
ATOM 2475 C CA . LEU B 1 79 ? 5.031 33.031 6.047 1 97.81 79 LEU B CA 1
ATOM 2476 C C . LEU B 1 79 ? 6.078 34.094 6.332 1 97.81 79 LEU B C 1
ATOM 2478 O O . LEU B 1 79 ? 6.629 34.156 7.434 1 97.81 79 LEU B O 1
ATOM 2482 N N . HIS B 1 80 ? 6.438 34.938 5.316 1 96.19 80 HIS B N 1
ATOM 2483 C CA . HIS B 1 80 ? 7.348 36.062 5.469 1 96.19 80 HIS B CA 1
ATOM 2484 C C . HIS B 1 80 ? 8.664 35.656 6.094 1 96.19 80 HIS B C 1
ATOM 2486 O O . HIS B 1 80 ? 9.133 36.25 7.062 1 96.19 80 HIS B O 1
ATOM 2492 N N . GLY B 1 81 ? 9.188 34.531 5.605 1 95.75 81 GLY B N 1
ATOM 2493 C CA . GLY B 1 81 ? 10.5 34.062 6.016 1 95.75 81 GLY B CA 1
ATOM 2494 C C . GLY B 1 81 ? 10.445 33.031 7.129 1 95.75 81 GLY B C 1
ATOM 2495 O O . GLY B 1 81 ? 11.43 32.312 7.383 1 95.75 81 GLY B O 1
ATOM 2496 N N . ARG B 1 82 ? 9.289 32.938 7.77 1 97.25 82 ARG B N 1
ATOM 2497 C CA . ARG B 1 82 ? 9.117 31.875 8.773 1 97.25 82 ARG B CA 1
ATOM 2498 C C . ARG B 1 82 ? 8.898 30.516 8.117 1 97.25 82 ARG B C 1
ATOM 2500 O O . ARG B 1 82 ? 8.695 30.438 6.906 1 97.25 82 ARG B O 1
ATOM 2507 N N . GLY B 1 83 ? 8.906 29.516 8.953 1 98.38 83 GLY B N 1
ATOM 2508 C CA . 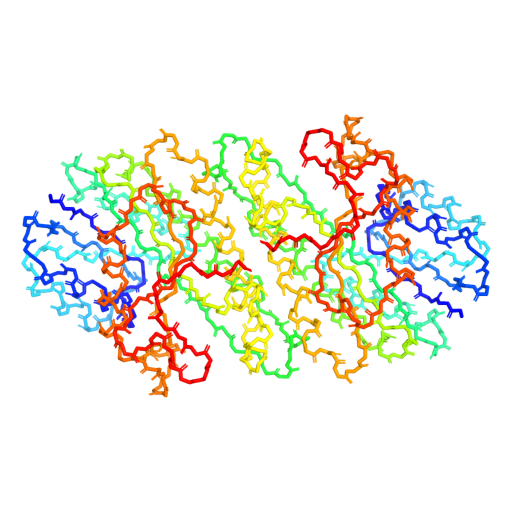GLY B 1 83 ? 8.695 28.172 8.438 1 98.38 83 GLY B CA 1
ATOM 2509 C C . GLY B 1 83 ? 7.305 27.641 8.703 1 98.38 83 GLY B C 1
ATOM 2510 O O . GLY B 1 83 ? 6.504 28.281 9.383 1 98.38 83 GLY B O 1
ATOM 2511 N N . LEU B 1 84 ? 7.035 26.547 8.023 1 98.88 84 LEU B N 1
ATOM 2512 C CA . LEU B 1 84 ? 5.863 25.734 8.32 1 98.88 84 LEU B CA 1
ATOM 2513 C C . LEU B 1 84 ? 6.184 24.688 9.391 1 98.88 84 LEU B C 1
ATOM 2515 O O . LEU B 1 84 ? 7.207 24.016 9.312 1 98.88 84 LEU B O 1
ATOM 2519 N N . ASP B 1 85 ? 5.344 24.562 10.406 1 98.88 85 ASP B N 1
ATOM 2520 C CA . ASP B 1 85 ? 5.676 23.703 11.539 1 98.88 85 ASP B CA 1
ATOM 2521 C C . ASP B 1 85 ? 5.004 22.328 11.406 1 98.88 85 ASP B C 1
ATOM 2523 O O . ASP B 1 85 ? 5.582 21.312 11.781 1 98.88 85 ASP B O 1
ATOM 2527 N N . VAL B 1 86 ? 3.746 22.312 10.938 1 98.94 86 VAL B N 1
ATOM 2528 C CA . VAL B 1 86 ? 2.967 21.078 10.875 1 98.94 86 VAL B CA 1
ATOM 2529 C C . VAL B 1 86 ? 2.219 21 9.539 1 98.94 86 VAL B C 1
ATOM 2531 O O . VAL B 1 86 ? 1.567 21.969 9.133 1 98.94 86 VAL B O 1
ATOM 2534 N N . LEU B 1 87 ? 2.412 19.953 8.828 1 98.94 87 LEU B N 1
ATOM 2535 C CA . LEU B 1 87 ? 1.617 19.625 7.652 1 98.94 87 LEU B CA 1
ATOM 2536 C C . LEU B 1 87 ? 0.667 18.469 7.949 1 98.94 87 LEU B C 1
ATOM 2538 O O . LEU B 1 87 ? 1.094 17.406 8.43 1 98.94 87 LEU B O 1
ATOM 2542 N N . VAL B 1 88 ? -0.635 18.688 7.754 1 99 88 VAL B N 1
ATOM 2543 C CA . VAL B 1 88 ? -1.638 17.641 7.867 1 99 88 VAL B CA 1
ATOM 2544 C C . VAL B 1 88 ? -2.154 17.266 6.48 1 99 88 VAL B C 1
ATOM 2546 O O . VAL B 1 88 ? -2.916 18.016 5.871 1 99 88 VAL B O 1
ATOM 2549 N N . ASN B 1 89 ? -1.691 16.156 6.012 1 98.94 89 ASN B N 1
ATOM 2550 C CA . ASN B 1 89 ? -2.268 15.578 4.797 1 98.94 89 ASN B CA 1
ATOM 2551 C C . ASN B 1 89 ? -3.584 14.867 5.09 1 98.94 89 ASN B C 1
ATOM 2553 O O . ASN B 1 89 ? -3.588 13.742 5.586 1 98.94 89 ASN B O 1
ATOM 2557 N N . ASN B 1 90 ? -4.672 15.508 4.66 1 98.75 90 ASN B N 1
ATOM 2558 C CA . ASN B 1 90 ? -5.996 15.039 5.062 1 98.75 90 ASN B CA 1
ATOM 2559 C C . ASN B 1 90 ? -6.84 14.648 3.852 1 98.75 90 ASN B C 1
ATOM 2561 O O . ASN B 1 90 ? -7.867 13.984 3.998 1 98.75 90 ASN B O 1
ATOM 2565 N N . VAL B 1 91 ? -6.367 15 2.654 1 98.12 91 VAL B N 1
ATOM 2566 C CA . VAL B 1 91 ? -7.113 14.719 1.434 1 98.12 91 VAL B CA 1
ATOM 2567 C C . VAL B 1 91 ? -7.148 13.211 1.193 1 98.12 91 VAL B C 1
ATOM 2569 O O . VAL B 1 91 ? -6.148 12.516 1.396 1 98.12 91 VAL B O 1
ATOM 2572 N N . GLY B 1 92 ? -8.258 12.719 0.769 1 97.56 92 GLY B N 1
ATOM 2573 C CA . GLY B 1 92 ? -8.414 11.328 0.377 1 97.56 92 GLY B CA 1
ATOM 2574 C C . GLY B 1 92 ? -9.805 11.008 -0.147 1 97.56 92 GLY B C 1
ATOM 2575 O O . GLY B 1 92 ? -10.742 11.781 0.058 1 97.56 92 GLY B O 1
ATOM 2576 N N . VAL B 1 93 ? -9.914 9.938 -0.872 1 98.38 93 VAL B N 1
ATOM 2577 C CA . VAL B 1 93 ? -11.195 9.43 -1.36 1 98.38 93 VAL B CA 1
ATOM 2578 C C . VAL B 1 93 ? -11.398 7.992 -0.885 1 98.38 93 VAL B C 1
ATOM 2580 O O . VAL B 1 93 ? -10.43 7.297 -0.563 1 98.38 93 VAL B O 1
ATOM 2583 N N . MET B 1 94 ? -12.586 7.605 -0.761 1 98.62 94 MET B N 1
ATOM 2584 C CA . MET B 1 94 ? -12.977 6.273 -0.304 1 98.62 94 MET B CA 1
ATOM 2585 C C . MET B 1 94 ? -14.078 5.695 -1.189 1 98.62 94 MET B C 1
ATOM 2587 O O . MET B 1 94 ? -15.234 5.609 -0.773 1 98.62 94 MET B O 1
ATOM 2591 N N . PRO B 1 95 ? -13.734 5.285 -2.438 1 98.44 95 PRO B N 1
ATOM 2592 C CA . PRO B 1 95 ? -14.781 4.738 -3.307 1 98.44 95 PRO B CA 1
ATOM 2593 C C . PRO B 1 95 ? -15.336 3.41 -2.797 1 98.44 95 PRO B C 1
ATOM 2595 O O . PRO B 1 95 ? -14.586 2.588 -2.264 1 98.44 95 PRO B O 1
ATOM 2598 N N . VAL B 1 96 ? -16.609 3.252 -2.941 1 98.06 96 VAL B N 1
ATOM 2599 C CA . VAL B 1 96 ? -17.297 2.016 -2.59 1 98.06 96 VAL B CA 1
ATOM 2600 C C . VAL B 1 96 ? -17.297 1.063 -3.783 1 98.06 96 VAL B C 1
ATOM 2602 O O . VAL B 1 96 ? -17.5 1.484 -4.922 1 98.06 96 VAL B O 1
ATOM 2605 N N . THR B 1 97 ? -16.922 -0.157 -3.535 1 97.88 97 THR B N 1
ATOM 2606 C CA . THR B 1 97 ? -17.016 -1.221 -4.531 1 97.88 97 THR B CA 1
ATOM 2607 C C . THR B 1 97 ? -18 -2.299 -4.078 1 97.88 97 THR B C 1
ATOM 2609 O O . THR B 1 97 ? -17.703 -3.059 -3.15 1 97.88 97 THR B O 1
ATOM 2612 N N . ARG B 1 98 ? -19.109 -2.377 -4.816 1 94.75 98 ARG B N 1
ATOM 2613 C CA . ARG B 1 98 ? -20.078 -3.424 -4.496 1 94.75 98 ARG B CA 1
ATOM 2614 C C . ARG B 1 98 ? -19.75 -4.719 -5.234 1 94.75 98 ARG B C 1
ATOM 2616 O O . ARG B 1 98 ? -19.172 -4.688 -6.32 1 94.75 98 ARG B O 1
ATOM 2623 N N . GLY B 1 99 ? -20.016 -5.805 -4.703 1 94.88 99 GLY B N 1
ATOM 2624 C CA . GLY B 1 99 ? -19.828 -7.09 -5.355 1 94.88 99 GLY B CA 1
ATOM 2625 C C . GLY B 1 99 ? -18.469 -7.707 -5.09 1 94.88 99 GLY B C 1
ATOM 2626 O O . GLY B 1 99 ? -18.078 -8.672 -5.746 1 94.88 99 GLY B O 1
ATOM 2627 N N . GLY B 1 100 ? -17.641 -7.086 -4.223 1 96.62 100 GLY B N 1
ATOM 2628 C CA . GLY B 1 100 ? -16.375 -7.691 -3.832 1 96.62 100 GLY B CA 1
ATOM 2629 C C . GLY B 1 100 ? -15.18 -7.059 -4.512 1 96.62 100 GLY B C 1
ATOM 2630 O O . GLY B 1 100 ? -15.328 -6.285 -5.457 1 96.62 100 GLY B O 1
ATOM 2631 N N . VAL B 1 101 ? -14 -7.438 -4.023 1 98.19 101 VAL B N 1
ATOM 2632 C CA . VAL B 1 101 ? -12.742 -6.863 -4.477 1 98.19 101 VAL B CA 1
ATOM 2633 C C . VAL B 1 101 ? -12.555 -7.129 -5.969 1 98.19 101 VAL B C 1
ATOM 2635 O O . VAL B 1 101 ? -11.984 -6.305 -6.688 1 98.19 101 VAL B O 1
ATOM 2638 N N . GLU B 1 102 ? -13.109 -8.195 -6.508 1 98.12 102 GLU B N 1
ATOM 2639 C CA . GLU B 1 102 ? -12.93 -8.547 -7.91 1 98.12 102 GLU B CA 1
ATOM 2640 C C . GLU B 1 102 ? -13.617 -7.535 -8.828 1 98.12 102 GLU B C 1
ATOM 2642 O O . GLU B 1 102 ? -13.352 -7.5 -10.031 1 98.12 102 GLU B O 1
ATOM 2647 N N . LYS B 1 103 ? -14.508 -6.715 -8.266 1 98.31 103 LYS B N 1
ATOM 2648 C CA . LYS B 1 103 ? -15.242 -5.746 -9.07 1 98.31 103 LYS B CA 1
ATOM 2649 C C . LYS B 1 103 ? -14.578 -4.375 -9.023 1 98.31 103 LYS B C 1
ATOM 2651 O O . LYS B 1 103 ? -15.039 -3.434 -9.68 1 98.31 103 LYS B O 1
ATOM 2656 N N . MET B 1 104 ? -13.461 -4.312 -8.289 1 97.94 104 MET B N 1
ATOM 2657 C CA . MET B 1 104 ? -12.742 -3.059 -8.109 1 97.94 104 MET B CA 1
ATOM 2658 C C . MET B 1 104 ? -12.164 -2.568 -9.438 1 97.94 104 MET B C 1
ATOM 2660 O O . MET B 1 104 ? -11.531 -3.336 -10.164 1 97.94 104 MET B O 1
ATOM 2664 N N . GLU B 1 105 ? -12.352 -1.256 -9.82 1 97.12 105 GLU B N 1
ATOM 2665 C CA . GLU B 1 105 ? -11.875 -0.718 -11.094 1 97.12 105 GLU B CA 1
ATOM 2666 C C . GLU B 1 105 ? -11.219 0.646 -10.906 1 97.12 105 GLU B C 1
ATOM 2668 O O . GLU B 1 105 ? -10.844 1.299 -11.883 1 97.12 105 GLU B O 1
ATOM 2673 N N . ASP B 1 106 ? -11.023 1.021 -9.719 1 97.69 106 ASP B N 1
ATOM 2674 C CA . ASP B 1 106 ? -10.648 2.41 -9.477 1 97.69 106 ASP B CA 1
ATOM 2675 C C . ASP B 1 106 ? -9.336 2.494 -8.695 1 97.69 106 ASP B C 1
ATOM 2677 O O . ASP B 1 106 ? -9.062 3.502 -8.039 1 97.69 106 ASP B O 1
ATOM 2681 N N . LEU B 1 107 ? -8.516 1.515 -8.766 1 98.5 107 LEU B N 1
ATOM 2682 C CA . LEU B 1 107 ? -7.309 1.438 -7.953 1 98.5 107 LEU B CA 1
ATOM 2683 C C . LEU B 1 107 ? -6.352 2.576 -8.289 1 98.5 107 LEU B C 1
ATOM 2685 O O . LEU B 1 107 ? -5.871 3.275 -7.398 1 98.5 107 LEU B O 1
ATOM 2689 N N . ASP B 1 108 ? -6.129 2.754 -9.594 1 98.75 108 ASP B N 1
ATOM 2690 C CA . ASP B 1 108 ? -5.148 3.76 -9.992 1 98.75 108 ASP B CA 1
ATOM 2691 C C . ASP B 1 108 ? -5.594 5.156 -9.57 1 98.75 108 ASP B C 1
ATOM 2693 O O . ASP B 1 108 ? -4.805 5.922 -9.016 1 98.75 108 ASP B O 1
ATOM 2697 N N . ASP B 1 109 ? -6.836 5.48 -9.836 1 98.69 109 ASP B N 1
ATOM 2698 C CA . ASP B 1 109 ? -7.348 6.801 -9.477 1 98.69 109 ASP B CA 1
ATOM 2699 C C . ASP B 1 109 ? -7.332 7 -7.961 1 98.69 109 ASP B C 1
ATOM 2701 O O . ASP B 1 109 ? -6.988 8.078 -7.477 1 98.69 109 ASP B O 1
ATOM 2705 N N . THR B 1 110 ? -7.719 5.992 -7.238 1 98.94 110 THR B N 1
ATOM 2706 C CA . THR B 1 110 ? -7.73 6.07 -5.781 1 98.94 110 THR B CA 1
ATOM 2707 C C . THR B 1 110 ? -6.316 6.227 -5.238 1 98.94 110 THR B C 1
ATOM 2709 O O . THR B 1 110 ? -6.086 6.988 -4.293 1 98.94 110 THR B O 1
ATOM 2712 N N . PHE B 1 111 ? -5.371 5.523 -5.848 1 98.94 111 PHE B N 1
ATOM 2713 C CA . PHE B 1 111 ? -3.98 5.621 -5.426 1 98.94 111 PHE B CA 1
ATOM 2714 C C . PHE B 1 111 ? -3.439 7.023 -5.66 1 98.94 111 PHE B C 1
ATOM 2716 O O . PHE B 1 111 ? -2.766 7.59 -4.793 1 98.94 111 PHE B O 1
ATOM 2723 N N . HIS B 1 112 ? -3.73 7.551 -6.797 1 98.94 112 HIS B N 1
ATOM 2724 C CA . HIS B 1 112 ? -3.273 8.906 -7.082 1 98.94 112 HIS B CA 1
ATOM 2725 C C . HIS B 1 112 ? -3.844 9.898 -6.074 1 98.94 112 HIS B C 1
ATOM 2727 O O . HIS B 1 112 ? -3.113 10.742 -5.551 1 98.94 112 HIS B O 1
ATOM 2733 N N . ALA B 1 113 ? -5.035 9.805 -5.723 1 98.81 113 ALA B N 1
ATOM 2734 C CA . ALA B 1 113 ? -5.73 10.727 -4.828 1 98.81 113 ALA B CA 1
ATOM 2735 C C . ALA B 1 113 ? -5.262 10.555 -3.387 1 98.81 113 ALA B C 1
ATOM 2737 O O . ALA B 1 113 ? -5.164 11.523 -2.637 1 98.81 113 ALA B O 1
ATOM 2738 N N . ASN B 1 114 ? -4.949 9.305 -3.006 1 98.88 114 ASN B N 1
ATOM 2739 C CA . ASN B 1 114 ? -4.734 9.023 -1.59 1 98.88 114 ASN B CA 1
ATOM 2740 C C . ASN B 1 114 ? -3.246 8.969 -1.251 1 98.88 114 ASN B C 1
ATOM 2742 O O . ASN B 1 114 ? -2.859 9.195 -0.103 1 98.88 114 ASN B O 1
ATOM 2746 N N . VAL B 1 115 ? -2.428 8.641 -2.227 1 98.94 115 VAL B N 1
ATOM 2747 C CA . VAL B 1 115 ? -1.03 8.375 -1.901 1 98.94 115 VAL B CA 1
ATOM 2748 C C . VAL B 1 115 ? -0.127 9.336 -2.67 1 98.94 115 VAL B C 1
ATOM 2750 O O . VAL B 1 115 ? 0.649 10.086 -2.068 1 98.94 115 VAL B O 1
ATOM 2753 N N . THR B 1 116 ? -0.251 9.32 -3.996 1 98.94 116 THR B N 1
ATOM 2754 C CA . THR B 1 116 ? 0.603 10.188 -4.797 1 98.94 116 THR B CA 1
ATOM 2755 C C . THR B 1 116 ? 0.39 11.656 -4.422 1 98.94 116 THR B C 1
ATOM 2757 O O . THR B 1 116 ? 1.345 12.43 -4.371 1 98.94 116 THR B O 1
ATOM 2760 N N . SER B 1 117 ? -0.85 12.016 -4.191 1 98.88 117 SER B N 1
ATOM 2761 C CA . SER B 1 117 ? -1.163 13.383 -3.781 1 98.88 117 SER B CA 1
ATOM 2762 C C . SER B 1 117 ? -0.434 13.75 -2.496 1 98.88 117 SER B C 1
ATOM 2764 O O . SER B 1 117 ? 0.105 14.852 -2.377 1 98.88 117 SER B O 1
ATOM 2766 N N . THR B 1 118 ? -0.452 12.836 -1.493 1 98.94 118 THR B N 1
ATOM 2767 C CA . THR B 1 118 ? 0.238 13.062 -0.227 1 98.94 118 THR B CA 1
ATOM 2768 C C . THR B 1 118 ? 1.732 13.273 -0.455 1 98.94 118 THR B C 1
ATOM 2770 O O . THR B 1 118 ? 2.336 14.164 0.142 1 98.94 118 THR B O 1
ATOM 2773 N N . HIS B 1 119 ? 2.32 12.453 -1.319 1 98.94 119 HIS B N 1
ATOM 2774 C CA . HIS B 1 119 ? 3.73 12.602 -1.66 1 98.94 119 HIS B CA 1
ATOM 2775 C C . HIS B 1 119 ? 4 13.961 -2.303 1 98.94 119 HIS B C 1
ATOM 2777 O O . HIS B 1 119 ? 4.945 14.656 -1.918 1 98.94 119 HIS B O 1
ATOM 2783 N N . MET B 1 120 ? 3.184 14.344 -3.279 1 98.88 120 MET B N 1
ATOM 2784 C CA . MET B 1 120 ? 3.391 15.602 -4.004 1 98.88 120 MET B CA 1
ATOM 2785 C C . MET B 1 120 ? 3.307 16.797 -3.057 1 98.88 120 MET B C 1
ATOM 2787 O O . MET B 1 120 ? 4.141 17.703 -3.121 1 98.88 120 MET B O 1
ATOM 2791 N N . VAL B 1 121 ? 2.369 16.75 -2.182 1 98.94 121 VAL B N 1
ATOM 2792 C CA . VAL B 1 121 ? 2.197 17.859 -1.233 1 98.94 121 VAL B CA 1
ATOM 2793 C C . VAL B 1 121 ? 3.379 17.891 -0.265 1 98.94 121 VAL B C 1
ATOM 2795 O O . VAL B 1 121 ? 3.979 18.938 -0.047 1 98.94 121 VAL B O 1
ATOM 2798 N N . THR B 1 122 ? 3.707 16.719 0.339 1 98.94 122 THR B N 1
ATOM 2799 C CA . THR B 1 122 ? 4.824 16.656 1.277 1 98.94 122 THR B CA 1
ATOM 2800 C C . THR B 1 122 ? 6.109 17.156 0.627 1 98.94 122 THR B C 1
ATOM 2802 O O . THR B 1 122 ? 6.816 17.984 1.201 1 98.94 122 THR B O 1
ATOM 2805 N N . GLN B 1 123 ? 6.344 16.672 -0.597 1 98.81 123 GLN B N 1
ATOM 2806 C CA . GLN B 1 123 ? 7.539 17.062 -1.345 1 98.81 123 GLN B CA 1
ATOM 2807 C C . GLN B 1 123 ? 7.602 18.578 -1.543 1 98.81 123 GLN B C 1
ATOM 2809 O O . GLN B 1 123 ? 8.641 19.188 -1.299 1 98.81 123 GLN B O 1
ATOM 2814 N N . ALA B 1 124 ? 6.527 19.172 -1.942 1 98.88 124 ALA B N 1
ATOM 2815 C CA . ALA B 1 124 ? 6.48 20.594 -2.277 1 98.88 124 ALA B CA 1
ATOM 2816 C C . ALA B 1 124 ? 6.664 21.453 -1.032 1 98.88 124 ALA B C 1
ATOM 2818 O O . ALA B 1 124 ? 7.219 22.562 -1.106 1 98.88 124 ALA B O 1
ATOM 2819 N N . PHE B 1 125 ? 6.254 20.984 0.116 1 98.94 125 PHE B N 1
ATOM 2820 C CA . PHE B 1 125 ? 6.242 21.812 1.309 1 98.94 125 PHE B CA 1
ATOM 2821 C C . PHE B 1 125 ? 7.445 21.516 2.197 1 98.94 125 PHE B C 1
ATOM 2823 O O . PHE B 1 125 ? 7.66 22.172 3.211 1 98.94 125 PHE B O 1
ATOM 2830 N N . LEU B 1 126 ? 8.266 20.516 1.811 1 98.81 126 LEU B N 1
ATOM 2831 C CA . LEU B 1 126 ? 9.398 20.094 2.619 1 98.81 126 LEU B CA 1
ATOM 2832 C C . LEU B 1 126 ? 10.352 21.25 2.889 1 98.81 126 LEU B C 1
ATOM 2834 O O . LEU B 1 126 ? 10.82 21.422 4.016 1 98.81 126 LEU B O 1
ATOM 2838 N N . PRO B 1 127 ? 10.625 22.109 1.875 1 98.75 127 PRO B N 1
ATOM 2839 C CA . PRO B 1 127 ? 11.523 23.219 2.168 1 98.75 127 PRO B CA 1
ATOM 2840 C C . PRO B 1 127 ? 10.977 24.141 3.256 1 98.75 127 PRO B C 1
ATOM 2842 O O . PRO B 1 127 ? 11.742 24.625 4.102 1 98.75 127 PRO B O 1
ATOM 2845 N N . LEU B 1 128 ? 9.734 24.422 3.26 1 98.94 128 LEU B N 1
ATOM 2846 C CA . LEU B 1 128 ? 9.117 25.266 4.277 1 98.94 128 LEU B CA 1
ATOM 2847 C C . LEU B 1 128 ? 9.086 24.547 5.629 1 98.94 128 LEU B C 1
ATOM 2849 O O . LEU B 1 128 ? 9.234 25.188 6.672 1 98.94 128 LEU B O 1
ATOM 2853 N N . LEU B 1 129 ? 8.867 23.234 5.57 1 98.94 129 LEU B N 1
ATOM 2854 C CA . LEU B 1 129 ? 8.859 22.438 6.789 1 98.94 129 LEU B CA 1
ATOM 2855 C C . LEU B 1 129 ? 10.242 22.406 7.43 1 98.94 129 LEU B C 1
ATOM 2857 O O . LEU B 1 129 ? 10.367 22.422 8.656 1 98.94 129 LEU B O 1
ATOM 2861 N N . ARG B 1 130 ? 11.273 22.344 6.648 1 98.69 130 ARG B N 1
ATOM 2862 C CA . ARG B 1 130 ? 12.641 22.328 7.145 1 98.69 130 ARG B CA 1
ATOM 2863 C C . ARG B 1 130 ? 12.977 23.625 7.875 1 98.69 130 ARG B C 1
ATOM 2865 O O . ARG B 1 130 ? 13.844 23.641 8.75 1 98.69 130 ARG B O 1
ATOM 2872 N N . LYS B 1 131 ? 12.273 24.703 7.547 1 98.31 131 LYS B N 1
ATOM 2873 C CA . LYS B 1 131 ? 12.469 26 8.211 1 98.31 131 LYS B CA 1
ATOM 2874 C C . LYS B 1 131 ? 11.641 26.078 9.484 1 98.31 131 LYS B C 1
ATOM 2876 O O . LYS B 1 131 ? 11.828 27 10.289 1 98.31 131 LYS B O 1
ATOM 2881 N N . GLY B 1 132 ? 10.695 25.156 9.648 1 97.81 132 GLY B N 1
ATOM 2882 C CA . GLY B 1 132 ? 9.828 25.172 10.82 1 97.81 132 GLY B CA 1
ATOM 2883 C C . GLY B 1 132 ? 10.5 24.625 12.062 1 97.81 132 GLY B C 1
ATOM 2884 O O . GLY B 1 132 ? 11.516 23.922 11.969 1 97.81 132 GLY B O 1
ATOM 2885 N N . GLU B 1 133 ? 9.961 24.906 13.18 1 95.69 133 GLU B N 1
ATOM 2886 C CA . GLU B 1 133 ? 10.539 24.438 14.438 1 95.69 133 GLU B CA 1
ATOM 2887 C C . GLU B 1 133 ? 10.086 23.016 14.758 1 95.69 133 GLU B C 1
ATOM 2889 O O . GLU B 1 133 ? 10.883 22.188 15.211 1 95.69 133 GLU B O 1
ATOM 2894 N N . ARG B 1 134 ? 8.875 22.641 14.523 1 96.5 134 ARG B N 1
ATOM 2895 C CA . ARG B 1 134 ? 8.32 21.359 14.953 1 96.5 134 ARG B CA 1
ATOM 2896 C C . ARG B 1 134 ? 8.664 20.25 13.961 1 96.5 134 ARG B C 1
ATOM 2898 O O . ARG B 1 134 ? 8.914 19.109 14.359 1 96.5 134 ARG B O 1
ATOM 2905 N N . LYS B 1 135 ? 8.57 20.484 12.664 1 98.56 135 LYS B N 1
ATOM 2906 C CA . LYS B 1 135 ? 8.852 19.531 11.594 1 98.56 135 LYS B CA 1
ATOM 2907 C C . LYS B 1 135 ? 7.977 18.297 11.711 1 98.56 135 LYS B C 1
ATOM 2909 O O . LYS B 1 135 ? 8.477 17.172 11.688 1 98.56 135 LYS B O 1
ATOM 2914 N N . LEU B 1 136 ? 6.656 18.469 11.875 1 98.94 136 LEU B N 1
ATOM 2915 C CA . LEU B 1 136 ? 5.68 17.391 12.031 1 98.94 136 LEU B CA 1
ATOM 2916 C C . LEU B 1 136 ? 4.797 17.281 10.789 1 98.94 136 LEU B C 1
ATOM 2918 O O . LEU B 1 136 ? 4.227 18.266 10.336 1 98.94 136 LEU B O 1
ATOM 2922 N N . VAL B 1 137 ? 4.797 16.094 10.219 1 98.94 137 VAL B N 1
ATOM 2923 C CA . VAL B 1 137 ? 3.865 15.773 9.141 1 98.94 137 VAL B CA 1
ATOM 2924 C C . VAL B 1 137 ? 2.912 14.672 9.594 1 98.94 137 VAL B C 1
ATOM 2926 O O . VAL B 1 137 ? 3.352 13.602 10.031 1 98.94 137 VAL B O 1
ATOM 2929 N N . THR B 1 138 ? 1.656 14.953 9.594 1 98.94 138 THR B N 1
ATOM 2930 C CA . THR B 1 138 ? 0.63 13.969 9.93 1 98.94 138 THR B CA 1
ATOM 2931 C C . THR B 1 138 ? -0.167 13.578 8.688 1 98.94 138 THR B C 1
ATOM 2933 O O . THR B 1 138 ? -0.816 14.414 8.062 1 98.94 138 THR B O 1
ATOM 2936 N N . ASN B 1 139 ? -0.048 12.328 8.328 1 98.94 139 ASN B N 1
ATOM 2937 C CA . ASN B 1 139 ? -0.906 11.75 7.301 1 98.94 139 ASN B CA 1
ATOM 2938 C C . ASN B 1 139 ? -2.156 11.117 7.906 1 98.94 139 ASN B C 1
ATOM 2940 O O . ASN B 1 139 ? -2.062 10.195 8.711 1 98.94 139 ASN B O 1
ATOM 2944 N N . ILE B 1 140 ? -3.312 11.664 7.535 1 98.94 140 ILE B N 1
ATOM 2945 C CA . ILE B 1 140 ? -4.555 11.07 8.016 1 98.94 140 ILE B CA 1
ATOM 2946 C C . ILE B 1 140 ? -4.793 9.734 7.309 1 98.94 140 ILE B C 1
ATOM 2948 O O . ILE B 1 140 ? -5.004 9.695 6.094 1 98.94 140 ILE B O 1
ATOM 2952 N N . SER B 1 141 ? -4.711 8.695 8.039 1 98.75 141 SER B N 1
ATOM 2953 C CA . SER B 1 141 ? -4.969 7.344 7.562 1 98.75 141 SER B CA 1
ATOM 2954 C C . SER B 1 141 ? -6.262 6.789 8.148 1 98.75 141 SER B C 1
ATOM 2956 O O . SER B 1 141 ? -7.27 7.496 8.227 1 98.75 141 SER B O 1
ATOM 2958 N N . THR B 1 142 ? -6.367 5.547 8.352 1 98.62 142 THR B N 1
ATOM 2959 C CA . THR B 1 142 ? -7.527 4.832 8.875 1 98.62 142 THR B CA 1
ATOM 2960 C C . THR B 1 142 ? -7.141 3.42 9.312 1 98.62 142 THR B C 1
ATOM 2962 O O . THR B 1 142 ? -6.242 2.807 8.727 1 98.62 142 THR B O 1
ATOM 2965 N N . THR B 1 143 ? -7.855 2.873 10.289 1 98.19 143 THR B N 1
ATOM 2966 C CA . THR B 1 143 ? -7.648 1.482 10.672 1 98.19 143 THR B CA 1
ATOM 2967 C C . THR B 1 143 ? -7.957 0.546 9.508 1 98.19 143 THR B C 1
ATOM 2969 O O . THR B 1 143 ? -7.414 -0.558 9.43 1 98.19 143 THR B O 1
ATOM 2972 N N . LEU B 1 144 ? -8.781 0.979 8.57 1 98.56 144 LEU B N 1
ATOM 2973 C CA . LEU B 1 144 ? -9.078 0.197 7.375 1 98.56 144 LEU B CA 1
ATOM 2974 C C . LEU B 1 144 ? -7.824 -0.008 6.531 1 98.56 144 LEU B C 1
ATOM 2976 O O . LEU B 1 144 ? -7.797 -0.869 5.648 1 98.56 144 LEU B O 1
ATOM 2980 N N . GLY B 1 145 ? -6.777 0.806 6.746 1 98.69 145 GLY B N 1
ATOM 2981 C CA . GLY B 1 145 ? -5.52 0.68 6.02 1 98.69 145 GLY B CA 1
ATOM 2982 C C . GLY B 1 145 ? -4.531 -0.251 6.699 1 98.69 145 GLY B C 1
ATOM 2983 O O . GLY B 1 145 ? -3.393 -0.387 6.25 1 98.69 145 GLY B O 1
ATOM 2984 N N . SER B 1 146 ? -4.93 -0.867 7.867 1 98.75 146 SER B N 1
ATOM 2985 C CA . SER B 1 146 ? -4.113 -1.849 8.578 1 98.75 146 SER B CA 1
ATOM 2986 C C . SER B 1 146 ? -4.293 -3.244 7.988 1 98.75 146 SER B C 1
ATOM 2988 O O . SER B 1 146 ? -5.398 -3.785 7.98 1 98.75 146 SER B O 1
ATOM 2990 N N . ILE B 1 147 ? -3.217 -3.811 7.492 1 98.88 147 ILE B N 1
ATOM 2991 C CA . ILE B 1 147 ? -3.291 -5.176 6.98 1 98.88 147 ILE B CA 1
ATOM 2992 C C . ILE B 1 147 ? -3.52 -6.145 8.141 1 98.88 147 ILE B C 1
ATOM 2994 O O . ILE B 1 147 ? -4.25 -7.129 8 1 98.88 147 ILE B O 1
ATOM 2998 N N . GLY B 1 148 ? -2.943 -5.793 9.289 1 98.19 148 GLY B N 1
ATOM 2999 C CA . GLY B 1 148 ? -2.984 -6.648 10.469 1 98.19 148 GLY B CA 1
ATOM 3000 C C . GLY B 1 148 ? -4.387 -6.859 11 1 98.19 148 GLY B C 1
ATOM 3001 O O . GLY B 1 148 ? -4.672 -7.883 11.625 1 98.19 148 GLY B O 1
ATOM 3002 N N . VAL B 1 149 ? -5.305 -5.91 10.727 1 97.44 149 VAL B N 1
ATOM 3003 C CA . VAL B 1 149 ? -6.66 -6.082 11.242 1 97.44 149 VAL B CA 1
ATOM 3004 C C . VAL B 1 149 ? -7.66 -6.043 10.094 1 97.44 149 VAL B C 1
ATOM 3006 O O . VAL B 1 149 ? -8.844 -5.766 10.297 1 97.44 149 VAL B O 1
ATOM 3009 N N . ALA B 1 150 ? -7.219 -6.289 8.914 1 98.12 150 ALA B N 1
ATOM 3010 C CA . ALA B 1 150 ? -8.039 -6.156 7.711 1 98.12 150 ALA B CA 1
ATOM 3011 C C . ALA B 1 150 ? -9.258 -7.074 7.777 1 98.12 150 ALA B C 1
ATOM 3013 O O . ALA B 1 150 ? -10.344 -6.703 7.328 1 98.12 150 ALA B O 1
ATOM 3014 N N . SER B 1 151 ? -9.086 -8.258 8.367 1 97.69 151 SER B N 1
ATOM 3015 C CA . SER B 1 151 ? -10.172 -9.234 8.414 1 97.69 151 SER B CA 1
ATOM 3016 C C . SER B 1 151 ? -11.328 -8.727 9.273 1 97.69 151 SER B C 1
ATOM 3018 O O . SER B 1 151 ? -12.492 -9.07 9.023 1 97.69 151 SER B O 1
ATOM 3020 N N . THR B 1 152 ? -10.977 -7.863 10.273 1 95.81 152 THR B N 1
ATOM 3021 C CA . THR B 1 152 ? -11.992 -7.27 11.133 1 95.81 152 THR B CA 1
ATOM 3022 C C . THR B 1 152 ? -12.945 -6.398 10.32 1 95.81 152 THR B C 1
ATOM 3024 O O . THR B 1 152 ? -14.133 -6.289 10.648 1 95.81 152 THR B O 1
ATOM 3027 N N . PHE B 1 153 ? -12.43 -5.879 9.211 1 96.94 153 PHE B N 1
ATOM 3028 C CA . PHE B 1 153 ? -13.195 -4.898 8.453 1 96.94 153 PHE B CA 1
ATOM 3029 C C . PHE B 1 153 ? -13.562 -5.441 7.078 1 96.94 153 PHE B C 1
ATOM 3031 O O . PHE B 1 153 ? -13.758 -4.676 6.133 1 96.94 153 PHE B O 1
ATOM 3038 N N . LYS B 1 154 ? -13.641 -6.754 6.957 1 96.06 154 LYS B N 1
ATOM 3039 C CA . LYS B 1 154 ? -13.844 -7.406 5.668 1 96.06 154 LYS B CA 1
ATOM 3040 C C . LYS B 1 154 ? -15.18 -7.004 5.055 1 96.06 154 LYS B C 1
ATOM 3042 O O . LYS B 1 154 ? -15.312 -6.938 3.828 1 96.06 154 LYS B O 1
ATOM 3047 N N . SER B 1 155 ? -16.156 -6.617 5.867 1 95.75 155 SER B N 1
ATOM 3048 C CA . SER B 1 155 ? -17.484 -6.32 5.375 1 95.75 155 SER B CA 1
ATOM 3049 C C . SER B 1 155 ? -17.578 -4.91 4.801 1 95.75 155 SER B C 1
ATOM 3051 O O . SER B 1 155 ? -18.547 -4.562 4.133 1 95.75 155 SER B O 1
ATOM 3053 N N . ASN B 1 156 ? -16.562 -4.02 5.102 1 96.81 156 ASN B N 1
ATOM 3054 C CA . ASN B 1 156 ? -16.531 -2.695 4.496 1 96.81 156 ASN B CA 1
ATOM 3055 C C . ASN B 1 156 ? -16.156 -2.762 3.021 1 96.81 156 ASN B C 1
ATOM 3057 O O . ASN B 1 156 ? -15.031 -3.158 2.688 1 96.81 156 ASN B O 1
ATOM 3061 N N . PRO B 1 157 ? -17.031 -2.334 2.086 1 97.81 157 PRO B N 1
ATOM 3062 C CA . PRO B 1 157 ? -16.828 -2.58 0.657 1 97.81 157 PRO B CA 1
ATOM 3063 C C . PRO B 1 157 ? -16.016 -1.474 -0.021 1 97.81 157 PRO B C 1
ATOM 3065 O O . PRO B 1 157 ? -16.453 -0.918 -1.032 1 97.81 157 PRO B O 1
ATOM 3068 N N . VAL B 1 158 ? -14.836 -1.213 0.558 1 98.62 158 VAL B N 1
ATOM 3069 C CA . VAL B 1 158 ? -14 -0.127 0.058 1 98.62 158 VAL B CA 1
ATOM 3070 C C . VAL B 1 158 ? -12.578 -0.629 -0.157 1 98.62 158 VAL B C 1
ATOM 3072 O O . VAL B 1 158 ? -11.617 -0.043 0.356 1 98.62 158 VAL B O 1
ATOM 3075 N N . PRO B 1 159 ? -12.367 -1.653 -1.011 1 98.75 159 PRO B N 1
ATOM 3076 C CA . PRO B 1 159 ? -11.055 -2.297 -1.133 1 98.75 159 PRO B CA 1
ATOM 3077 C C . PRO B 1 159 ? -9.977 -1.352 -1.67 1 98.75 159 PRO B C 1
ATOM 3079 O O . PRO B 1 159 ? -8.836 -1.385 -1.209 1 98.75 159 PRO B O 1
ATOM 3082 N N . ALA B 1 160 ? -10.328 -0.512 -2.672 1 98.88 160 ALA B N 1
ATOM 3083 C CA . ALA B 1 160 ? -9.328 0.419 -3.197 1 98.88 160 ALA B CA 1
ATOM 3084 C C . ALA B 1 160 ? -8.82 1.354 -2.104 1 98.88 160 ALA B C 1
ATOM 3086 O O . ALA B 1 160 ? -7.633 1.664 -2.049 1 98.88 160 ALA B O 1
ATOM 3087 N N . TYR B 1 161 ? -9.781 1.768 -1.241 1 98.81 161 TYR B N 1
ATOM 3088 C CA . TYR B 1 161 ? -9.438 2.625 -0.112 1 98.81 161 TYR B CA 1
ATOM 3089 C C . TYR B 1 161 ? -8.5 1.906 0.852 1 98.81 161 TYR B C 1
ATOM 3091 O O . TYR B 1 161 ? -7.449 2.438 1.218 1 98.81 161 TYR B O 1
ATOM 3099 N N . LYS B 1 162 ? -8.797 0.671 1.21 1 98.88 162 LYS B N 1
ATOM 3100 C CA . LYS B 1 162 ? -7.98 -0.118 2.131 1 98.88 162 LYS B CA 1
ATOM 3101 C C . LYS B 1 162 ? -6.582 -0.348 1.568 1 98.88 162 LYS B C 1
ATOM 3103 O O . LYS B 1 162 ? -5.586 -0.137 2.264 1 98.88 162 LYS B O 1
ATOM 3108 N N . ILE B 1 163 ? -6.523 -0.69 0.312 1 98.94 163 ILE B N 1
ATOM 3109 C CA . ILE B 1 163 ? -5.266 -1.002 -0.359 1 98.94 163 ILE B CA 1
ATOM 3110 C C . ILE B 1 163 ? -4.391 0.248 -0.425 1 98.94 163 ILE B C 1
ATOM 3112 O O . ILE B 1 163 ? -3.211 0.208 -0.067 1 98.94 163 ILE B O 1
ATOM 3116 N N . THR B 1 164 ? -4.941 1.381 -0.804 1 98.94 164 THR B N 1
ATOM 3117 C CA . THR B 1 164 ? -4.148 2.594 -0.977 1 98.94 164 THR B CA 1
ATOM 3118 C C . THR B 1 164 ? -3.754 3.18 0.376 1 98.94 164 THR B C 1
ATOM 3120 O O . THR B 1 164 ? -2.68 3.768 0.514 1 98.94 164 THR B O 1
ATOM 3123 N N . ARG B 1 165 ? -4.539 2.953 1.375 1 98.94 165 ARG B N 1
ATOM 3124 C CA . ARG B 1 165 ? -4.188 3.471 2.693 1 98.94 165 ARG B CA 1
ATOM 3125 C C . ARG B 1 165 ? -3.066 2.65 3.322 1 98.94 165 ARG B C 1
ATOM 3127 O O . ARG B 1 165 ? -2.246 3.182 4.074 1 98.94 165 ARG B O 1
ATOM 3134 N N . ALA B 1 166 ? -2.979 1.352 2.984 1 98.94 166 ALA B N 1
ATOM 3135 C CA . ALA B 1 166 ? -1.779 0.603 3.355 1 98.94 166 ALA B CA 1
ATOM 3136 C C . ALA B 1 166 ? -0.536 1.201 2.703 1 98.94 166 ALA B C 1
ATOM 3138 O O . ALA B 1 166 ? 0.515 1.31 3.34 1 98.94 166 ALA B O 1
ATOM 3139 N N . ALA B 1 167 ? -0.665 1.573 1.445 1 99 167 ALA B N 1
ATOM 3140 C CA . ALA B 1 167 ? 0.436 2.234 0.749 1 99 167 ALA B CA 1
ATOM 3141 C C . ALA B 1 167 ? 0.788 3.561 1.416 1 99 167 ALA B C 1
ATOM 3143 O O . ALA B 1 167 ? 1.966 3.898 1.556 1 99 167 ALA B O 1
ATOM 3144 N N . LEU B 1 168 ? -0.21 4.312 1.829 1 98.94 168 LEU B N 1
ATOM 3145 C CA . LEU B 1 168 ? 0.01 5.578 2.523 1 98.94 168 LEU B CA 1
ATOM 3146 C C . LEU B 1 168 ? 0.784 5.359 3.82 1 98.94 168 LEU B C 1
ATOM 3148 O O . LEU B 1 168 ? 1.657 6.156 4.168 1 98.94 168 LEU B O 1
ATOM 3152 N N . ASN B 1 169 ? 0.413 4.301 4.539 1 98.94 169 ASN B N 1
ATOM 3153 C CA . ASN B 1 169 ? 1.13 3.959 5.766 1 98.94 169 ASN B CA 1
ATOM 3154 C C . ASN B 1 169 ? 2.609 3.695 5.492 1 98.94 169 ASN B C 1
ATOM 3156 O O . ASN B 1 169 ? 3.473 4.156 6.238 1 98.94 169 ASN B O 1
ATOM 3160 N N . MET B 1 170 ? 2.869 3 4.383 1 99 170 MET B N 1
ATOM 3161 C CA . MET B 1 170 ? 4.27 2.76 4.043 1 99 170 MET B CA 1
ATOM 3162 C C . MET B 1 170 ? 4.957 4.055 3.625 1 99 170 MET B C 1
ATOM 3164 O O . MET B 1 170 ? 6.117 4.285 3.975 1 99 170 MET B O 1
ATOM 3168 N N . LEU B 1 171 ? 4.27 4.871 2.885 1 98.94 171 LEU B N 1
ATOM 3169 C CA . LEU B 1 171 ? 4.824 6.172 2.527 1 98.94 171 LEU B CA 1
ATOM 3170 C C . LEU B 1 171 ? 5.227 6.953 3.775 1 98.94 171 LEU B C 1
ATOM 3172 O O . LEU B 1 171 ? 6.309 7.543 3.818 1 98.94 171 LEU B O 1
ATOM 3176 N N . THR B 1 172 ? 4.371 6.918 4.77 1 98.94 172 THR B N 1
ATOM 3177 C CA . THR B 1 172 ? 4.648 7.578 6.043 1 98.94 172 THR B CA 1
ATOM 3178 C C . THR B 1 172 ? 5.941 7.047 6.656 1 98.94 172 THR B C 1
ATOM 3180 O O . THR B 1 172 ? 6.809 7.824 7.059 1 98.94 172 THR B O 1
ATOM 3183 N N . LYS B 1 173 ? 6.047 5.723 6.66 1 98.94 173 LYS B N 1
ATOM 3184 C CA . LYS B 1 173 ? 7.215 5.066 7.238 1 98.94 173 LYS B CA 1
ATOM 3185 C C . LYS B 1 173 ? 8.484 5.414 6.461 1 98.94 173 LYS B C 1
ATOM 3187 O O . LYS B 1 173 ? 9.539 5.648 7.055 1 98.94 173 LYS B O 1
ATOM 3192 N N . GLN B 1 174 ? 8.422 5.488 5.137 1 98.88 174 GLN B N 1
ATOM 3193 C CA . GLN B 1 174 ? 9.57 5.805 4.297 1 98.88 174 GLN B CA 1
ATOM 3194 C C . GLN B 1 174 ? 10.078 7.219 4.57 1 98.88 174 GLN B C 1
ATOM 3196 O O . GLN B 1 174 ? 11.281 7.43 4.719 1 98.88 174 GLN B O 1
ATOM 3201 N N . TYR B 1 175 ? 9.195 8.18 4.637 1 98.94 175 TYR B N 1
ATOM 3202 C CA . TYR B 1 175 ? 9.594 9.547 4.953 1 98.94 175 TYR B CA 1
ATOM 3203 C C . TYR B 1 175 ? 10.172 9.641 6.359 1 98.94 175 TYR B C 1
ATOM 3205 O O . TYR B 1 175 ? 11.188 10.312 6.578 1 98.94 175 TYR B O 1
ATOM 3213 N N . ALA B 1 176 ? 9.477 8.984 7.316 1 98.94 176 ALA B N 1
ATOM 3214 C CA . ALA B 1 176 ? 9.938 8.992 8.703 1 98.94 176 ALA B CA 1
ATOM 3215 C C . ALA B 1 176 ? 11.383 8.523 8.797 1 98.94 176 ALA B C 1
ATOM 3217 O O . ALA B 1 176 ? 12.211 9.18 9.438 1 98.94 176 ALA B O 1
ATOM 3218 N N . ASP B 1 177 ? 11.68 7.375 8.156 1 98.62 177 ASP B N 1
ATOM 3219 C CA . ASP B 1 177 ? 13.023 6.805 8.203 1 98.62 177 ASP B CA 1
ATOM 3220 C C . ASP B 1 177 ? 14.031 7.711 7.5 1 98.62 177 ASP B C 1
ATOM 3222 O O . ASP B 1 177 ? 15.125 7.949 8.016 1 98.62 177 ASP B O 1
ATOM 3226 N N . ASP B 1 178 ? 13.688 8.289 6.41 1 98.5 178 ASP B N 1
ATOM 3227 C CA . ASP B 1 178 ? 14.609 9.039 5.559 1 98.5 178 ASP B CA 1
ATOM 3228 C C . ASP B 1 178 ? 14.992 10.367 6.199 1 98.5 178 ASP B C 1
ATOM 3230 O O . ASP B 1 178 ? 16.125 10.828 6.047 1 98.5 178 ASP B O 1
ATOM 3234 N N . LEU B 1 179 ? 14.039 10.977 6.91 1 98.56 179 LEU B N 1
ATOM 3235 C CA . LEU B 1 179 ? 14.281 12.336 7.371 1 98.56 179 LEU B CA 1
ATOM 3236 C C . LEU B 1 179 ? 14.43 12.375 8.891 1 98.56 179 LEU B C 1
ATOM 3238 O O . LEU B 1 179 ? 14.383 13.453 9.492 1 98.56 179 LEU B O 1
ATOM 3242 N N . ALA B 1 180 ? 14.594 11.195 9.5 1 98.31 180 ALA B N 1
ATOM 3243 C CA . ALA B 1 180 ? 14.734 11.109 10.945 1 98.31 180 ALA B CA 1
ATOM 3244 C C . ALA B 1 180 ? 15.891 11.977 11.438 1 98.31 180 ALA B C 1
ATOM 3246 O O . ALA B 1 180 ? 15.766 12.68 12.445 1 98.31 180 ALA B O 1
ATOM 3247 N N . ASP B 1 181 ? 16.953 11.992 10.703 1 97.69 181 ASP B N 1
ATOM 3248 C CA . ASP B 1 181 ? 18.172 12.695 11.125 1 97.69 181 ASP B CA 1
ATOM 3249 C C . ASP B 1 181 ? 18 14.203 11.023 1 97.69 181 ASP B C 1
ATOM 3251 O O . ASP B 1 181 ? 18.781 14.969 11.602 1 97.69 181 ASP B O 1
ATOM 3255 N N . GLU B 1 182 ? 16.984 14.617 10.281 1 98.06 182 GLU B N 1
ATOM 3256 C CA . GLU B 1 182 ? 16.703 16.047 10.164 1 98.06 182 GLU B CA 1
ATOM 3257 C C . GLU B 1 182 ? 15.75 16.516 11.258 1 98.06 182 GLU B C 1
ATOM 3259 O O . GLU B 1 182 ? 15.375 17.688 11.297 1 98.06 182 GLU B O 1
ATOM 3264 N N . GLY B 1 183 ? 15.281 15.562 12.07 1 98.12 183 GLY B N 1
ATOM 3265 C CA . GLY B 1 183 ? 14.43 15.93 13.195 1 98.12 183 GLY B CA 1
ATOM 3266 C C . GLY B 1 183 ? 12.945 15.852 12.867 1 98.12 183 GLY B C 1
ATOM 3267 O O . GLY B 1 183 ? 12.109 16.281 13.664 1 98.12 183 GLY B O 1
ATOM 3268 N N . PHE B 1 184 ? 12.648 15.312 11.727 1 98.81 184 PHE B N 1
ATOM 3269 C CA . PHE B 1 184 ? 11.25 15.211 11.328 1 98.81 184 PHE B CA 1
ATOM 3270 C C . PHE B 1 184 ? 10.539 14.102 12.094 1 98.81 184 PHE B C 1
ATOM 3272 O O . PHE B 1 184 ? 11.156 13.102 12.461 1 98.81 184 PHE B O 1
ATOM 3279 N N . THR B 1 185 ? 9.289 14.281 12.352 1 98.88 185 THR B N 1
ATOM 3280 C CA . THR B 1 185 ? 8.359 13.25 12.789 1 98.88 185 THR B CA 1
ATOM 3281 C C . THR B 1 185 ? 7.211 13.094 11.797 1 98.88 185 THR B C 1
ATOM 3283 O O . THR B 1 185 ? 6.52 14.062 11.477 1 98.88 185 THR B O 1
ATOM 3286 N N . PHE B 1 186 ? 7.109 11.938 11.242 1 98.94 186 PHE B N 1
ATOM 3287 C CA . PHE B 1 186 ? 5.977 11.562 10.406 1 98.94 186 PHE B CA 1
ATOM 3288 C C . PHE B 1 186 ? 5.051 10.609 11.141 1 98.94 186 PHE B C 1
ATOM 3290 O O . PHE B 1 186 ? 5.5 9.602 11.695 1 98.94 186 PHE B O 1
ATOM 3297 N N . LEU B 1 187 ? 3.715 10.914 11.141 1 98.94 187 LEU B N 1
ATOM 3298 C CA . LEU B 1 187 ? 2.713 10.062 11.773 1 98.94 187 LEU B CA 1
ATOM 3299 C C . LEU B 1 187 ? 1.623 9.672 10.781 1 98.94 187 LEU B C 1
ATOM 3301 O O . LEU B 1 187 ? 1.198 10.5 9.961 1 98.94 187 LEU B O 1
ATOM 3305 N N . ALA B 1 188 ? 1.26 8.438 10.805 1 98.94 188 ALA B N 1
ATOM 3306 C CA . ALA B 1 188 ? -0.061 8.039 10.32 1 98.94 188 ALA B CA 1
ATOM 3307 C C . ALA B 1 188 ? -1.079 8.023 11.461 1 98.94 188 ALA B C 1
ATOM 3309 O O . ALA B 1 188 ? -0.86 7.383 12.484 1 98.94 188 ALA B O 1
ATOM 3310 N N . VAL B 1 189 ? -2.178 8.75 11.312 1 98.94 189 VAL B N 1
ATOM 3311 C CA . VAL B 1 189 ? -3.154 8.836 12.391 1 98.94 189 VAL B CA 1
ATOM 3312 C C . VAL B 1 189 ? -4.527 8.391 11.883 1 98.94 189 VAL B C 1
ATOM 3314 O O . VAL B 1 189 ? -5 8.875 10.852 1 98.94 189 VAL B O 1
ATOM 3317 N N . SER B 1 190 ? -5.113 7.465 12.508 1 98.88 190 SER B N 1
ATOM 3318 C CA . SER B 1 190 ? -6.52 7.148 12.289 1 98.88 190 SER B CA 1
ATOM 3319 C C . SER B 1 190 ? -7.426 8.039 13.125 1 98.88 190 SER B C 1
ATOM 3321 O O . SER B 1 190 ? -7.438 7.941 14.359 1 98.88 190 SER B O 1
ATOM 3323 N N . PRO B 1 191 ? -8.156 8.867 12.492 1 98.69 191 PRO B N 1
ATOM 3324 C CA . PRO B 1 191 ? -8.969 9.828 13.242 1 98.69 191 PRO B CA 1
ATOM 3325 C C . PRO B 1 191 ? -10.227 9.188 13.836 1 98.69 191 PRO B C 1
ATOM 3327 O O . PRO B 1 191 ? -10.922 9.812 14.641 1 98.69 191 PRO B O 1
ATOM 3330 N N . GLY B 1 19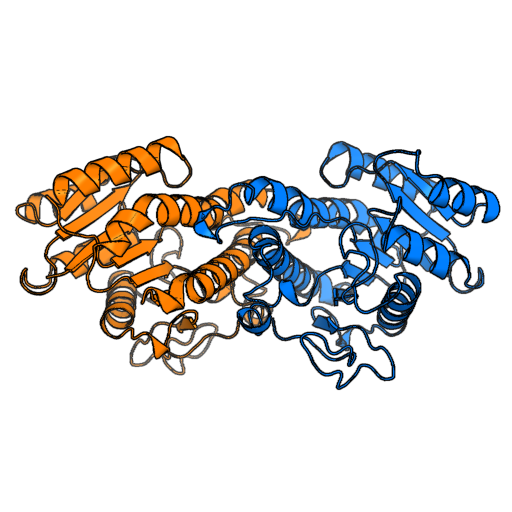2 ? -10.508 7.898 13.445 1 97.75 192 GLY B N 1
ATOM 3331 C CA . GLY B 1 192 ? -11.75 7.254 13.82 1 97.75 192 GLY B CA 1
ATOM 3332 C C . GLY B 1 192 ? -12.828 7.375 12.766 1 97.75 192 GLY B C 1
ATOM 3333 O O . GLY B 1 192 ? -12.625 8.023 11.734 1 97.75 192 GLY B O 1
ATOM 3334 N N . TRP B 1 193 ? -13.922 6.637 12.992 1 98.06 193 TRP B N 1
ATOM 3335 C CA . TRP B 1 193 ? -15.094 6.727 12.133 1 98.06 193 TRP B CA 1
ATOM 3336 C C . TRP B 1 193 ? -15.953 7.934 12.508 1 98.06 193 TRP B C 1
ATOM 3338 O O . TRP B 1 193 ? -16.656 7.91 13.523 1 98.06 193 TRP B O 1
ATOM 3348 N N . LEU B 1 194 ? -15.891 8.953 11.648 1 98.5 194 LEU B N 1
ATOM 3349 C CA . LEU B 1 194 ? -16.438 10.266 11.984 1 98.5 194 LEU B CA 1
ATOM 3350 C C . LEU B 1 194 ? -17.672 10.562 11.141 1 98.5 194 LEU B C 1
ATOM 3352 O O . LEU B 1 194 ? -17.75 10.172 9.977 1 98.5 194 LEU B O 1
ATOM 3356 N N . GLN B 1 195 ? -18.547 11.344 11.711 1 98.25 195 GLN B N 1
ATOM 3357 C CA . GLN B 1 195 ? -19.75 11.766 11.016 1 98.25 195 GLN B CA 1
ATOM 3358 C C . GLN B 1 195 ? -19.469 12.891 10.023 1 98.25 195 GLN B C 1
ATOM 3360 O O . GLN B 1 195 ? -19.672 14.062 10.336 1 98.25 195 GLN B O 1
ATOM 3365 N N . THR B 1 196 ? -18.953 12.555 8.898 1 97.69 196 THR B N 1
ATOM 3366 C CA . THR B 1 196 ? -18.703 13.391 7.727 1 97.69 196 THR B CA 1
ATOM 3367 C C . THR B 1 196 ? -19.406 12.828 6.5 1 97.69 196 THR B C 1
ATOM 3369 O O . THR B 1 196 ? -20.078 11.797 6.578 1 97.69 196 THR B O 1
ATOM 3372 N N . ASP B 1 197 ? -19.359 13.547 5.41 1 95.56 197 ASP B N 1
ATOM 3373 C CA . ASP B 1 197 ? -19.922 13.008 4.176 1 95.56 197 ASP B CA 1
ATOM 3374 C C . ASP B 1 197 ? -19.312 11.641 3.848 1 95.56 197 ASP B C 1
ATOM 3376 O O . ASP B 1 197 ? -20.016 10.727 3.416 1 95.56 197 ASP B O 1
ATOM 3380 N N . MET B 1 198 ? -18.047 11.469 4.062 1 95.38 198 MET B N 1
ATOM 3381 C CA . MET B 1 198 ? -17.344 10.219 3.787 1 95.38 198 MET B CA 1
ATOM 3382 C C . MET B 1 198 ? -17.734 9.148 4.797 1 95.38 198 MET B C 1
ATOM 3384 O O . MET B 1 198 ? -17.938 7.988 4.43 1 95.38 198 MET B O 1
ATOM 3388 N N . GLY B 1 199 ? -17.891 9.508 6.117 1 96.44 199 GLY B N 1
ATOM 3389 C CA . GLY B 1 199 ? -18.109 8.547 7.18 1 96.44 199 GLY B CA 1
ATOM 3390 C C . GLY B 1 199 ? -19.578 8.172 7.344 1 96.44 199 GLY B C 1
ATOM 3391 O O . GLY B 1 199 ? -19.891 7.105 7.871 1 96.44 199 GLY B O 1
ATOM 3392 N N . GLY B 1 200 ? -20.469 9.133 6.973 1 96.69 200 GLY B N 1
ATOM 3393 C CA . GLY B 1 200 ? -21.891 8.898 7.105 1 96.69 200 GLY B CA 1
ATOM 3394 C C . GLY B 1 200 ? -22.438 9.273 8.469 1 96.69 200 GLY B C 1
ATOM 3395 O O . GLY B 1 200 ? -21.672 9.445 9.422 1 96.69 200 GLY B O 1
ATOM 3396 N N . SER B 1 201 ? -23.719 9.32 8.617 1 95.69 201 SER B N 1
ATOM 3397 C CA . SER B 1 201 ? -24.391 9.789 9.828 1 95.69 201 SER B CA 1
ATOM 3398 C C . SER B 1 201 ? -24.312 8.75 10.938 1 95.69 201 SER B C 1
ATOM 3400 O O . SER B 1 201 ? -24.5 9.07 12.109 1 95.69 201 SER B O 1
ATOM 3402 N N . ARG B 1 202 ? -24.062 7.504 10.602 1 94.56 202 ARG B N 1
ATOM 3403 C CA . ARG B 1 202 ? -24.062 6.422 11.578 1 94.56 202 ARG B CA 1
ATOM 3404 C C . ARG B 1 202 ? -22.672 6.262 12.211 1 94.56 202 ARG B C 1
ATOM 3406 O O . ARG B 1 202 ? -22.469 5.383 13.047 1 94.56 202 ARG B O 1
ATOM 3413 N N . ALA B 1 203 ? -21.734 7.145 11.82 1 97.19 203 ALA B N 1
ATOM 3414 C CA . ALA B 1 203 ? -20.375 7.039 12.328 1 97.19 203 ALA B CA 1
ATOM 3415 C C . ALA B 1 203 ? -20.328 7.207 13.844 1 97.19 203 ALA B C 1
ATOM 3417 O O . ALA B 1 203 ? -21.234 7.801 14.43 1 97.19 203 ALA B O 1
ATOM 3418 N N . ASP B 1 204 ? -19.266 6.68 14.438 1 97 204 ASP B N 1
ATOM 3419 C CA . ASP B 1 204 ? -19.094 6.566 15.883 1 97 204 ASP B CA 1
ATOM 3420 C C . ASP B 1 204 ? -19.094 7.941 16.547 1 97 204 ASP B C 1
ATOM 3422 O O . ASP B 1 204 ? -19.703 8.133 17.594 1 97 204 ASP B O 1
ATOM 3426 N N . LEU B 1 205 ? -18.344 8.922 15.914 1 97.94 205 LEU B N 1
ATOM 3427 C CA . LEU B 1 205 ? -18.031 10.164 16.594 1 97.94 205 LEU B CA 1
ATOM 3428 C C . LEU B 1 205 ? -18.453 11.375 15.766 1 97.94 205 LEU B C 1
ATOM 3430 O O . LEU B 1 205 ? -18.297 11.367 14.547 1 97.94 205 LEU B O 1
ATOM 3434 N N . PRO B 1 206 ? -18.906 12.438 16.453 1 98.31 206 PRO B N 1
ATOM 3435 C CA . PRO B 1 206 ? -18.969 13.719 15.742 1 98.31 206 PRO B CA 1
ATOM 3436 C C . PRO B 1 206 ? -17.594 14.172 15.234 1 98.31 206 PRO B C 1
ATOM 3438 O O . PRO B 1 206 ? -16.578 13.914 15.875 1 98.31 206 PRO B O 1
ATOM 3441 N N . VAL B 1 207 ? -17.594 14.844 14.141 1 98.56 207 VAL B N 1
ATOM 3442 C CA . VAL B 1 207 ? -16.344 15.227 13.477 1 98.56 207 VAL B CA 1
ATOM 3443 C C . VAL B 1 207 ? -15.508 16.094 14.422 1 98.56 207 VAL B C 1
ATOM 3445 O O . VAL B 1 207 ? -14.281 15.969 14.453 1 98.56 207 VAL B O 1
ATOM 3448 N N . ALA B 1 208 ? -16.125 16.938 15.266 1 98.38 208 ALA B N 1
ATOM 3449 C CA . ALA B 1 208 ? -15.406 17.828 16.188 1 98.38 208 ALA B CA 1
ATOM 3450 C C . ALA B 1 208 ? -14.625 17.031 17.219 1 98.38 208 ALA B C 1
ATOM 3452 O O . ALA B 1 208 ? -13.531 17.406 17.625 1 98.38 208 ALA B O 1
ATOM 3453 N N . GLN B 1 209 ? -15.211 15.898 17.625 1 98.38 209 GLN B N 1
ATOM 3454 C CA . GLN B 1 209 ? -14.547 15.055 18.609 1 98.38 209 GLN B CA 1
ATOM 3455 C C . GLN B 1 209 ? -13.32 14.367 18.016 1 98.38 209 GLN B C 1
ATOM 3457 O O . GLN B 1 209 ? -12.281 14.281 18.672 1 98.38 209 GLN B O 1
ATOM 3462 N N . GLY B 1 210 ? -13.43 13.867 16.812 1 98.56 210 GLY B N 1
ATOM 3463 C CA . GLY B 1 210 ? -12.289 13.297 16.125 1 98.56 210 GLY B CA 1
ATOM 3464 C C . GLY B 1 210 ? -11.18 14.305 15.875 1 98.56 210 GLY B C 1
ATOM 3465 O O . GLY B 1 210 ? -10.008 14.016 16.078 1 98.56 210 GLY B O 1
ATOM 3466 N N . ALA B 1 211 ? -11.602 15.484 15.477 1 98.88 211 ALA B N 1
ATOM 3467 C CA . ALA B 1 211 ? -10.641 16.547 15.195 1 98.88 211 ALA B CA 1
ATOM 3468 C C . ALA B 1 211 ? -9.852 16.906 16.453 1 98.88 211 ALA B C 1
ATOM 3470 O O . ALA B 1 211 ? -8.625 17.062 16.391 1 98.88 211 ALA B O 1
ATOM 3471 N N . ALA B 1 212 ? -10.562 17.047 17.562 1 98.75 212 ALA B N 1
ATOM 3472 C CA . ALA B 1 212 ? -9.898 17.375 18.812 1 98.75 212 ALA B CA 1
ATOM 3473 C C . ALA B 1 212 ? -8.883 16.297 19.188 1 98.75 212 ALA B C 1
ATOM 3475 O O . ALA B 1 212 ? -7.793 16.625 19.672 1 98.75 212 ALA B O 1
ATOM 3476 N N . ALA B 1 213 ? -9.25 15.047 18.984 1 98.88 213 ALA B N 1
ATOM 3477 C CA . ALA B 1 213 ? -8.367 13.938 19.328 1 98.88 213 ALA B CA 1
ATOM 3478 C C . ALA B 1 213 ? -7.152 13.898 18.406 1 98.88 213 ALA B C 1
ATOM 3480 O O . ALA B 1 213 ? -6.043 13.578 18.828 1 98.88 213 ALA B O 1
ATOM 3481 N N . VAL B 1 214 ? -7.32 14.164 17.109 1 98.94 214 VAL B N 1
ATOM 3482 C CA . VAL B 1 214 ? -6.215 14.227 16.172 1 98.94 214 VAL B CA 1
ATOM 3483 C C . VAL B 1 214 ? -5.254 15.344 16.562 1 98.94 214 VAL B C 1
ATOM 3485 O O . VAL B 1 214 ? -4.035 15.148 16.594 1 98.94 214 VAL B O 1
ATOM 3488 N N . ILE B 1 215 ? -5.789 16.562 16.922 1 98.88 215 ILE B N 1
ATOM 3489 C CA . ILE B 1 215 ? -4.969 17.688 17.328 1 98.88 215 ILE B CA 1
ATOM 3490 C C . ILE B 1 215 ? -4.191 17.359 18.594 1 98.88 215 ILE B C 1
ATOM 3492 O O . ILE B 1 215 ? -3.008 17.672 18.719 1 98.88 215 ILE B O 1
ATOM 3496 N N . LYS B 1 216 ? -4.867 16.672 19.531 1 98.75 216 LYS B N 1
ATOM 3497 C CA . LYS B 1 216 ? -4.172 16.234 20.734 1 98.75 216 LYS B CA 1
ATOM 3498 C C . LYS B 1 216 ? -3.012 15.305 20.391 1 98.75 216 LYS B C 1
ATOM 3500 O O . LYS B 1 216 ? -1.916 15.438 20.938 1 98.75 216 LYS B O 1
ATOM 3505 N N . THR B 1 217 ? -3.254 14.336 19.5 1 98.75 217 THR B N 1
ATOM 3506 C CA . THR B 1 217 ? -2.211 13.422 19.047 1 98.75 217 THR B CA 1
ATOM 3507 C C . THR B 1 217 ? -1.03 14.195 18.469 1 98.75 217 THR B C 1
ATOM 3509 O O . THR B 1 217 ? 0.125 13.906 18.781 1 98.75 217 THR B O 1
ATOM 3512 N N . MET B 1 218 ? -1.288 15.219 17.656 1 98.5 218 MET B N 1
ATOM 3513 C CA . MET B 1 218 ? -0.242 16.016 17.031 1 98.5 218 MET B CA 1
ATOM 3514 C C . MET B 1 218 ? 0.522 16.828 18.078 1 98.5 218 MET B C 1
ATOM 3516 O O . MET B 1 218 ? 1.753 16.891 18.047 1 98.5 218 MET B O 1
ATOM 3520 N N . LYS B 1 219 ? -0.196 17.453 18.984 1 97.75 219 LYS B N 1
ATOM 3521 C CA . LYS B 1 219 ? 0.42 18.328 19.969 1 97.75 219 LYS B CA 1
ATOM 3522 C C . LYS B 1 219 ? 1.326 17.531 20.906 1 97.75 219 LYS B C 1
ATOM 3524 O O . LYS B 1 219 ? 2.348 18.031 21.375 1 97.75 219 LYS B O 1
ATOM 3529 N N . GLU B 1 220 ? 0.973 16.266 21.109 1 97.69 220 GLU B N 1
ATOM 3530 C CA . GLU B 1 220 ? 1.718 15.438 22.062 1 97.69 220 GLU B CA 1
ATOM 3531 C C . GLU B 1 220 ? 2.797 14.625 21.344 1 97.69 220 GLU B C 1
ATOM 3533 O O . GLU B 1 220 ? 3.592 13.945 22 1 97.69 220 GLU B O 1
ATOM 3538 N N . ALA B 1 221 ? 2.848 14.719 20.062 1 97.44 221 ALA B N 1
ATOM 3539 C CA . ALA B 1 221 ? 3.783 13.906 19.281 1 97.44 221 ALA B CA 1
ATOM 3540 C C . ALA B 1 221 ? 5.227 14.281 19.609 1 97.44 221 ALA B C 1
ATOM 3542 O O . ALA B 1 221 ? 5.551 15.461 19.766 1 97.44 221 ALA B O 1
ATOM 3543 N N . THR B 1 222 ? 6.102 13.273 19.766 1 96.94 222 THR B N 1
ATOM 3544 C CA . THR B 1 222 ? 7.547 13.422 19.891 1 96.94 222 THR B CA 1
ATOM 3545 C C . THR B 1 222 ? 8.273 12.586 18.828 1 96.94 222 THR B C 1
ATOM 3547 O O . THR B 1 222 ? 7.641 11.812 18.109 1 96.94 222 THR B O 1
ATOM 3550 N N . THR B 1 223 ? 9.547 12.758 18.766 1 97.31 223 THR B N 1
ATOM 3551 C CA . THR B 1 223 ? 10.328 12.008 17.781 1 97.31 223 THR B CA 1
ATOM 3552 C C . THR B 1 223 ? 10.297 10.516 18.094 1 97.31 223 THR B C 1
ATOM 3554 O O . THR B 1 223 ? 10.57 9.695 17.219 1 97.31 223 THR B O 1
ATOM 3557 N N . ALA B 1 224 ? 9.914 10.133 19.328 1 97.56 224 ALA B N 1
ATOM 3558 C CA . ALA B 1 224 ? 9.797 8.727 19.703 1 97.56 224 ALA B CA 1
ATOM 3559 C C . ALA B 1 224 ? 8.672 8.047 18.922 1 97.56 224 ALA B C 1
ATOM 3561 O O . ALA B 1 224 ? 8.672 6.828 18.75 1 97.56 224 ALA B O 1
ATOM 3562 N N . GLN B 1 225 ? 7.742 8.797 18.375 1 98.06 225 GLN B N 1
ATOM 3563 C CA . GLN B 1 225 ? 6.602 8.25 17.656 1 98.06 225 GLN B CA 1
ATOM 3564 C C . GLN B 1 225 ? 6.809 8.336 16.141 1 98.06 225 GLN B C 1
ATOM 3566 O O . GLN B 1 225 ? 5.914 7.992 15.367 1 98.06 225 GLN B O 1
ATOM 3571 N N . ASN B 1 226 ? 8.039 8.836 15.773 1 98.81 226 ASN B N 1
ATOM 3572 C CA . ASN B 1 226 ? 8.312 8.977 14.344 1 98.81 226 ASN B CA 1
ATOM 3573 C C . ASN B 1 226 ? 8.078 7.668 13.594 1 98.81 226 ASN B C 1
ATOM 3575 O O . ASN B 1 226 ? 8.617 6.625 13.969 1 98.81 226 ASN B O 1
ATOM 3579 N N . GLY B 1 227 ? 7.191 7.695 12.609 1 98.75 227 GLY B N 1
ATOM 3580 C CA . GLY B 1 227 ? 6.953 6.547 11.75 1 98.75 227 GLY B CA 1
ATOM 3581 C C . GLY B 1 227 ? 5.906 5.598 12.305 1 98.75 227 GLY B C 1
ATOM 3582 O O . GLY B 1 227 ? 5.805 4.453 11.859 1 98.75 227 GLY B O 1
ATOM 3583 N N . LYS B 1 228 ? 5.148 6.066 13.289 1 98.75 228 LYS B N 1
ATOM 3584 C CA . LYS B 1 228 ? 4.172 5.172 13.906 1 98.75 228 LYS B CA 1
ATOM 3585 C C . LYS B 1 228 ? 2.785 5.379 13.305 1 98.75 228 LYS B C 1
ATOM 3587 O O . LYS B 1 228 ? 2.51 6.422 12.711 1 98.75 228 LYS B O 1
ATOM 3592 N N . PHE B 1 229 ? 1.992 4.371 13.32 1 98.94 229 PHE B N 1
ATOM 3593 C CA . PHE B 1 229 ? 0.573 4.352 12.984 1 98.94 229 PHE B CA 1
ATOM 3594 C C . PHE B 1 229 ? -0.282 4.414 14.25 1 98.94 229 PHE B C 1
ATOM 3596 O O . PHE B 1 229 ? -0.398 3.426 14.977 1 98.94 229 PHE B O 1
ATOM 3603 N N . LEU B 1 230 ? -0.939 5.559 14.508 1 98.88 230 LEU B N 1
ATOM 3604 C CA . LEU B 1 230 ? -1.557 5.797 15.805 1 98.88 230 LEU B CA 1
ATOM 3605 C C . LEU B 1 230 ? -3.07 5.926 15.672 1 98.88 230 LEU B C 1
ATOM 3607 O O . LEU B 1 230 ? -3.564 6.547 14.727 1 98.88 230 LEU B O 1
ATOM 3611 N N . ASN B 1 231 ? -3.732 5.32 16.609 1 98.62 231 ASN B N 1
ATOM 3612 C CA . ASN B 1 231 ? -5.156 5.57 16.797 1 98.62 231 ASN B CA 1
ATOM 3613 C C . ASN B 1 231 ? -5.395 6.797 17.672 1 98.62 231 ASN B C 1
ATOM 3615 O O . ASN B 1 231 ? -4.574 7.117 18.547 1 98.62 231 ASN B O 1
ATOM 3619 N N . ILE B 1 232 ? -6.52 7.477 17.438 1 98.81 232 ILE B N 1
ATOM 3620 C CA . ILE B 1 232 ? -6.848 8.562 18.359 1 98.81 232 ILE B CA 1
ATOM 3621 C C . ILE B 1 232 ? -7.297 7.977 19.703 1 98.81 232 ILE B C 1
ATOM 3623 O O . ILE B 1 232 ? -7.68 6.809 19.781 1 98.81 232 ILE B O 1
ATOM 3627 N N . HIS B 1 233 ? -7.18 8.82 20.703 1 98.69 233 HIS B N 1
ATOM 3628 C CA . HIS B 1 233 ? -7.727 8.461 22 1 98.69 233 HIS B CA 1
ATOM 3629 C C . HIS B 1 233 ? -8.992 9.258 22.312 1 98.69 233 HIS B C 1
ATOM 3631 O O . HIS B 1 233 ? -8.984 10.484 22.25 1 98.69 233 HIS B O 1
ATOM 3637 N N . VAL B 1 234 ? -10.023 8.594 22.516 1 98.31 234 VAL B N 1
ATOM 3638 C CA . VAL B 1 234 ? -11.273 9.195 22.969 1 98.31 234 VAL B CA 1
ATOM 3639 C C . VAL B 1 234 ? -11.719 8.531 24.266 1 98.31 234 VAL B C 1
ATOM 3641 O O . VAL B 1 234 ? -12.125 7.367 24.266 1 98.31 234 VAL B O 1
ATOM 3644 N N . PRO B 1 235 ? -11.68 9.305 25.391 1 97.19 235 PRO B N 1
ATOM 3645 C CA . PRO B 1 235 ? -12.07 8.719 26.672 1 97.19 235 PRO B CA 1
ATOM 3646 C C . PRO B 1 235 ? -13.438 8.031 26.609 1 97.19 235 PRO B C 1
ATOM 3648 O O . PRO B 1 235 ? -14.391 8.594 26.078 1 97.19 235 PRO B O 1
ATOM 3651 N N . GLY B 1 236 ? -13.523 6.824 27.078 1 96 236 GLY B N 1
ATOM 3652 C CA . GLY B 1 236 ? -14.766 6.066 27.094 1 96 236 GLY B CA 1
ATOM 3653 C C . GLY B 1 236 ? -14.914 5.125 25.922 1 96 236 GLY B C 1
ATOM 3654 O O . GLY B 1 236 ? -15.805 4.27 25.906 1 96 236 GLY B O 1
ATOM 3655 N N . TRP B 1 237 ? -13.969 5.281 24.938 1 96.75 237 TRP B N 1
ATOM 3656 C CA . TRP B 1 237 ? -14.078 4.477 23.719 1 96.75 237 TRP B CA 1
ATOM 3657 C C . TRP B 1 237 ? -12.969 3.43 23.656 1 96.75 237 TRP B C 1
ATOM 3659 O O . TRP B 1 237 ? -12.836 2.711 22.672 1 96.75 237 TRP B O 1
ATOM 3669 N N . GLU B 1 238 ? -12.156 3.279 24.719 1 96.31 238 GLU B N 1
ATOM 3670 C CA . GLU B 1 238 ? -10.961 2.443 24.703 1 96.31 238 GLU B CA 1
ATOM 3671 C C . GLU B 1 238 ? -11.32 0.968 24.547 1 96.31 238 GLU B C 1
ATOM 3673 O O . GLU B 1 238 ? -10.547 0.193 23.969 1 96.31 238 GLU B O 1
ATOM 3678 N N . ASN B 1 239 ? -12.5 0.579 25.016 1 93.44 239 ASN B N 1
ATOM 3679 C CA . ASN B 1 239 ? -12.93 -0.813 24.969 1 93.44 239 ASN B CA 1
ATOM 3680 C C . ASN B 1 239 ? -14.336 -0.947 24.391 1 93.44 239 ASN B C 1
ATOM 3682 O O . ASN B 1 239 ? -15.125 -1.778 24.844 1 93.44 239 ASN B O 1
ATOM 3686 N N . ASN B 1 240 ? -14.633 0.014 23.547 1 91.19 240 ASN B N 1
ATOM 3687 C CA . ASN B 1 240 ? -15.945 -0.011 22.906 1 91.19 240 ASN B CA 1
ATOM 3688 C C .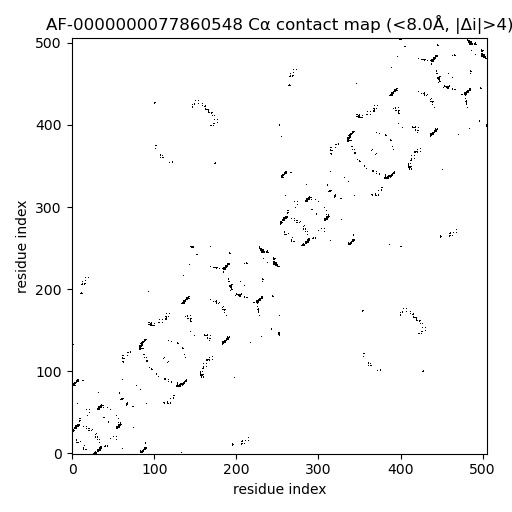 ASN B 1 240 ? -16.203 -1.336 22.203 1 91.19 240 ASN B C 1
ATOM 3690 O O . ASN B 1 240 ? -15.32 -1.86 21.516 1 91.19 240 ASN B O 1
ATOM 3694 N N . PRO B 1 241 ? -17.438 -1.857 22.5 1 88.56 241 PRO B N 1
ATOM 3695 C CA . PRO B 1 241 ? -17.766 -3.057 21.719 1 88.56 241 PRO B CA 1
ATOM 3696 C C . PRO B 1 241 ? -17.906 -2.775 20.234 1 88.56 241 PRO B C 1
ATOM 3698 O O . PRO B 1 241 ? -18.266 -1.661 19.844 1 88.56 241 PRO B O 1
ATOM 3701 N N . GLY B 1 242 ? -17.562 -3.67 19.406 1 85.56 242 GLY B N 1
ATOM 3702 C CA . GLY B 1 242 ? -17.688 -3.465 17.969 1 85.56 242 GLY B CA 1
ATOM 3703 C C . GLY B 1 242 ? -16.359 -3.396 17.25 1 85.56 242 GLY B C 1
ATOM 3704 O O . GLY B 1 242 ? -15.375 -3.998 17.703 1 85.56 242 GLY B O 1
ATOM 3705 N N . LEU B 1 243 ? -16.344 -2.609 16.156 1 88.88 243 LEU B N 1
ATOM 3706 C CA . LEU B 1 243 ? -15.211 -2.678 15.242 1 88.88 243 LEU B CA 1
ATOM 3707 C C . LEU B 1 243 ? -14.117 -1.699 15.656 1 88.88 243 LEU B C 1
ATOM 3709 O O . LEU B 1 243 ? -12.938 -1.942 15.406 1 88.88 243 LEU B O 1
ATOM 3713 N N . ASN B 1 244 ? -14.625 -0.594 16.391 1 94.44 244 ASN B N 1
ATOM 3714 C CA . ASN B 1 244 ? -13.648 0.464 16.609 1 94.44 244 ASN B CA 1
ATOM 3715 C C . ASN B 1 244 ? -13.43 0.716 18.109 1 94.44 244 ASN B C 1
ATOM 3717 O O . ASN B 1 244 ? -14.391 0.764 18.875 1 94.44 244 ASN B O 1
ATOM 3721 N N . GLN B 1 245 ? -12.227 0.699 18.5 1 96.25 245 GLN B N 1
ATOM 3722 C CA . GLN B 1 245 ? -11.773 1.205 19.797 1 96.25 245 GLN B CA 1
ATOM 3723 C C . GLN B 1 245 ? -10.805 2.371 19.625 1 96.25 245 GLN B C 1
ATOM 3725 O O . GLN B 1 245 ? -9.883 2.307 18.797 1 96.25 245 GLN B O 1
ATOM 3730 N N . TYR B 1 246 ? -11.023 3.438 20.266 1 98.12 246 TYR B N 1
ATOM 3731 C CA . TYR B 1 246 ? -10.172 4.621 20.172 1 98.12 246 TYR B CA 1
ATOM 3732 C C . TYR B 1 246 ? -9.297 4.766 21.406 1 98.12 246 TYR B C 1
ATOM 3734 O O . TYR B 1 246 ? -9.492 5.684 22.203 1 98.12 246 TYR B O 1
ATOM 3742 N N . ASP B 1 247 ? -8.219 3.945 21.5 1 97.88 247 ASP B N 1
ATOM 3743 C CA . ASP B 1 247 ? -7.449 3.75 22.719 1 97.88 247 ASP B CA 1
ATOM 3744 C C . ASP B 1 247 ? -6.133 4.523 22.672 1 97.88 247 ASP B C 1
ATOM 3746 O O . ASP B 1 247 ? -5.34 4.477 23.609 1 97.88 247 ASP B O 1
ATOM 3750 N N . GLY B 1 248 ? -5.844 5.211 21.578 1 97.94 248 GLY B N 1
ATOM 3751 C CA . GLY B 1 248 ? -4.652 6.039 21.453 1 97.94 248 GLY B CA 1
ATOM 3752 C C . GLY B 1 248 ? -3.385 5.23 21.25 1 97.94 248 GLY B C 1
ATOM 3753 O O . GLY B 1 248 ? -2.283 5.781 21.25 1 97.94 248 GLY B O 1
ATOM 3754 N N . LYS B 1 249 ? -3.512 3.949 21.016 1 97.56 249 LYS B N 1
ATOM 3755 C CA . LYS B 1 249 ? -2.346 3.08 20.906 1 97.56 249 LYS B CA 1
ATOM 3756 C C . LYS B 1 249 ? -1.921 2.924 19.453 1 97.56 249 LYS B C 1
ATOM 3758 O O . LYS B 1 249 ? -2.588 3.432 18.547 1 97.56 249 LYS B O 1
ATOM 3763 N N . GLU B 1 250 ? -0.783 2.324 19.281 1 98.38 250 GLU B N 1
ATOM 3764 C CA . GLU B 1 250 ? -0.317 2.014 17.922 1 98.38 250 GLU B CA 1
ATOM 3765 C C . GLU B 1 250 ? -1.205 0.965 17.266 1 98.38 250 GLU B C 1
ATOM 3767 O O . GLU B 1 250 ? -1.643 0.014 17.906 1 98.38 250 GLU B O 1
ATOM 3772 N N . ILE B 1 251 ? -1.491 1.193 16.047 1 98.12 251 ILE B N 1
ATOM 3773 C CA . ILE B 1 251 ? -2.25 0.251 15.234 1 98.12 251 ILE B CA 1
ATOM 3774 C C . ILE B 1 251 ? -1.292 -0.67 14.484 1 98.12 251 ILE B C 1
ATOM 3776 O O . ILE B 1 251 ? -0.291 -0.214 13.922 1 98.12 251 ILE B O 1
ATOM 3780 N N . PRO B 1 252 ? -1.561 -2.004 14.531 1 97.88 252 PRO B N 1
ATOM 3781 C CA . PRO B 1 252 ? -0.72 -2.863 13.688 1 97.88 252 PRO B CA 1
ATOM 3782 C C . PRO B 1 252 ? -0.727 -2.441 12.227 1 97.88 252 PRO B C 1
ATOM 3784 O O . PRO B 1 252 ? -1.74 -1.947 11.727 1 97.88 252 PRO B O 1
ATOM 3787 N N . TRP B 1 253 ? 0.364 -2.641 11.641 1 97.88 253 TRP B N 1
ATOM 3788 C CA . TRP B 1 253 ? 0.41 -2.27 10.227 1 97.88 253 TRP B CA 1
ATOM 3789 C C . TRP B 1 253 ? -0.536 -3.139 9.406 1 97.88 253 TRP B C 1
ATOM 37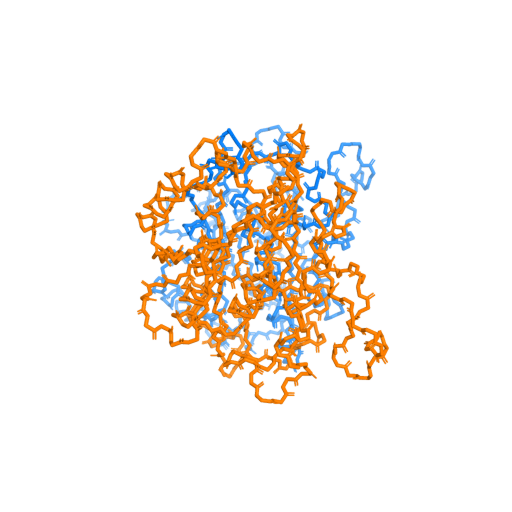91 O O . TRP B 1 253 ? -0.618 -4.352 9.617 1 97.88 253 TRP B O 1
#

Solvent-accessible surface area (backbone atoms only — not comparable to full-atom values): 25195 Å² total; per-residue (Å²): 98,35,28,36,38,34,34,43,18,51,48,54,56,30,29,34,36,54,54,54,52,66,69,44,56,56,74,58,34,48,35,37,37,38,16,19,70,60,97,75,30,66,66,40,53,51,50,32,67,71,41,81,70,31,33,37,83,39,62,30,36,59,76,34,70,67,40,31,47,52,32,37,52,52,50,49,62,73,42,73,83,55,34,34,17,35,42,35,43,52,53,64,68,71,60,74,31,74,88,43,67,74,59,59,82,51,48,68,63,41,29,39,44,39,30,50,14,48,51,52,45,51,47,54,38,41,70,40,26,71,58,18,87,62,25,34,36,37,37,60,52,43,69,66,22,13,59,67,51,35,74,79,49,62,85,58,48,28,55,50,34,27,21,29,35,23,19,34,50,31,46,32,35,51,49,16,64,71,34,40,89,77,56,36,24,19,31,28,34,18,52,68,55,28,41,30,87,88,50,32,86,84,28,84,35,56,34,62,58,31,25,52,26,44,51,48,51,58,73,68,58,51,69,88,49,41,41,37,39,30,35,28,50,42,94,88,27,55,77,34,84,77,90,61,53,29,59,44,44,76,51,65,61,99,35,28,36,37,35,33,42,17,52,49,53,56,31,30,34,38,52,54,56,52,65,68,45,55,55,74,58,34,47,35,36,38,36,15,19,68,62,96,75,30,67,66,40,52,50,49,31,69,71,42,81,70,31,34,38,81,38,62,30,38,58,77,33,70,66,38,32,48,52,33,37,53,53,50,50,61,72,41,73,82,53,35,34,17,34,41,35,44,52,51,65,69,71,60,76,32,74,87,42,66,74,59,58,83,51,48,68,64,42,30,40,43,38,30,52,13,48,50,50,44,51,48,54,39,40,69,40,25,70,58,18,87,61,24,33,38,38,37,60,50,43,68,64,22,12,59,69,50,34,74,78,48,61,83,58,48,29,55,48,32,28,20,28,34,24,19,32,50,32,46,32,34,51,49,16,63,72,36,40,90,77,58,35,23,18,30,28,34,18,53,68,55,28,41,28,90,90,49,31,86,83,28,84,33,57,34,61,59,30,25,52,25,44,50,50,54,60,73,67,58,52,70,89,48,40,41,36,40,32,35,27,49,41,95,89,27,55,77,35,82,77,92,60,55,29,61,45,44,76,50,63,62

Radius of gyration: 23.95 Å; Cα contacts (8 Å, |Δi|>4): 1143; chains: 2; bounding box: 50×74×55 Å